Protein 1BY6 (pdb70)

Radius of gyration: 16.78 Å; Cα contacts (8 Å, |Δi|>4): 5; chains: 1; bounding box: 53×13×13 Å

InterPro domains:
  IPR008019 Apolipoprotein C-II [PF05355] (24-100)
  IPR008019 Apolipoprotein C-II [PTHR16566] (1-100)
  IPR023121 ApoC-II domain superfamily [G3DSA:1.10.1440.10] (23-101)

Organism: Homo sapiens (NCBI:txid9606)

Secondary structure (DSSP, 8-state):
---S-S-SSTTTSTTT-TT-SSS--SGGGS-GGG--

Solvent-accessible surface area: 4072 Å² total; per-residue (Å²): 153,116,128,148,141,116,164,91,135,158,69,154,66,78,69,47,142,94,77,125,108,53,143,88,66,99,120,116,122,75,110,119,196,62,163,164

Sequence (36 aa):
AVDEKLRDLYSKSTAAMSTYTGIFTDQVLSVLKGEEAVDEKLRDLYSKSTAAMSTYTGIFTDQVLSVLKGEEAVDEKLRDLYSKSTAAMSTYTGIFTDQVLSVLKGEEAVDEKLRDLYSKSTAAMSTYTGIFTDQVLSVLKGEEAVDEKLRDLYSKSTAAMSTYTGIFTDQVLSVLKGEEAVDEKLRDLYSKSTAAMSTYTGIFTDQVLSVLKGEEAVDEKLRDLYSKSTAAMSTYTGIFTDQVLSVLKGEEAVDEKLRDLYSKSTAAMSTYTGIFTDQVLSVLKGEEAVDEKLRDLYSKSTAAMSTYTGIFTDQVLSVLKGEEAVDEKLRDLYSKSTAAMSTYTGIFTDQVLSVLKGEEAVDEKLRDLYSKSTAAMSTYTGIFTDQVLSVLKGEEAVDEKLRDLYSKSTAAMSTYTGIFTDQVLSVLKGEEAVDEKLRDLYSKSTAAMSTYTGIFTDQVLSVLKGEEAVDEKLRDLYSKSTAAMSTYTGIFTDQVLSVLKGEEAVDEKLRDLYSKSTAAMSTYTGIFTDQVLSVLKGEEAVDEKLRDLYSKSTAAMSTYTGIFTDQVLSVLKGEEAVDEKLRDLYSKSTAAMSTYTGIFTDQVLSVLKGEEAVDEKLRDLYSKSTAAMSTYTGIFTDQVLSVLKGEEAVDEKLRDLYSKSTAAMSTYTGIFTDQVLSVLKGEE

Structure (mmCIF, N/CA/C/O backbone):
data_1BY6
#
_entry.id   1BY6
#
_cell.length_a   1.000
_cell.length_b   1.000
_cell.length_c   1.000
_cell.angle_alpha   90.00
_cell.angle_beta   90.00
_cell.angle_gamma   90.00
#
_symmetry.space_group_name_H-M   'P 1'
#
loop_
_atom_site.group_PDB
_atom_site.id
_atom_site.type_symbol
_atom_site.label_atom_id
_atom_site.label_alt_id
_atom_site.label_comp_id
_atom_site.label_asym_id
_atom_site.label_entity_id
_atom_site.label_seq_id
_atom_site.pdbx_PDB_ins_code
_atom_site.Cartn_x
_atom_site.Cartn_y
_atom_site.Cartn_z
_atom_site.occupancy
_atom_site.B_iso_or_equiv
_atom_site.auth_seq_id
_atom_site.auth_comp_id
_atom_site.auth_asym_id
_atom_site.auth_atom_id
_atom_site.pdbx_PDB_model_num
ATOM 1 N N . ALA A 1 1 ? -25.847 -6.584 9.423 1.00 0.00 44 ALA A N 1
ATOM 2 C CA . ALA A 1 1 ? -24.637 -6.572 8.554 1.00 0.00 44 ALA A CA 1
ATOM 3 C C . ALA A 1 1 ? -24.817 -5.561 7.419 1.00 0.00 44 ALA A C 1
ATOM 4 O O . ALA A 1 1 ? -25.721 -5.670 6.613 1.00 0.00 44 ALA A O 1
ATOM 13 N N . VAL A 1 2 ? -23.964 -4.575 7.352 1.00 0.00 45 VAL A N 1
ATOM 14 C CA . VAL A 1 2 ? -24.087 -3.554 6.272 1.00 0.00 45 VAL A CA 1
ATOM 15 C C . VAL A 1 2 ? -22.841 -3.576 5.382 1.00 0.00 45 VAL A C 1
ATOM 16 O O . VAL A 1 2 ? -21.975 -2.731 5.491 1.00 0.00 45 VAL A O 1
ATOM 29 N N . ASP A 1 3 ? -22.743 -4.534 4.500 1.00 0.00 46 ASP A N 1
ATOM 30 C CA . ASP A 1 3 ? -21.551 -4.605 3.606 1.00 0.00 46 ASP A CA 1
ATOM 31 C C . ASP A 1 3 ? -21.985 -4.581 2.137 1.00 0.00 46 ASP A C 1
ATOM 32 O O . ASP A 1 3 ? -21.202 -4.838 1.244 1.00 0.00 46 ASP A O 1
ATOM 41 N N . GLU A 1 4 ? -23.227 -4.272 1.882 1.00 0.00 47 GLU A N 1
ATOM 42 C CA . GLU A 1 4 ? -23.713 -4.230 0.472 1.00 0.00 47 GLU A CA 1
ATOM 43 C C . GLU A 1 4 ? -22.676 -3.553 -0.430 1.00 0.00 47 GLU A C 1
ATOM 44 O O . GLU A 1 4 ? -22.070 -4.180 -1.276 1.00 0.00 47 GLU A O 1
ATOM 56 N N . LYS A 1 5 ? -22.473 -2.276 -0.257 1.00 0.00 48 LYS A N 1
ATOM 57 C CA . LYS A 1 5 ? -21.481 -1.554 -1.106 1.00 0.00 48 LYS A CA 1
ATOM 58 C C . LYS A 1 5 ? -20.620 -0.630 -0.241 1.00 0.00 48 LYS A C 1
ATOM 59 O O . LYS A 1 5 ? -19.407 -0.651 -0.307 1.00 0.00 48 LYS A O 1
ATOM 78 N N . LEU A 1 6 ? -21.241 0.182 0.570 1.00 0.00 49 LEU A N 1
ATOM 79 C CA . LEU A 1 6 ? -20.464 1.109 1.442 1.00 0.00 49 LEU A CA 1
ATOM 80 C C . LEU A 1 6 ? -19.315 1.748 0.651 1.00 0.00 49 LEU A C 1
ATOM 81 O O . LEU A 1 6 ? -18.186 1.788 1.099 1.00 0.00 49 LEU A O 1
ATOM 97 N N . ARG A 1 7 ? -19.601 2.252 -0.520 1.00 0.00 50 ARG A N 1
ATOM 98 C CA . ARG A 1 7 ? -18.539 2.895 -1.350 1.00 0.00 50 ARG A CA 1
ATOM 99 C C . ARG A 1 7 ? -17.386 1.919 -1.607 1.00 0.00 50 ARG A C 1
ATOM 100 O O . ARG A 1 7 ? -16.698 1.499 -0.699 1.00 0.00 50 ARG A O 1
ATOM 121 N N . ASP A 1 8 ? -17.157 1.579 -2.847 1.00 0.00 51 ASP A N 1
ATOM 122 C CA . ASP A 1 8 ? -16.036 0.655 -3.180 1.00 0.00 51 ASP A CA 1
ATOM 123 C C . ASP A 1 8 ? -14.762 1.472 -3.414 1.00 0.00 51 ASP A C 1
ATOM 124 O O . ASP A 1 8 ? -13.658 0.985 -3.265 1.00 0.00 51 ASP A O 1
ATOM 133 N N . LEU A 1 9 ? -14.917 2.718 -3.774 1.00 0.00 52 LEU A N 1
ATOM 134 C CA . LEU A 1 9 ? -13.730 3.587 -4.015 1.00 0.00 52 LEU A CA 1
ATOM 135 C C . LEU A 1 9 ? -12.805 3.565 -2.796 1.00 0.00 52 LEU A C 1
ATOM 136 O O . LEU A 1 9 ? -11.661 3.164 -2.878 1.00 0.00 52 LEU A O 1
ATOM 152 N N . TYR A 1 10 ? -13.294 3.998 -1.665 1.00 0.00 53 TYR A N 1
ATOM 153 C CA . TYR A 1 10 ? -12.448 4.008 -0.436 1.00 0.00 53 TYR A CA 1
ATOM 154 C C . TYR A 1 10 ? -12.105 2.577 -0.016 1.00 0.00 53 TYR A C 1
ATOM 155 O O . TYR A 1 10 ? -11.264 2.352 0.832 1.00 0.00 53 TYR A O 1
ATOM 173 N N . SER A 1 11 ? -12.750 1.609 -0.602 1.00 0.00 54 SER A N 1
ATOM 174 C CA . SER A 1 11 ? -12.460 0.194 -0.236 1.00 0.00 54 SER A CA 1
ATOM 175 C C . SER A 1 11 ? -11.843 -0.535 -1.430 1.00 0.00 54 SER A C 1
ATOM 176 O O . SER A 1 11 ? -12.525 -1.217 -2.169 1.00 0.00 54 SER A O 1
ATOM 184 N N . LYS A 1 12 ? -10.560 -0.397 -1.632 1.00 0.00 55 LYS A N 1
ATOM 185 C CA . LYS A 1 12 ? -9.924 -1.089 -2.788 1.00 0.00 55 LYS A CA 1
ATOM 186 C C . LYS A 1 12 ? -8.409 -0.850 -2.812 1.00 0.00 55 LYS A C 1
ATOM 187 O O . LYS A 1 12 ? -7.644 -1.730 -3.152 1.00 0.00 55 LYS A O 1
ATOM 206 N N . SER A 1 13 ? -7.964 0.330 -2.470 1.00 0.00 56 SER A N 1
ATOM 207 C CA . SER A 1 13 ? -6.494 0.598 -2.497 1.00 0.00 56 SER A CA 1
ATOM 208 C C . SER A 1 13 ? -6.013 1.189 -1.167 1.00 0.00 56 SER A C 1
ATOM 209 O O . SER A 1 13 ? -4.943 0.865 -0.690 1.00 0.00 56 SER A O 1
ATOM 217 N N . THR A 1 14 ? -6.783 2.059 -0.569 1.00 0.00 57 THR A N 1
ATOM 218 C CA . THR A 1 14 ? -6.350 2.668 0.723 1.00 0.00 57 THR A CA 1
ATOM 219 C C . THR A 1 14 ? -5.936 1.576 1.719 1.00 0.00 57 THR A C 1
ATOM 220 O O . THR A 1 14 ? -5.229 1.831 2.673 1.00 0.00 57 THR A O 1
ATOM 231 N N . ALA A 1 15 ? -6.372 0.364 1.502 1.00 0.00 58 ALA A N 1
ATOM 232 C CA . ALA A 1 15 ? -6.004 -0.743 2.433 1.00 0.00 58 ALA A CA 1
ATOM 233 C C . ALA A 1 15 ? -4.523 -0.657 2.805 1.00 0.00 58 ALA A C 1
ATOM 234 O O . ALA A 1 15 ? -4.105 -1.117 3.849 1.00 0.00 58 ALA A O 1
ATOM 241 N N . ALA A 1 16 ? -3.722 -0.075 1.951 1.00 0.00 59 ALA A N 1
ATOM 242 C CA . ALA A 1 16 ? -2.260 0.042 2.237 1.00 0.00 59 ALA A CA 1
ATOM 243 C C . ALA A 1 16 ? -1.584 -1.326 2.097 1.00 0.00 59 ALA A C 1
ATOM 244 O O . ALA A 1 16 ? -0.796 -1.729 2.930 1.00 0.00 59 ALA A O 1
ATOM 251 N N . MET A 1 17 ? -1.883 -2.040 1.044 1.00 0.00 60 MET A N 1
ATOM 252 C CA . MET A 1 17 ? -1.250 -3.376 0.847 1.00 0.00 60 MET A CA 1
ATOM 253 C C . MET A 1 17 ? 0.030 -3.227 0.019 1.00 0.00 60 MET A C 1
ATOM 254 O O . MET A 1 17 ? 0.516 -2.134 -0.194 1.00 0.00 60 MET A O 1
ATOM 268 N N . SER A 1 18 ? 0.580 -4.314 -0.448 1.00 0.00 61 SER A N 1
ATOM 269 C CA . SER A 1 18 ? 1.830 -4.229 -1.260 1.00 0.00 61 SER A CA 1
ATOM 270 C C . SER A 1 18 ? 2.822 -3.268 -0.599 1.00 0.00 61 SER A C 1
ATOM 271 O O . SER A 1 18 ? 3.664 -2.684 -1.252 1.00 0.00 61 SER A O 1
ATOM 279 N N . THR A 1 19 ? 2.724 -3.096 0.691 1.00 0.00 62 THR A N 1
ATOM 280 C CA . THR A 1 19 ? 3.655 -2.166 1.392 1.00 0.00 62 THR A CA 1
ATOM 281 C C . THR A 1 19 ? 3.683 -0.818 0.670 1.00 0.00 62 THR A C 1
ATOM 282 O O . THR A 1 19 ? 4.662 -0.099 0.712 1.00 0.00 62 THR A O 1
ATOM 293 N N . TYR A 1 20 ? 2.615 -0.473 0.002 1.00 0.00 63 TYR A N 1
ATOM 294 C CA . TYR A 1 20 ? 2.585 0.825 -0.728 1.00 0.00 63 TYR A CA 1
ATOM 295 C C . TYR A 1 20 ? 1.782 1.868 0.052 1.00 0.00 63 TYR A C 1
ATOM 296 O O . TYR A 1 20 ? 0.708 2.270 -0.352 1.00 0.00 63 TYR A O 1
ATOM 314 N N . THR A 1 21 ? 2.297 2.324 1.156 1.00 0.00 64 THR A N 1
ATOM 315 C CA . THR A 1 21 ? 1.564 3.361 1.934 1.00 0.00 64 THR A CA 1
ATOM 316 C C . THR A 1 21 ? 1.875 4.732 1.335 1.00 0.00 64 THR A C 1
ATOM 317 O O . THR A 1 21 ? 0.993 5.472 0.947 1.00 0.00 64 THR A O 1
ATOM 328 N N . GLY A 1 22 ? 3.134 5.057 1.234 1.00 0.00 65 GLY A N 1
ATOM 329 C CA . GLY A 1 22 ? 3.528 6.360 0.636 1.00 0.00 65 GLY A CA 1
ATOM 330 C C . GLY A 1 22 ? 4.072 6.100 -0.770 1.00 0.00 65 GLY A C 1
ATOM 331 O O . GLY A 1 22 ? 3.382 6.284 -1.753 1.00 0.00 65 GLY A O 1
ATOM 335 N N . ILE A 1 23 ? 5.298 5.653 -0.870 1.00 0.00 66 ILE A N 1
ATOM 336 C CA . ILE A 1 23 ? 5.885 5.359 -2.212 1.00 0.00 66 ILE A CA 1
ATOM 337 C C . ILE A 1 23 ? 7.319 4.823 -2.066 1.00 0.00 66 ILE A C 1
ATOM 338 O O . ILE A 1 23 ? 8.265 5.406 -2.553 1.00 0.00 66 ILE A O 1
ATOM 354 N N . PHE A 1 24 ? 7.495 3.710 -1.407 1.00 0.00 67 PHE A N 1
ATOM 355 C CA . PHE A 1 24 ? 8.874 3.163 -1.257 1.00 0.00 67 PHE A CA 1
ATOM 356 C C . PHE A 1 24 ? 8.891 1.655 -1.534 1.00 0.00 67 PHE A C 1
ATOM 357 O O . PHE A 1 24 ? 8.314 0.865 -0.813 1.00 0.00 67 PHE A O 1
ATOM 374 N N . THR A 1 25 ? 9.557 1.256 -2.583 1.00 0.00 68 THR A N 1
ATOM 375 C CA . THR A 1 25 ? 9.628 -0.192 -2.927 1.00 0.00 68 THR A CA 1
ATOM 376 C C . THR A 1 25 ? 10.859 -0.450 -3.799 1.00 0.00 68 THR A C 1
ATOM 377 O O . THR A 1 25 ? 11.276 0.396 -4.565 1.00 0.00 68 THR A O 1
ATOM 388 N N . ASP A 1 26 ? 11.451 -1.606 -3.687 1.00 0.00 69 ASP A N 1
ATOM 389 C CA . ASP A 1 26 ? 12.657 -1.899 -4.508 1.00 0.00 69 ASP A CA 1
ATOM 390 C C . ASP A 1 26 ? 13.691 -0.786 -4.323 1.00 0.00 69 ASP A C 1
ATOM 391 O O . ASP A 1 26 ? 13.450 0.191 -3.641 1.00 0.00 69 ASP A O 1
ATOM 400 N N . GLN A 1 27 ? 14.837 -0.921 -4.928 1.00 0.00 70 GLN A N 1
ATOM 401 C CA . GLN A 1 27 ? 15.882 0.133 -4.791 1.00 0.00 70 GLN A CA 1
ATOM 402 C C . GLN A 1 27 ? 16.017 0.566 -3.326 1.00 0.00 70 GLN A C 1
ATOM 403 O O . GLN A 1 27 ? 16.762 -0.019 -2.565 1.00 0.00 70 GLN A O 1
ATOM 417 N N . VAL A 1 28 ? 15.308 1.587 -2.923 1.00 0.00 71 VAL A N 1
ATOM 418 C CA . VAL A 1 28 ? 15.407 2.051 -1.509 1.00 0.00 71 VAL A CA 1
ATOM 419 C C . VAL A 1 28 ? 15.410 0.854 -0.552 1.00 0.00 71 VAL A C 1
ATOM 420 O O . VAL A 1 28 ? 15.936 0.926 0.541 1.00 0.00 71 VAL A O 1
ATOM 433 N N . LEU A 1 29 ? 14.825 -0.244 -0.948 1.00 0.00 72 LEU A N 1
ATOM 434 C CA . LEU A 1 29 ? 14.797 -1.435 -0.051 1.00 0.00 72 LEU A CA 1
ATOM 435 C C . LEU A 1 29 ? 15.876 -2.442 -0.460 1.00 0.00 72 LEU A C 1
ATOM 436 O O . LEU A 1 29 ? 15.773 -3.622 -0.189 1.00 0.00 72 LEU A O 1
ATOM 452 N N . SER A 1 30 ? 16.914 -1.987 -1.105 1.00 0.00 73 SER A N 1
ATOM 453 C CA . SER A 1 30 ? 17.996 -2.923 -1.524 1.00 0.00 73 SER A CA 1
ATOM 454 C C . SER A 1 30 ? 19.345 -2.196 -1.543 1.00 0.00 73 SER A C 1
ATOM 455 O O . SER A 1 30 ? 20.161 -2.396 -2.420 1.00 0.00 73 SER A O 1
ATOM 463 N N . VAL A 1 31 ? 19.581 -1.354 -0.572 1.00 0.00 74 VAL A N 1
ATOM 464 C CA . VAL A 1 31 ? 20.871 -0.611 -0.512 1.00 0.00 74 VAL A CA 1
ATOM 465 C C . VAL A 1 31 ? 21.493 -0.768 0.876 1.00 0.00 74 VAL A C 1
ATOM 466 O O . VAL A 1 31 ? 22.440 -0.090 1.226 1.00 0.00 74 VAL A O 1
ATOM 479 N N . LEU A 1 32 ? 20.965 -1.663 1.667 1.00 0.00 75 LEU A N 1
ATOM 480 C CA . LEU A 1 32 ? 21.516 -1.879 3.034 1.00 0.00 75 LEU A CA 1
ATOM 481 C C . LEU A 1 32 ? 22.768 -2.751 2.953 1.00 0.00 75 LEU A C 1
ATOM 482 O O . LEU A 1 32 ? 23.701 -2.590 3.710 1.00 0.00 75 LEU A O 1
ATOM 498 N N . LYS A 1 33 ? 22.792 -3.680 2.039 1.00 0.00 76 LYS A N 1
ATOM 499 C CA . LYS A 1 33 ? 23.981 -4.569 1.912 1.00 0.00 76 LYS A CA 1
ATOM 500 C C . LYS A 1 33 ? 24.968 -3.998 0.891 1.00 0.00 76 LYS A C 1
ATOM 501 O O . LYS A 1 33 ? 25.796 -4.704 0.351 1.00 0.00 76 LYS A O 1
ATOM 520 N N . GLY A 1 34 ? 24.893 -2.721 0.631 1.00 0.00 77 GLY A N 1
ATOM 521 C CA . GLY A 1 34 ? 25.835 -2.103 -0.345 1.00 0.00 77 GLY A CA 1
ATOM 522 C C . GLY A 1 34 ? 27.167 -1.831 0.356 1.00 0.00 77 GLY A C 1
ATOM 523 O O . GLY A 1 34 ? 28.206 -1.747 -0.267 1.00 0.00 77 GLY A O 1
ATOM 527 N N . GLU A 1 35 ? 27.138 -1.698 1.655 1.00 0.00 78 GLU A N 1
ATOM 528 C CA . GLU A 1 35 ? 28.394 -1.437 2.416 1.00 0.00 78 GLU A CA 1
ATOM 529 C C . GLU A 1 35 ? 28.083 -1.355 3.914 1.00 0.00 78 GLU A C 1
ATOM 530 O O . GLU A 1 35 ? 28.662 -0.570 4.640 1.00 0.00 78 GLU A O 1
ATOM 542 N N . GLU A 1 36 ? 27.170 -2.164 4.378 1.00 0.00 79 GLU A N 1
ATOM 543 C CA . GLU A 1 36 ? 26.810 -2.145 5.825 1.00 0.00 79 GLU A CA 1
ATOM 544 C C . GLU A 1 36 ? 26.598 -3.581 6.323 1.00 0.00 79 GLU A C 1
ATOM 545 O O . GLU A 1 36 ? 27.152 -3.916 7.358 1.00 0.00 79 GLU A O 1
ATOM 558 N N . ALA A 1 1 ? -9.750 -8.454 9.752 1.00 0.00 44 ALA A N 2
ATOM 559 C CA . ALA A 1 1 ? -10.498 -7.210 9.405 1.00 0.00 44 ALA A CA 2
ATOM 560 C C . ALA A 1 1 ? -11.950 -7.319 9.876 1.00 0.00 44 ALA A C 2
ATOM 561 O O . ALA A 1 1 ? -12.727 -8.085 9.345 1.00 0.00 44 ALA A O 2
ATOM 570 N N . VAL A 1 2 ? -12.323 -6.556 10.868 1.00 0.00 45 VAL A N 2
ATOM 571 C CA . VAL A 1 2 ? -13.727 -6.616 11.369 1.00 0.00 45 VAL A CA 2
ATOM 572 C C . VAL A 1 2 ? -14.270 -5.201 11.581 1.00 0.00 45 VAL A C 2
ATOM 573 O O . VAL A 1 2 ? -14.324 -4.705 12.689 1.00 0.00 45 VAL A O 2
ATOM 586 N N . ASP A 1 3 ? -14.674 -4.550 10.529 1.00 0.00 46 ASP A N 2
ATOM 587 C CA . ASP A 1 3 ? -15.218 -3.170 10.669 1.00 0.00 46 ASP A CA 2
ATOM 588 C C . ASP A 1 3 ? -16.042 -2.811 9.434 1.00 0.00 46 ASP A C 2
ATOM 589 O O . ASP A 1 3 ? -15.786 -1.828 8.767 1.00 0.00 46 ASP A O 2
ATOM 598 N N . GLU A 1 4 ? -17.028 -3.606 9.124 1.00 0.00 47 GLU A N 2
ATOM 599 C CA . GLU A 1 4 ? -17.871 -3.318 7.932 1.00 0.00 47 GLU A CA 2
ATOM 600 C C . GLU A 1 4 ? -17.030 -3.420 6.655 1.00 0.00 47 GLU A C 2
ATOM 601 O O . GLU A 1 4 ? -16.215 -2.567 6.367 1.00 0.00 47 GLU A O 2
ATOM 613 N N . LYS A 1 5 ? -17.222 -4.460 5.891 1.00 0.00 48 LYS A N 2
ATOM 614 C CA . LYS A 1 5 ? -16.431 -4.620 4.633 1.00 0.00 48 LYS A CA 2
ATOM 615 C C . LYS A 1 5 ? -16.362 -3.291 3.873 1.00 0.00 48 LYS A C 2
ATOM 616 O O . LYS A 1 5 ? -15.296 -2.778 3.595 1.00 0.00 48 LYS A O 2
ATOM 635 N N . LEU A 1 6 ? -17.492 -2.734 3.534 1.00 0.00 49 LEU A N 2
ATOM 636 C CA . LEU A 1 6 ? -17.504 -1.441 2.789 1.00 0.00 49 LEU A CA 2
ATOM 637 C C . LEU A 1 6 ? -16.583 -1.513 1.564 1.00 0.00 49 LEU A C 2
ATOM 638 O O . LEU A 1 6 ? -16.080 -2.561 1.212 1.00 0.00 49 LEU A O 2
ATOM 654 N N . ARG A 1 7 ? -16.378 -0.404 0.904 1.00 0.00 50 ARG A N 2
ATOM 655 C CA . ARG A 1 7 ? -15.508 -0.395 -0.311 1.00 0.00 50 ARG A CA 2
ATOM 656 C C . ARG A 1 7 ? -14.039 -0.181 0.073 1.00 0.00 50 ARG A C 2
ATOM 657 O O . ARG A 1 7 ? -13.714 0.652 0.895 1.00 0.00 50 ARG A O 2
ATOM 678 N N . ASP A 1 8 ? -13.152 -0.930 -0.529 1.00 0.00 51 ASP A N 2
ATOM 679 C CA . ASP A 1 8 ? -11.701 -0.779 -0.221 1.00 0.00 51 ASP A CA 2
ATOM 680 C C . ASP A 1 8 ? -10.885 -0.832 -1.518 1.00 0.00 51 ASP A C 2
ATOM 681 O O . ASP A 1 8 ? -9.928 -0.106 -1.693 1.00 0.00 51 ASP A O 2
ATOM 690 N N . LEU A 1 9 ? -11.265 -1.686 -2.430 1.00 0.00 52 LEU A N 2
ATOM 691 C CA . LEU A 1 9 ? -10.521 -1.792 -3.722 1.00 0.00 52 LEU A CA 2
ATOM 692 C C . LEU A 1 9 ? -10.321 -0.405 -4.339 1.00 0.00 52 LEU A C 2
ATOM 693 O O . LEU A 1 9 ? -9.346 -0.153 -5.018 1.00 0.00 52 LEU A O 2
ATOM 709 N N . TYR A 1 10 ? -11.238 0.495 -4.110 1.00 0.00 53 TYR A N 2
ATOM 710 C CA . TYR A 1 10 ? -11.099 1.863 -4.687 1.00 0.00 53 TYR A CA 2
ATOM 711 C C . TYR A 1 10 ? -9.656 2.358 -4.537 1.00 0.00 53 TYR A C 2
ATOM 712 O O . TYR A 1 10 ? -9.160 3.107 -5.354 1.00 0.00 53 TYR A O 2
ATOM 730 N N . SER A 1 11 ? -8.979 1.940 -3.502 1.00 0.00 54 SER A N 2
ATOM 731 C CA . SER A 1 11 ? -7.569 2.384 -3.303 1.00 0.00 54 SER A CA 2
ATOM 732 C C . SER A 1 11 ? -6.608 1.395 -3.969 1.00 0.00 54 SER A C 2
ATOM 733 O O . SER A 1 11 ? -5.545 1.108 -3.456 1.00 0.00 54 SER A O 2
ATOM 741 N N . LYS A 1 12 ? -6.972 0.869 -5.106 1.00 0.00 55 LYS A N 2
ATOM 742 C CA . LYS A 1 12 ? -6.075 -0.103 -5.796 1.00 0.00 55 LYS A CA 2
ATOM 743 C C . LYS A 1 12 ? -4.930 0.629 -6.509 1.00 0.00 55 LYS A C 2
ATOM 744 O O . LYS A 1 12 ? -4.488 1.676 -6.078 1.00 0.00 55 LYS A O 2
ATOM 763 N N . SER A 1 13 ? -4.438 0.078 -7.584 1.00 0.00 56 SER A N 2
ATOM 764 C CA . SER A 1 13 ? -3.311 0.732 -8.316 1.00 0.00 56 SER A CA 2
ATOM 765 C C . SER A 1 13 ? -3.692 2.143 -8.776 1.00 0.00 56 SER A C 2
ATOM 766 O O . SER A 1 13 ? -2.990 3.098 -8.509 1.00 0.00 56 SER A O 2
ATOM 774 N N . THR A 1 14 ? -4.787 2.280 -9.476 1.00 0.00 57 THR A N 2
ATOM 775 C CA . THR A 1 14 ? -5.202 3.630 -9.965 1.00 0.00 57 THR A CA 2
ATOM 776 C C . THR A 1 14 ? -4.969 4.692 -8.887 1.00 0.00 57 THR A C 2
ATOM 777 O O . THR A 1 14 ? -4.109 5.542 -9.013 1.00 0.00 57 THR A O 2
ATOM 788 N N . ALA A 1 15 ? -5.732 4.651 -7.832 1.00 0.00 58 ALA A N 2
ATOM 789 C CA . ALA A 1 15 ? -5.564 5.659 -6.745 1.00 0.00 58 ALA A CA 2
ATOM 790 C C . ALA A 1 15 ? -4.099 5.732 -6.301 1.00 0.00 58 ALA A C 2
ATOM 791 O O . ALA A 1 15 ? -3.605 6.779 -5.935 1.00 0.00 58 ALA A O 2
ATOM 798 N N . ALA A 1 16 ? -3.404 4.629 -6.323 1.00 0.00 59 ALA A N 2
ATOM 799 C CA . ALA A 1 16 ? -1.975 4.637 -5.892 1.00 0.00 59 ALA A CA 2
ATOM 800 C C . ALA A 1 16 ? -1.071 5.121 -7.030 1.00 0.00 59 ALA A C 2
ATOM 801 O O . ALA A 1 16 ? -1.536 5.627 -8.033 1.00 0.00 59 ALA A O 2
ATOM 808 N N . MET A 1 17 ? 0.220 4.976 -6.879 1.00 0.00 60 MET A N 2
ATOM 809 C CA . MET A 1 17 ? 1.148 5.437 -7.954 1.00 0.00 60 MET A CA 2
ATOM 810 C C . MET A 1 17 ? 2.599 5.071 -7.604 1.00 0.00 60 MET A C 2
ATOM 811 O O . MET A 1 17 ? 3.388 5.908 -7.221 1.00 0.00 60 MET A O 2
ATOM 825 N N . SER A 1 18 ? 2.953 3.820 -7.736 1.00 0.00 61 SER A N 2
ATOM 826 C CA . SER A 1 18 ? 4.351 3.392 -7.421 1.00 0.00 61 SER A CA 2
ATOM 827 C C . SER A 1 18 ? 4.866 4.093 -6.159 1.00 0.00 61 SER A C 2
ATOM 828 O O . SER A 1 18 ? 5.691 4.983 -6.225 1.00 0.00 61 SER A O 2
ATOM 836 N N . THR A 1 19 ? 4.390 3.695 -5.011 1.00 0.00 62 THR A N 2
ATOM 837 C CA . THR A 1 19 ? 4.852 4.334 -3.744 1.00 0.00 62 THR A CA 2
ATOM 838 C C . THR A 1 19 ? 4.954 5.852 -3.917 1.00 0.00 62 THR A C 2
ATOM 839 O O . THR A 1 19 ? 6.031 6.414 -3.929 1.00 0.00 62 THR A O 2
ATOM 850 N N . TYR A 1 20 ? 3.840 6.519 -4.043 1.00 0.00 63 TYR A N 2
ATOM 851 C CA . TYR A 1 20 ? 3.872 8.003 -4.206 1.00 0.00 63 TYR A CA 2
ATOM 852 C C . TYR A 1 20 ? 2.611 8.619 -3.597 1.00 0.00 63 TYR A C 2
ATOM 853 O O . TYR A 1 20 ? 1.696 9.008 -4.297 1.00 0.00 63 TYR A O 2
ATOM 871 N N . THR A 1 21 ? 2.555 8.705 -2.295 1.00 0.00 64 THR A N 2
ATOM 872 C CA . THR A 1 21 ? 1.356 9.292 -1.633 1.00 0.00 64 THR A CA 2
ATOM 873 C C . THR A 1 21 ? 1.725 10.608 -0.943 1.00 0.00 64 THR A C 2
ATOM 874 O O . THR A 1 21 ? 1.246 11.665 -1.306 1.00 0.00 64 THR A O 2
ATOM 885 N N . GLY A 1 22 ? 2.572 10.556 0.049 1.00 0.00 65 GLY A N 2
ATOM 886 C CA . GLY A 1 22 ? 2.958 11.810 0.754 1.00 0.00 65 GLY A CA 2
ATOM 887 C C . GLY A 1 22 ? 4.338 11.653 1.398 1.00 0.00 65 GLY A C 2
ATOM 888 O O . GLY A 1 22 ? 5.148 12.557 1.364 1.00 0.00 65 GLY A O 2
ATOM 892 N N . ILE A 1 23 ? 4.616 10.523 1.995 1.00 0.00 66 ILE A N 2
ATOM 893 C CA . ILE A 1 23 ? 5.949 10.346 2.644 1.00 0.00 66 ILE A CA 2
ATOM 894 C C . ILE A 1 23 ? 6.377 8.871 2.651 1.00 0.00 66 ILE A C 2
ATOM 895 O O . ILE A 1 23 ? 6.655 8.307 3.691 1.00 0.00 66 ILE A O 2
ATOM 911 N N . PHE A 1 24 ? 6.453 8.244 1.505 1.00 0.00 67 PHE A N 2
ATOM 912 C CA . PHE A 1 24 ? 6.885 6.815 1.475 1.00 0.00 67 PHE A CA 2
ATOM 913 C C . PHE A 1 24 ? 8.246 6.681 2.170 1.00 0.00 67 PHE A C 2
ATOM 914 O O . PHE A 1 24 ? 9.229 7.254 1.746 1.00 0.00 67 PHE A O 2
ATOM 931 N N . THR A 1 25 ? 8.310 5.950 3.250 1.00 0.00 68 THR A N 2
ATOM 932 C CA . THR A 1 25 ? 9.609 5.810 3.972 1.00 0.00 68 THR A CA 2
ATOM 933 C C . THR A 1 25 ? 9.828 4.361 4.423 1.00 0.00 68 THR A C 2
ATOM 934 O O . THR A 1 25 ? 8.889 3.628 4.669 1.00 0.00 68 THR A O 2
ATOM 945 N N . ASP A 1 26 ? 11.063 3.947 4.537 1.00 0.00 69 ASP A N 2
ATOM 946 C CA . ASP A 1 26 ? 11.363 2.546 4.979 1.00 0.00 69 ASP A CA 2
ATOM 947 C C . ASP A 1 26 ? 10.922 1.528 3.922 1.00 0.00 69 ASP A C 2
ATOM 948 O O . ASP A 1 26 ? 11.719 0.737 3.458 1.00 0.00 69 ASP A O 2
ATOM 957 N N . GLN A 1 27 ? 9.655 1.548 3.570 1.00 0.00 70 GLN A N 2
ATOM 958 C CA . GLN A 1 27 ? 9.077 0.596 2.553 1.00 0.00 70 GLN A CA 2
ATOM 959 C C . GLN A 1 27 ? 10.137 -0.029 1.632 1.00 0.00 70 GLN A C 2
ATOM 960 O O . GLN A 1 27 ? 10.490 -1.182 1.775 1.00 0.00 70 GLN A O 2
ATOM 974 N N . VAL A 1 28 ? 10.629 0.712 0.680 1.00 0.00 71 VAL A N 2
ATOM 975 C CA . VAL A 1 28 ? 11.647 0.153 -0.264 1.00 0.00 71 VAL A CA 2
ATOM 976 C C . VAL A 1 28 ? 12.710 -0.681 0.464 1.00 0.00 71 VAL A C 2
ATOM 977 O O . VAL A 1 28 ? 13.220 -1.645 -0.073 1.00 0.00 71 VAL A O 2
ATOM 990 N N . LEU A 1 29 ? 13.074 -0.312 1.662 1.00 0.00 72 LEU A N 2
ATOM 991 C CA . LEU A 1 29 ? 14.131 -1.083 2.387 1.00 0.00 72 LEU A CA 2
ATOM 992 C C . LEU A 1 29 ? 13.530 -2.260 3.159 1.00 0.00 72 LEU A C 2
ATOM 993 O O . LEU A 1 29 ? 14.243 -3.038 3.764 1.00 0.00 72 LEU A O 2
ATOM 1009 N N . SER A 1 30 ? 12.232 -2.403 3.153 1.00 0.00 73 SER A N 2
ATOM 1010 C CA . SER A 1 30 ? 11.616 -3.537 3.901 1.00 0.00 73 SER A CA 2
ATOM 1011 C C . SER A 1 30 ? 10.747 -4.388 2.968 1.00 0.00 73 SER A C 2
ATOM 1012 O O . SER A 1 30 ? 9.704 -4.877 3.350 1.00 0.00 73 SER A O 2
ATOM 1020 N N . VAL A 1 31 ? 11.175 -4.575 1.748 1.00 0.00 74 VAL A N 2
ATOM 1021 C CA . VAL A 1 31 ? 10.377 -5.400 0.794 1.00 0.00 74 VAL A CA 2
ATOM 1022 C C . VAL A 1 31 ? 11.292 -6.406 0.087 1.00 0.00 74 VAL A C 2
ATOM 1023 O O . VAL A 1 31 ? 11.001 -7.585 0.017 1.00 0.00 74 VAL A O 2
ATOM 1036 N N . LEU A 1 32 ? 12.401 -5.947 -0.427 1.00 0.00 75 LEU A N 2
ATOM 1037 C CA . LEU A 1 32 ? 13.351 -6.864 -1.123 1.00 0.00 75 LEU A CA 2
ATOM 1038 C C . LEU A 1 32 ? 13.475 -8.187 -0.363 1.00 0.00 75 LEU A C 2
ATOM 1039 O O . LEU A 1 32 ? 13.328 -9.254 -0.925 1.00 0.00 75 LEU A O 2
ATOM 1055 N N . LYS A 1 33 ? 13.761 -8.123 0.908 1.00 0.00 76 LYS A N 2
ATOM 1056 C CA . LYS A 1 33 ? 13.912 -9.375 1.701 1.00 0.00 76 LYS A CA 2
ATOM 1057 C C . LYS A 1 33 ? 13.374 -9.178 3.122 1.00 0.00 76 LYS A C 2
ATOM 1058 O O . LYS A 1 33 ? 14.016 -9.531 4.090 1.00 0.00 76 LYS A O 2
ATOM 1077 N N . GLY A 1 34 ? 12.201 -8.619 3.254 1.00 0.00 77 GLY A N 2
ATOM 1078 C CA . GLY A 1 34 ? 11.629 -8.404 4.615 1.00 0.00 77 GLY A CA 2
ATOM 1079 C C . GLY A 1 34 ? 12.620 -7.612 5.470 1.00 0.00 77 GLY A C 2
ATOM 1080 O O . GLY A 1 34 ? 12.559 -6.401 5.544 1.00 0.00 77 GLY A O 2
ATOM 1084 N N . GLU A 1 35 ? 13.530 -8.284 6.120 1.00 0.00 78 GLU A N 2
ATOM 1085 C CA . GLU A 1 35 ? 14.518 -7.561 6.972 1.00 0.00 78 GLU A CA 2
ATOM 1086 C C . GLU A 1 35 ? 15.908 -8.193 6.837 1.00 0.00 78 GLU A C 2
ATOM 1087 O O . GLU A 1 35 ? 16.752 -8.042 7.698 1.00 0.00 78 GLU A O 2
ATOM 1099 N N . GLU A 1 36 ? 16.154 -8.898 5.764 1.00 0.00 79 GLU A N 2
ATOM 1100 C CA . GLU A 1 36 ? 17.494 -9.531 5.582 1.00 0.00 79 GLU A CA 2
ATOM 1101 C C . GLU A 1 36 ? 18.598 -8.498 5.825 1.00 0.00 79 GLU A C 2
ATOM 1102 O O . GLU A 1 36 ? 18.687 -7.563 5.048 1.00 0.00 79 GLU A O 2
ATOM 1115 N N . ALA A 1 1 ? -24.893 -6.573 4.285 1.00 0.00 44 ALA A N 3
ATOM 1116 C CA . ALA A 1 1 ? -23.772 -5.982 5.072 1.00 0.00 44 ALA A CA 3
ATOM 1117 C C . ALA A 1 1 ? -22.432 -6.315 4.410 1.00 0.00 44 ALA A C 3
ATOM 1118 O O . ALA A 1 1 ? -22.038 -7.462 4.323 1.00 0.00 44 ALA A O 3
ATOM 1127 N N . VAL A 1 2 ? -21.730 -5.320 3.942 1.00 0.00 45 VAL A N 3
ATOM 1128 C CA . VAL A 1 2 ? -20.418 -5.577 3.286 1.00 0.00 45 VAL A CA 3
ATOM 1129 C C . VAL A 1 2 ? -19.373 -4.572 3.781 1.00 0.00 45 VAL A C 3
ATOM 1130 O O . VAL A 1 2 ? -19.148 -3.547 3.172 1.00 0.00 45 VAL A O 3
ATOM 1143 N N . ASP A 1 3 ? -18.731 -4.860 4.880 1.00 0.00 46 ASP A N 3
ATOM 1144 C CA . ASP A 1 3 ? -17.698 -3.922 5.405 1.00 0.00 46 ASP A CA 3
ATOM 1145 C C . ASP A 1 3 ? -16.333 -4.612 5.451 1.00 0.00 46 ASP A C 3
ATOM 1146 O O . ASP A 1 3 ? -15.302 -3.975 5.375 1.00 0.00 46 ASP A O 3
ATOM 1155 N N . GLU A 1 4 ? -16.316 -5.913 5.575 1.00 0.00 47 GLU A N 3
ATOM 1156 C CA . GLU A 1 4 ? -15.013 -6.636 5.625 1.00 0.00 47 GLU A CA 3
ATOM 1157 C C . GLU A 1 4 ? -14.065 -6.087 4.557 1.00 0.00 47 GLU A C 3
ATOM 1158 O O . GLU A 1 4 ? -13.070 -5.458 4.857 1.00 0.00 47 GLU A O 3
ATOM 1170 N N . LYS A 1 5 ? -14.370 -6.319 3.310 1.00 0.00 48 LYS A N 3
ATOM 1171 C CA . LYS A 1 5 ? -13.489 -5.811 2.218 1.00 0.00 48 LYS A CA 3
ATOM 1172 C C . LYS A 1 5 ? -12.109 -6.468 2.303 1.00 0.00 48 LYS A C 3
ATOM 1173 O O . LYS A 1 5 ? -11.179 -5.915 2.857 1.00 0.00 48 LYS A O 3
ATOM 1192 N N . LEU A 1 6 ? -11.970 -7.644 1.756 1.00 0.00 49 LEU A N 3
ATOM 1193 C CA . LEU A 1 6 ? -10.651 -8.338 1.798 1.00 0.00 49 LEU A CA 3
ATOM 1194 C C . LEU A 1 6 ? -9.528 -7.354 1.463 1.00 0.00 49 LEU A C 3
ATOM 1195 O O . LEU A 1 6 ? -8.606 -7.158 2.231 1.00 0.00 49 LEU A O 3
ATOM 1211 N N . ARG A 1 7 ? -9.601 -6.735 0.317 1.00 0.00 50 ARG A N 3
ATOM 1212 C CA . ARG A 1 7 ? -8.543 -5.765 -0.078 1.00 0.00 50 ARG A CA 3
ATOM 1213 C C . ARG A 1 7 ? -9.057 -4.335 0.083 1.00 0.00 50 ARG A C 3
ATOM 1214 O O . ARG A 1 7 ? -9.585 -3.746 -0.840 1.00 0.00 50 ARG A O 3
ATOM 1235 N N . ASP A 1 8 ? -8.911 -3.771 1.250 1.00 0.00 51 ASP A N 3
ATOM 1236 C CA . ASP A 1 8 ? -9.396 -2.378 1.463 1.00 0.00 51 ASP A CA 3
ATOM 1237 C C . ASP A 1 8 ? -8.211 -1.414 1.564 1.00 0.00 51 ASP A C 3
ATOM 1238 O O . ASP A 1 8 ? -8.378 -0.233 1.792 1.00 0.00 51 ASP A O 3
ATOM 1247 N N . LEU A 1 9 ? -7.013 -1.907 1.400 1.00 0.00 52 LEU A N 3
ATOM 1248 C CA . LEU A 1 9 ? -5.824 -1.013 1.491 1.00 0.00 52 LEU A CA 3
ATOM 1249 C C . LEU A 1 9 ? -6.032 0.225 0.609 1.00 0.00 52 LEU A C 3
ATOM 1250 O O . LEU A 1 9 ? -5.570 1.305 0.923 1.00 0.00 52 LEU A O 3
ATOM 1266 N N . TYR A 1 10 ? -6.726 0.073 -0.489 1.00 0.00 53 TYR A N 3
ATOM 1267 C CA . TYR A 1 10 ? -6.968 1.237 -1.391 1.00 0.00 53 TYR A CA 3
ATOM 1268 C C . TYR A 1 10 ? -7.302 2.480 -0.564 1.00 0.00 53 TYR A C 3
ATOM 1269 O O . TYR A 1 10 ? -6.789 3.555 -0.802 1.00 0.00 53 TYR A O 3
ATOM 1287 N N . SER A 1 11 ? -8.160 2.337 0.407 1.00 0.00 54 SER A N 3
ATOM 1288 C CA . SER A 1 11 ? -8.534 3.503 1.253 1.00 0.00 54 SER A CA 3
ATOM 1289 C C . SER A 1 11 ? -7.290 4.091 1.922 1.00 0.00 54 SER A C 3
ATOM 1290 O O . SER A 1 11 ? -7.102 5.291 1.963 1.00 0.00 54 SER A O 3
ATOM 1298 N N . LYS A 1 12 ? -6.440 3.254 2.445 1.00 0.00 55 LYS A N 3
ATOM 1299 C CA . LYS A 1 12 ? -5.209 3.757 3.112 1.00 0.00 55 LYS A CA 3
ATOM 1300 C C . LYS A 1 12 ? -3.993 2.941 2.656 1.00 0.00 55 LYS A C 3
ATOM 1301 O O . LYS A 1 12 ? -3.331 2.302 3.448 1.00 0.00 55 LYS A O 3
ATOM 1320 N N . SER A 1 13 ? -3.696 2.958 1.380 1.00 0.00 56 SER A N 3
ATOM 1321 C CA . SER A 1 13 ? -2.524 2.182 0.876 1.00 0.00 56 SER A CA 3
ATOM 1322 C C . SER A 1 13 ? -1.691 3.031 -0.092 1.00 0.00 56 SER A C 3
ATOM 1323 O O . SER A 1 13 ? -0.497 3.180 0.073 1.00 0.00 56 SER A O 3
ATOM 1331 N N . THR A 1 14 ? -2.306 3.581 -1.105 1.00 0.00 57 THR A N 3
ATOM 1332 C CA . THR A 1 14 ? -1.536 4.408 -2.081 1.00 0.00 57 THR A CA 3
ATOM 1333 C C . THR A 1 14 ? -2.157 5.802 -2.216 1.00 0.00 57 THR A C 3
ATOM 1334 O O . THR A 1 14 ? -1.944 6.494 -3.193 1.00 0.00 57 THR A O 3
ATOM 1345 N N . ALA A 1 15 ? -2.921 6.223 -1.245 1.00 0.00 58 ALA A N 3
ATOM 1346 C CA . ALA A 1 15 ? -3.549 7.573 -1.323 1.00 0.00 58 ALA A CA 3
ATOM 1347 C C . ALA A 1 15 ? -2.550 8.642 -0.873 1.00 0.00 58 ALA A C 3
ATOM 1348 O O . ALA A 1 15 ? -2.684 9.225 0.184 1.00 0.00 58 ALA A O 3
ATOM 1355 N N . ALA A 1 16 ? -1.546 8.902 -1.667 1.00 0.00 59 ALA A N 3
ATOM 1356 C CA . ALA A 1 16 ? -0.538 9.930 -1.281 1.00 0.00 59 ALA A CA 3
ATOM 1357 C C . ALA A 1 16 ? 0.163 9.509 0.013 1.00 0.00 59 ALA A C 3
ATOM 1358 O O . ALA A 1 16 ? 0.431 10.318 0.879 1.00 0.00 59 ALA A O 3
ATOM 1365 N N . MET A 1 17 ? 0.454 8.243 0.147 1.00 0.00 60 MET A N 3
ATOM 1366 C CA . MET A 1 17 ? 1.131 7.749 1.381 1.00 0.00 60 MET A CA 3
ATOM 1367 C C . MET A 1 17 ? 2.235 8.714 1.819 1.00 0.00 60 MET A C 3
ATOM 1368 O O . MET A 1 17 ? 3.353 8.645 1.350 1.00 0.00 60 MET A O 3
ATOM 1382 N N . SER A 1 18 ? 1.937 9.608 2.720 1.00 0.00 61 SER A N 3
ATOM 1383 C CA . SER A 1 18 ? 2.978 10.566 3.188 1.00 0.00 61 SER A CA 3
ATOM 1384 C C . SER A 1 18 ? 3.631 11.264 1.989 1.00 0.00 61 SER A C 3
ATOM 1385 O O . SER A 1 18 ? 3.157 12.280 1.522 1.00 0.00 61 SER A O 3
ATOM 1393 N N . THR A 1 19 ? 4.712 10.728 1.482 1.00 0.00 62 THR A N 3
ATOM 1394 C CA . THR A 1 19 ? 5.385 11.366 0.312 1.00 0.00 62 THR A CA 3
ATOM 1395 C C . THR A 1 19 ? 6.020 10.298 -0.586 1.00 0.00 62 THR A C 3
ATOM 1396 O O . THR A 1 19 ? 7.194 10.007 -0.480 1.00 0.00 62 THR A O 3
ATOM 1407 N N . TYR A 1 20 ? 5.258 9.716 -1.473 1.00 0.00 63 TYR A N 3
ATOM 1408 C CA . TYR A 1 20 ? 5.832 8.673 -2.371 1.00 0.00 63 TYR A CA 3
ATOM 1409 C C . TYR A 1 20 ? 5.208 8.764 -3.767 1.00 0.00 63 TYR A C 3
ATOM 1410 O O . TYR A 1 20 ? 4.076 8.375 -3.978 1.00 0.00 63 TYR A O 3
ATOM 1428 N N . THR A 1 21 ? 5.941 9.267 -4.722 1.00 0.00 64 THR A N 3
ATOM 1429 C CA . THR A 1 21 ? 5.395 9.374 -6.108 1.00 0.00 64 THR A CA 3
ATOM 1430 C C . THR A 1 21 ? 5.820 8.154 -6.929 1.00 0.00 64 THR A C 3
ATOM 1431 O O . THR A 1 21 ? 4.999 7.404 -7.417 1.00 0.00 64 THR A O 3
ATOM 1442 N N . GLY A 1 22 ? 7.100 7.953 -7.087 1.00 0.00 65 GLY A N 3
ATOM 1443 C CA . GLY A 1 22 ? 7.581 6.786 -7.877 1.00 0.00 65 GLY A CA 3
ATOM 1444 C C . GLY A 1 22 ? 8.484 5.915 -7.005 1.00 0.00 65 GLY A C 3
ATOM 1445 O O . GLY A 1 22 ? 8.162 4.784 -6.697 1.00 0.00 65 GLY A O 3
ATOM 1449 N N . ILE A 1 23 ? 9.615 6.429 -6.607 1.00 0.00 66 ILE A N 3
ATOM 1450 C CA . ILE A 1 23 ? 10.534 5.621 -5.759 1.00 0.00 66 ILE A CA 3
ATOM 1451 C C . ILE A 1 23 ? 11.466 6.525 -4.947 1.00 0.00 66 ILE A C 3
ATOM 1452 O O . ILE A 1 23 ? 12.581 6.800 -5.340 1.00 0.00 66 ILE A O 3
ATOM 1468 N N . PHE A 1 24 ? 11.023 6.968 -3.805 1.00 0.00 67 PHE A N 3
ATOM 1469 C CA . PHE A 1 24 ? 11.889 7.825 -2.951 1.00 0.00 67 PHE A CA 3
ATOM 1470 C C . PHE A 1 24 ? 12.265 7.030 -1.697 1.00 0.00 67 PHE A C 3
ATOM 1471 O O . PHE A 1 24 ? 11.409 6.518 -1.004 1.00 0.00 67 PHE A O 3
ATOM 1488 N N . THR A 1 25 ? 13.527 6.887 -1.411 1.00 0.00 68 THR A N 3
ATOM 1489 C CA . THR A 1 25 ? 13.909 6.085 -0.218 1.00 0.00 68 THR A CA 3
ATOM 1490 C C . THR A 1 25 ? 13.455 4.640 -0.449 1.00 0.00 68 THR A C 3
ATOM 1491 O O . THR A 1 25 ? 12.527 4.155 0.169 1.00 0.00 68 THR A O 3
ATOM 1502 N N . ASP A 1 26 ? 14.100 3.967 -1.367 1.00 0.00 69 ASP A N 3
ATOM 1503 C CA . ASP A 1 26 ? 13.732 2.555 -1.703 1.00 0.00 69 ASP A CA 3
ATOM 1504 C C . ASP A 1 26 ? 13.275 1.773 -0.468 1.00 0.00 69 ASP A C 3
ATOM 1505 O O . ASP A 1 26 ? 12.506 0.838 -0.571 1.00 0.00 69 ASP A O 3
ATOM 1514 N N . GLN A 1 27 ? 13.751 2.126 0.692 1.00 0.00 70 GLN A N 3
ATOM 1515 C CA . GLN A 1 27 ? 13.349 1.375 1.916 1.00 0.00 70 GLN A CA 3
ATOM 1516 C C . GLN A 1 27 ? 11.832 1.127 1.944 1.00 0.00 70 GLN A C 3
ATOM 1517 O O . GLN A 1 27 ? 11.379 0.108 2.428 1.00 0.00 70 GLN A O 3
ATOM 1531 N N . VAL A 1 28 ? 11.037 2.036 1.438 1.00 0.00 71 VAL A N 3
ATOM 1532 C CA . VAL A 1 28 ? 9.556 1.813 1.461 1.00 0.00 71 VAL A CA 3
ATOM 1533 C C . VAL A 1 28 ? 9.090 1.093 0.188 1.00 0.00 71 VAL A C 3
ATOM 1534 O O . VAL A 1 28 ? 7.911 1.015 -0.096 1.00 0.00 71 VAL A O 3
ATOM 1547 N N . LEU A 1 29 ? 9.993 0.547 -0.578 1.00 0.00 72 LEU A N 3
ATOM 1548 C CA . LEU A 1 29 ? 9.561 -0.175 -1.811 1.00 0.00 72 LEU A CA 3
ATOM 1549 C C . LEU A 1 29 ? 9.776 -1.680 -1.639 1.00 0.00 72 LEU A C 3
ATOM 1550 O O . LEU A 1 29 ? 10.168 -2.375 -2.557 1.00 0.00 72 LEU A O 3
ATOM 1566 N N . SER A 1 30 ? 9.509 -2.184 -0.465 1.00 0.00 73 SER A N 3
ATOM 1567 C CA . SER A 1 30 ? 9.679 -3.643 -0.211 1.00 0.00 73 SER A CA 3
ATOM 1568 C C . SER A 1 30 ? 8.709 -4.090 0.887 1.00 0.00 73 SER A C 3
ATOM 1569 O O . SER A 1 30 ? 8.998 -4.975 1.666 1.00 0.00 73 SER A O 3
ATOM 1577 N N . VAL A 1 31 ? 7.558 -3.473 0.952 1.00 0.00 74 VAL A N 3
ATOM 1578 C CA . VAL A 1 31 ? 6.558 -3.842 1.997 1.00 0.00 74 VAL A CA 3
ATOM 1579 C C . VAL A 1 31 ? 5.327 -4.492 1.353 1.00 0.00 74 VAL A C 3
ATOM 1580 O O . VAL A 1 31 ? 4.783 -5.453 1.861 1.00 0.00 74 VAL A O 3
ATOM 1593 N N . LEU A 1 32 ? 4.886 -3.977 0.237 1.00 0.00 75 LEU A N 3
ATOM 1594 C CA . LEU A 1 32 ? 3.693 -4.567 -0.436 1.00 0.00 75 LEU A CA 3
ATOM 1595 C C . LEU A 1 32 ? 4.121 -5.725 -1.342 1.00 0.00 75 LEU A C 3
ATOM 1596 O O . LEU A 1 32 ? 3.688 -5.835 -2.471 1.00 0.00 75 LEU A O 3
ATOM 1612 N N . LYS A 1 33 ? 4.970 -6.584 -0.854 1.00 0.00 76 LYS A N 3
ATOM 1613 C CA . LYS A 1 33 ? 5.431 -7.733 -1.685 1.00 0.00 76 LYS A CA 3
ATOM 1614 C C . LYS A 1 33 ? 5.050 -9.056 -1.018 1.00 0.00 76 LYS A C 3
ATOM 1615 O O . LYS A 1 33 ? 5.450 -10.119 -1.450 1.00 0.00 76 LYS A O 3
ATOM 1634 N N . GLY A 1 34 ? 4.283 -9.000 0.037 1.00 0.00 77 GLY A N 3
ATOM 1635 C CA . GLY A 1 34 ? 3.883 -10.253 0.731 1.00 0.00 77 GLY A CA 3
ATOM 1636 C C . GLY A 1 34 ? 4.944 -10.615 1.768 1.00 0.00 77 GLY A C 3
ATOM 1637 O O . GLY A 1 34 ? 5.573 -11.649 1.689 1.00 0.00 77 GLY A O 3
ATOM 1641 N N . GLU A 1 35 ? 5.153 -9.767 2.737 1.00 0.00 78 GLU A N 3
ATOM 1642 C CA . GLU A 1 35 ? 6.180 -10.060 3.778 1.00 0.00 78 GLU A CA 3
ATOM 1643 C C . GLU A 1 35 ? 7.578 -10.060 3.137 1.00 0.00 78 GLU A C 3
ATOM 1644 O O . GLU A 1 35 ? 7.887 -10.876 2.290 1.00 0.00 78 GLU A O 3
ATOM 1656 N N . GLU A 1 36 ? 8.417 -9.141 3.528 1.00 0.00 79 GLU A N 3
ATOM 1657 C CA . GLU A 1 36 ? 9.782 -9.080 2.936 1.00 0.00 79 GLU A CA 3
ATOM 1658 C C . GLU A 1 36 ? 10.809 -8.673 3.995 1.00 0.00 79 GLU A C 3
ATOM 1659 O O . GLU A 1 36 ? 11.513 -9.545 4.476 1.00 0.00 79 GLU A O 3
ATOM 1672 N N . ALA A 1 1 ? -25.199 -7.492 7.744 1.00 0.00 44 ALA A N 4
ATOM 1673 C CA . ALA A 1 1 ? -24.290 -7.011 8.824 1.00 0.00 44 ALA A CA 4
ATOM 1674 C C . ALA A 1 1 ? -23.527 -5.769 8.355 1.00 0.00 44 ALA A C 4
ATOM 1675 O O . ALA A 1 1 ? -22.794 -5.808 7.385 1.00 0.00 44 ALA A O 4
ATOM 1684 N N . VAL A 1 2 ? -23.695 -4.668 9.035 1.00 0.00 45 VAL A N 4
ATOM 1685 C CA . VAL A 1 2 ? -22.979 -3.426 8.624 1.00 0.00 45 VAL A CA 4
ATOM 1686 C C . VAL A 1 2 ? -22.120 -2.904 9.779 1.00 0.00 45 VAL A C 4
ATOM 1687 O O . VAL A 1 2 ? -22.372 -1.848 10.327 1.00 0.00 45 VAL A O 4
ATOM 1700 N N . ASP A 1 3 ? -21.103 -3.634 10.150 1.00 0.00 46 ASP A N 4
ATOM 1701 C CA .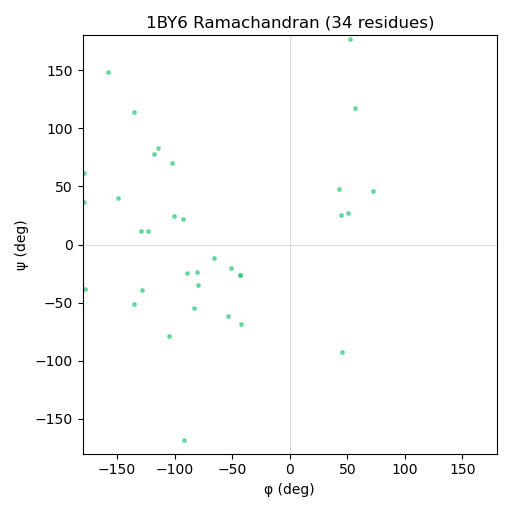 ASP A 1 3 ? -20.222 -3.181 11.266 1.00 0.00 46 ASP A CA 4
ATOM 1702 C C . ASP A 1 3 ? -18.800 -2.946 10.749 1.00 0.00 46 ASP A C 4
ATOM 1703 O O . ASP A 1 3 ? -17.831 -3.175 11.445 1.00 0.00 46 ASP A O 4
ATOM 1712 N N . GLU A 1 4 ? -18.670 -2.495 9.532 1.00 0.00 47 GLU A N 4
ATOM 1713 C CA . GLU A 1 4 ? -17.313 -2.248 8.966 1.00 0.00 47 GLU A CA 4
ATOM 1714 C C . GLU A 1 4 ? -17.435 -1.651 7.562 1.00 0.00 47 GLU A C 4
ATOM 1715 O O . GLU A 1 4 ? -17.294 -2.337 6.570 1.00 0.00 47 GLU A O 4
ATOM 1727 N N . LYS A 1 5 ? -17.710 -0.379 7.472 1.00 0.00 48 LYS A N 4
ATOM 1728 C CA . LYS A 1 5 ? -17.854 0.257 6.133 1.00 0.00 48 LYS A CA 4
ATOM 1729 C C . LYS A 1 5 ? -16.582 1.016 5.750 1.00 0.00 48 LYS A C 4
ATOM 1730 O O . LYS A 1 5 ? -15.746 0.520 5.022 1.00 0.00 48 LYS A O 4
ATOM 1749 N N . LEU A 1 6 ? -16.439 2.225 6.219 1.00 0.00 49 LEU A N 4
ATOM 1750 C CA . LEU A 1 6 ? -15.232 3.023 5.864 1.00 0.00 49 LEU A CA 4
ATOM 1751 C C . LEU A 1 6 ? -15.027 2.999 4.345 1.00 0.00 49 LEU A C 4
ATOM 1752 O O . LEU A 1 6 ? -13.941 3.217 3.847 1.00 0.00 49 LEU A O 4
ATOM 1768 N N . ARG A 1 7 ? -16.080 2.741 3.611 1.00 0.00 50 ARG A N 4
ATOM 1769 C CA . ARG A 1 7 ? -15.993 2.703 2.121 1.00 0.00 50 ARG A CA 4
ATOM 1770 C C . ARG A 1 7 ? -14.902 1.736 1.647 1.00 0.00 50 ARG A C 4
ATOM 1771 O O . ARG A 1 7 ? -13.733 1.905 1.932 1.00 0.00 50 ARG A O 4
ATOM 1792 N N . ASP A 1 8 ? -15.280 0.739 0.898 1.00 0.00 51 ASP A N 4
ATOM 1793 C CA . ASP A 1 8 ? -14.277 -0.226 0.369 1.00 0.00 51 ASP A CA 4
ATOM 1794 C C . ASP A 1 8 ? -13.944 0.164 -1.073 1.00 0.00 51 ASP A C 4
ATOM 1795 O O . ASP A 1 8 ? -13.999 -0.642 -1.980 1.00 0.00 51 ASP A O 4
ATOM 1804 N N . LEU A 1 9 ? -13.632 1.416 -1.288 1.00 0.00 52 LEU A N 4
ATOM 1805 C CA . LEU A 1 9 ? -13.328 1.901 -2.667 1.00 0.00 52 LEU A CA 4
ATOM 1806 C C . LEU A 1 9 ? -11.844 1.695 -3.019 1.00 0.00 52 LEU A C 4
ATOM 1807 O O . LEU A 1 9 ? -11.363 2.196 -4.015 1.00 0.00 52 LEU A O 4
ATOM 1823 N N . TYR A 1 10 ? -11.113 0.955 -2.228 1.00 0.00 53 TYR A N 4
ATOM 1824 C CA . TYR A 1 10 ? -9.670 0.729 -2.562 1.00 0.00 53 TYR A CA 4
ATOM 1825 C C . TYR A 1 10 ? -9.541 -0.422 -3.561 1.00 0.00 53 TYR A C 4
ATOM 1826 O O . TYR A 1 10 ? -8.458 -0.903 -3.831 1.00 0.00 53 TYR A O 4
ATOM 1844 N N . SER A 1 11 ? -10.637 -0.875 -4.098 1.00 0.00 54 SER A N 4
ATOM 1845 C CA . SER A 1 11 ? -10.577 -2.009 -5.067 1.00 0.00 54 SER A CA 4
ATOM 1846 C C . SER A 1 11 ? -10.379 -1.496 -6.499 1.00 0.00 54 SER A C 4
ATOM 1847 O O . SER A 1 11 ? -11.320 -1.379 -7.257 1.00 0.00 54 SER A O 4
ATOM 1855 N N . LYS A 1 12 ? -9.161 -1.205 -6.877 1.00 0.00 55 LYS A N 4
ATOM 1856 C CA . LYS A 1 12 ? -8.898 -0.714 -8.265 1.00 0.00 55 LYS A CA 4
ATOM 1857 C C . LYS A 1 12 ? -7.421 -0.330 -8.410 1.00 0.00 55 LYS A C 4
ATOM 1858 O O . LYS A 1 12 ? -6.761 -0.708 -9.358 1.00 0.00 55 LYS A O 4
ATOM 1877 N N . SER A 1 13 ? -6.905 0.413 -7.472 1.00 0.00 56 SER A N 4
ATOM 1878 C CA . SER A 1 13 ? -5.472 0.828 -7.532 1.00 0.00 56 SER A CA 4
ATOM 1879 C C . SER A 1 13 ? -5.084 1.504 -6.215 1.00 0.00 56 SER A C 4
ATOM 1880 O O . SER A 1 13 ? -5.854 1.518 -5.278 1.00 0.00 56 SER A O 4
ATOM 1888 N N . THR A 1 14 ? -3.904 2.062 -6.136 1.00 0.00 57 THR A N 4
ATOM 1889 C CA . THR A 1 14 ? -3.457 2.752 -4.874 1.00 0.00 57 THR A CA 4
ATOM 1890 C C . THR A 1 14 ? -3.340 1.758 -3.706 1.00 0.00 57 THR A C 4
ATOM 1891 O O . THR A 1 14 ? -2.311 1.669 -3.064 1.00 0.00 57 THR A O 4
ATOM 1902 N N . ALA A 1 15 ? -4.377 1.014 -3.414 1.00 0.00 58 ALA A N 4
ATOM 1903 C CA . ALA A 1 15 ? -4.315 0.036 -2.284 1.00 0.00 58 ALA A CA 4
ATOM 1904 C C . ALA A 1 15 ? -2.957 -0.681 -2.228 1.00 0.00 58 ALA A C 4
ATOM 1905 O O . ALA A 1 15 ? -2.562 -1.163 -1.185 1.00 0.00 58 ALA A O 4
ATOM 1912 N N . ALA A 1 16 ? -2.252 -0.770 -3.335 1.00 0.00 59 ALA A N 4
ATOM 1913 C CA . ALA A 1 16 ? -0.920 -1.465 -3.352 1.00 0.00 59 ALA A CA 4
ATOM 1914 C C . ALA A 1 16 ? -1.121 -2.980 -3.350 1.00 0.00 59 ALA A C 4
ATOM 1915 O O . ALA A 1 16 ? -0.531 -3.698 -2.568 1.00 0.00 59 ALA A O 4
ATOM 1922 N N . MET A 1 17 ? -1.951 -3.467 -4.229 1.00 0.00 60 MET A N 4
ATOM 1923 C CA . MET A 1 17 ? -2.200 -4.932 -4.296 1.00 0.00 60 MET A CA 4
ATOM 1924 C C . MET A 1 17 ? -2.395 -5.359 -5.755 1.00 0.00 60 MET A C 4
ATOM 1925 O O . MET A 1 17 ? -1.547 -5.997 -6.347 1.00 0.00 60 MET A O 4
ATOM 1939 N N . SER A 1 18 ? -3.512 -5.011 -6.332 1.00 0.00 61 SER A N 4
ATOM 1940 C CA . SER A 1 18 ? -3.779 -5.392 -7.749 1.00 0.00 61 SER A CA 4
ATOM 1941 C C . SER A 1 18 ? -2.530 -5.188 -8.615 1.00 0.00 61 SER A C 4
ATOM 1942 O O . SER A 1 18 ? -1.862 -6.134 -8.985 1.00 0.00 61 SER A O 4
ATOM 1950 N N . THR A 1 19 ? -2.215 -3.966 -8.953 1.00 0.00 62 THR A N 4
ATOM 1951 C CA . THR A 1 19 ? -1.017 -3.716 -9.809 1.00 0.00 62 THR A CA 4
ATOM 1952 C C . THR A 1 19 ? -0.156 -2.590 -9.230 1.00 0.00 62 THR A C 4
ATOM 1953 O O . THR A 1 19 ? -0.521 -1.431 -9.273 1.00 0.00 62 THR A O 4
ATOM 1964 N N . TYR A 1 20 ? 0.989 -2.920 -8.698 1.00 0.00 63 TYR A N 4
ATOM 1965 C CA . TYR A 1 20 ? 1.883 -1.872 -8.124 1.00 0.00 63 TYR A CA 4
ATOM 1966 C C . TYR A 1 20 ? 3.106 -2.525 -7.473 1.00 0.00 63 TYR A C 4
ATOM 1967 O O . TYR A 1 20 ? 3.001 -3.184 -6.458 1.00 0.00 63 TYR A O 4
ATOM 1985 N N . THR A 1 21 ? 4.266 -2.353 -8.052 1.00 0.00 64 THR A N 4
ATOM 1986 C CA . THR A 1 21 ? 5.489 -2.972 -7.463 1.00 0.00 64 THR A CA 4
ATOM 1987 C C . THR A 1 21 ? 6.755 -2.305 -8.014 1.00 0.00 64 THR A C 4
ATOM 1988 O O . THR A 1 21 ? 7.625 -1.900 -7.269 1.00 0.00 64 THR A O 4
ATOM 1999 N N . GLY A 1 22 ? 6.871 -2.193 -9.309 1.00 0.00 65 GLY A N 4
ATOM 2000 C CA . GLY A 1 22 ? 8.088 -1.559 -9.897 1.00 0.00 65 GLY A CA 4
ATOM 2001 C C . GLY A 1 22 ? 7.927 -0.039 -9.889 1.00 0.00 65 GLY A C 4
ATOM 2002 O O . GLY A 1 22 ? 7.664 0.571 -10.906 1.00 0.00 65 GLY A O 4
ATOM 2006 N N . ILE A 1 23 ? 8.085 0.577 -8.749 1.00 0.00 66 ILE A N 4
ATOM 2007 C CA . ILE A 1 23 ? 7.938 2.059 -8.671 1.00 0.00 66 ILE A CA 4
ATOM 2008 C C . ILE A 1 23 ? 8.200 2.531 -7.236 1.00 0.00 66 ILE A C 4
ATOM 2009 O O . ILE A 1 23 ? 7.308 2.972 -6.539 1.00 0.00 66 ILE A O 4
ATOM 2025 N N . PHE A 1 24 ? 9.418 2.430 -6.782 1.00 0.00 67 PHE A N 4
ATOM 2026 C CA . PHE A 1 24 ? 9.729 2.859 -5.387 1.00 0.00 67 PHE A CA 4
ATOM 2027 C C . PHE A 1 24 ? 11.138 3.456 -5.303 1.00 0.00 67 PHE A C 4
ATOM 2028 O O . PHE A 1 24 ? 12.060 2.996 -5.947 1.00 0.00 67 PHE A O 4
ATOM 2045 N N . THR A 1 25 ? 11.311 4.477 -4.507 1.00 0.00 68 THR A N 4
ATOM 2046 C CA . THR A 1 25 ? 12.657 5.103 -4.370 1.00 0.00 68 THR A CA 4
ATOM 2047 C C . THR A 1 25 ? 12.786 5.776 -3.000 1.00 0.00 68 THR A C 4
ATOM 2048 O O . THR A 1 25 ? 11.801 6.060 -2.345 1.00 0.00 68 THR A O 4
ATOM 2059 N N . ASP A 1 26 ? 13.988 6.036 -2.562 1.00 0.00 69 ASP A N 4
ATOM 2060 C CA . ASP A 1 26 ? 14.175 6.694 -1.236 1.00 0.00 69 ASP A CA 4
ATOM 2061 C C . ASP A 1 26 ? 13.469 5.895 -0.137 1.00 0.00 69 ASP A C 4
ATOM 2062 O O . ASP A 1 26 ? 12.637 5.054 -0.406 1.00 0.00 69 ASP A O 4
ATOM 2071 N N . GLN A 1 27 ? 13.798 6.160 1.100 1.00 0.00 70 GLN A N 4
ATOM 2072 C CA . GLN A 1 27 ? 13.156 5.429 2.234 1.00 0.00 70 GLN A CA 4
ATOM 2073 C C . GLN A 1 27 ? 12.968 3.944 1.893 1.00 0.00 70 GLN A C 4
ATOM 2074 O O . GLN A 1 27 ? 13.840 3.135 2.132 1.00 0.00 70 GLN A O 4
ATOM 2088 N N . VAL A 1 28 ? 11.835 3.585 1.350 1.00 0.00 71 VAL A N 4
ATOM 2089 C CA . VAL A 1 28 ? 11.576 2.155 1.000 1.00 0.00 71 VAL A CA 4
ATOM 2090 C C . VAL A 1 28 ? 12.838 1.486 0.438 1.00 0.00 71 VAL A C 4
ATOM 2091 O O . VAL A 1 28 ? 13.035 0.296 0.586 1.00 0.00 71 VAL A O 4
ATOM 2104 N N . LEU A 1 29 ? 13.690 2.237 -0.207 1.00 0.00 72 LEU A N 4
ATOM 2105 C CA . LEU A 1 29 ? 14.931 1.635 -0.780 1.00 0.00 72 LEU A CA 4
ATOM 2106 C C . LEU A 1 29 ? 16.128 1.865 0.149 1.00 0.00 72 LEU A C 4
ATOM 2107 O O . LEU A 1 29 ? 17.264 1.882 -0.283 1.00 0.00 72 LEU A O 4
ATOM 2123 N N . SER A 1 30 ? 15.887 2.040 1.420 1.00 0.00 73 SER A N 4
ATOM 2124 C CA . SER A 1 30 ? 17.017 2.268 2.367 1.00 0.00 73 SER A CA 4
ATOM 2125 C C . SER A 1 30 ? 16.636 1.799 3.774 1.00 0.00 73 SER A C 4
ATOM 2126 O O . SER A 1 30 ? 16.891 2.470 4.754 1.00 0.00 73 SER A O 4
ATOM 2134 N N . VAL A 1 31 ? 16.027 0.650 3.880 1.00 0.00 74 VAL A N 4
ATOM 2135 C CA . VAL A 1 31 ? 15.629 0.139 5.221 1.00 0.00 74 VAL A CA 4
ATOM 2136 C C . VAL A 1 31 ? 16.181 -1.275 5.432 1.00 0.00 74 VAL A C 4
ATOM 2137 O O . VAL A 1 31 ? 15.837 -1.953 6.381 1.00 0.00 74 VAL A O 4
ATOM 2150 N N . LEU A 1 32 ? 17.035 -1.725 4.555 1.00 0.00 75 LEU A N 4
ATOM 2151 C CA . LEU A 1 32 ? 17.605 -3.093 4.709 1.00 0.00 75 LEU A CA 4
ATOM 2152 C C . LEU A 1 32 ? 18.967 -3.027 5.402 1.00 0.00 75 LEU A C 4
ATOM 2153 O O . LEU A 1 32 ? 19.825 -3.857 5.182 1.00 0.00 75 LEU A O 4
ATOM 2169 N N . LYS A 1 33 ? 19.175 -2.047 6.239 1.00 0.00 76 LYS A N 4
ATOM 2170 C CA . LYS A 1 33 ? 20.486 -1.937 6.941 1.00 0.00 76 LYS A CA 4
ATOM 2171 C C . LYS A 1 33 ? 20.283 -1.459 8.382 1.00 0.00 76 LYS A C 4
ATOM 2172 O O . LYS A 1 33 ? 21.164 -0.874 8.979 1.00 0.00 76 LYS A O 4
ATOM 2191 N N . GLY A 1 34 ? 19.132 -1.710 8.947 1.00 0.00 77 GLY A N 4
ATOM 2192 C CA . GLY A 1 34 ? 18.881 -1.277 10.351 1.00 0.00 77 GLY A CA 4
ATOM 2193 C C . GLY A 1 34 ? 19.195 -2.436 11.298 1.00 0.00 77 GLY A C 4
ATOM 2194 O O . GLY A 1 34 ? 19.909 -2.283 12.271 1.00 0.00 77 GLY A O 4
ATOM 2198 N N . GLU A 1 35 ? 18.672 -3.598 11.016 1.00 0.00 78 GLU A N 4
ATOM 2199 C CA . GLU A 1 35 ? 18.941 -4.777 11.889 1.00 0.00 78 GLU A CA 4
ATOM 2200 C C . GLU A 1 35 ? 19.154 -6.020 11.022 1.00 0.00 78 GLU A C 4
ATOM 2201 O O . GLU A 1 35 ? 19.142 -7.139 11.497 1.00 0.00 78 GLU A O 4
ATOM 2213 N N . GLU A 1 36 ? 19.352 -5.826 9.746 1.00 0.00 79 GLU A N 4
ATOM 2214 C CA . GLU A 1 36 ? 19.568 -6.982 8.831 1.00 0.00 79 GLU A CA 4
ATOM 2215 C C . GLU A 1 36 ? 20.877 -6.788 8.051 1.00 0.00 79 GLU A C 4
ATOM 2216 O O . GLU A 1 36 ? 21.057 -5.720 7.491 1.00 0.00 79 GLU A O 4
ATOM 2229 N N . ALA A 1 1 ? -17.535 -5.189 14.965 1.00 0.00 44 ALA A N 5
ATOM 2230 C CA . ALA A 1 1 ? -16.700 -4.671 13.843 1.00 0.00 44 ALA A CA 5
ATOM 2231 C C . ALA A 1 1 ? -17.229 -5.188 12.501 1.00 0.00 44 ALA A C 5
ATOM 2232 O O . ALA A 1 1 ? -17.267 -6.377 12.251 1.00 0.00 44 ALA A O 5
ATOM 2241 N N . VAL A 1 2 ? -17.636 -4.298 11.638 1.00 0.00 45 VAL A N 5
ATOM 2242 C CA . VAL A 1 2 ? -18.165 -4.728 10.312 1.00 0.00 45 VAL A CA 5
ATOM 2243 C C . VAL A 1 2 ? -17.396 -4.027 9.190 1.00 0.00 45 VAL A C 5
ATOM 2244 O O . VAL A 1 2 ? -17.806 -2.995 8.695 1.00 0.00 45 VAL A O 5
ATOM 2257 N N . ASP A 1 3 ? -16.287 -4.579 8.780 1.00 0.00 46 ASP A N 5
ATOM 2258 C CA . ASP A 1 3 ? -15.503 -3.940 7.687 1.00 0.00 46 ASP A CA 5
ATOM 2259 C C . ASP A 1 3 ? -16.113 -4.298 6.331 1.00 0.00 46 ASP A C 5
ATOM 2260 O O . ASP A 1 3 ? -16.098 -3.509 5.408 1.00 0.00 46 ASP A O 5
ATOM 2269 N N . GLU A 1 4 ? -16.653 -5.482 6.207 1.00 0.00 47 GLU A N 5
ATOM 2270 C CA . GLU A 1 4 ? -17.270 -5.893 4.911 1.00 0.00 47 GLU A CA 5
ATOM 2271 C C . GLU A 1 4 ? -16.296 -5.635 3.755 1.00 0.00 47 GLU A C 5
ATOM 2272 O O . GLU A 1 4 ? -15.519 -6.491 3.383 1.00 0.00 47 GLU A O 5
ATOM 2284 N N . LYS A 1 5 ? -16.329 -4.461 3.186 1.00 0.00 48 LYS A N 5
ATOM 2285 C CA . LYS A 1 5 ? -15.403 -4.150 2.060 1.00 0.00 48 LYS A CA 5
ATOM 2286 C C . LYS A 1 5 ? -15.002 -2.674 2.110 1.00 0.00 48 LYS A C 5
ATOM 2287 O O . LYS A 1 5 ? -15.798 -1.796 1.841 1.00 0.00 48 LYS A O 5
ATOM 2306 N N . LEU A 1 6 ? -13.776 -2.390 2.457 1.00 0.00 49 LEU A N 5
ATOM 2307 C CA . LEU A 1 6 ? -13.337 -0.965 2.526 1.00 0.00 49 LEU A CA 5
ATOM 2308 C C . LEU A 1 6 ? -13.011 -0.439 1.126 1.00 0.00 49 LEU A C 5
ATOM 2309 O O . LEU A 1 6 ? -11.970 0.145 0.897 1.00 0.00 49 LEU A O 5
ATOM 2325 N N . ARG A 1 7 ? -13.901 -0.635 0.192 1.00 0.00 50 ARG A N 5
ATOM 2326 C CA . ARG A 1 7 ? -13.663 -0.144 -1.195 1.00 0.00 50 ARG A CA 5
ATOM 2327 C C . ARG A 1 7 ? -12.209 -0.358 -1.615 1.00 0.00 50 ARG A C 5
ATOM 2328 O O . ARG A 1 7 ? -11.606 0.490 -2.242 1.00 0.00 50 ARG A O 5
ATOM 2349 N N . ASP A 1 8 ? -11.640 -1.487 -1.295 1.00 0.00 51 ASP A N 5
ATOM 2350 C CA . ASP A 1 8 ? -10.231 -1.739 -1.707 1.00 0.00 51 ASP A CA 5
ATOM 2351 C C . ASP A 1 8 ? -10.100 -1.510 -3.216 1.00 0.00 51 ASP A C 5
ATOM 2352 O O . ASP A 1 8 ? -9.028 -1.272 -3.734 1.00 0.00 51 ASP A O 5
ATOM 2361 N N . LEU A 1 9 ? -11.199 -1.581 -3.920 1.00 0.00 52 LEU A N 5
ATOM 2362 C CA . LEU A 1 9 ? -11.179 -1.372 -5.397 1.00 0.00 52 LEU A CA 5
ATOM 2363 C C . LEU A 1 9 ? -10.484 -0.045 -5.743 1.00 0.00 52 LEU A C 5
ATOM 2364 O O . LEU A 1 9 ? -9.940 0.115 -6.818 1.00 0.00 52 LEU A O 5
ATOM 2380 N N . TYR A 1 10 ? -10.501 0.905 -4.850 1.00 0.00 53 TYR A N 5
ATOM 2381 C CA . TYR A 1 10 ? -9.843 2.211 -5.151 1.00 0.00 53 TYR A CA 5
ATOM 2382 C C . TYR A 1 10 ? -8.487 2.308 -4.447 1.00 0.00 53 TYR A C 5
ATOM 2383 O O . TYR A 1 10 ? -7.485 2.635 -5.051 1.00 0.00 53 TYR A O 5
ATOM 2401 N N . SER A 1 11 ? -8.450 2.038 -3.170 1.00 0.00 54 SER A N 5
ATOM 2402 C CA . SER A 1 11 ? -7.161 2.129 -2.422 1.00 0.00 54 SER A CA 5
ATOM 2403 C C . SER A 1 11 ? -6.081 1.267 -3.085 1.00 0.00 54 SER A C 5
ATOM 2404 O O . SER A 1 11 ? -4.906 1.568 -3.011 1.00 0.00 54 SER A O 5
ATOM 2412 N N . LYS A 1 12 ? -6.463 0.196 -3.722 1.00 0.00 55 LYS A N 5
ATOM 2413 C CA . LYS A 1 12 ? -5.449 -0.679 -4.377 1.00 0.00 55 LYS A CA 5
ATOM 2414 C C . LYS A 1 12 ? -5.350 -0.351 -5.871 1.00 0.00 55 LYS A C 5
ATOM 2415 O O . LYS A 1 12 ? -6.011 0.538 -6.367 1.00 0.00 55 LYS A O 5
ATOM 2434 N N . SER A 1 13 ? -4.524 -1.071 -6.582 1.00 0.00 56 SER A N 5
ATOM 2435 C CA . SER A 1 13 ? -4.361 -0.830 -8.051 1.00 0.00 56 SER A CA 5
ATOM 2436 C C . SER A 1 13 ? -3.825 0.584 -8.333 1.00 0.00 56 SER A C 5
ATOM 2437 O O . SER A 1 13 ? -2.633 0.820 -8.287 1.00 0.00 56 SER A O 5
ATOM 2445 N N . THR A 1 14 ? -4.684 1.520 -8.648 1.00 0.00 57 THR A N 5
ATOM 2446 C CA . THR A 1 14 ? -4.208 2.902 -8.954 1.00 0.00 57 THR A CA 5
ATOM 2447 C C . THR A 1 14 ? -3.108 3.330 -7.978 1.00 0.00 57 THR A C 5
ATOM 2448 O O . THR A 1 14 ? -2.234 4.103 -8.316 1.00 0.00 57 THR A O 5
ATOM 2459 N N . ALA A 1 15 ? -3.145 2.841 -6.770 1.00 0.00 58 ALA A N 5
ATOM 2460 C CA . ALA A 1 15 ? -2.098 3.230 -5.780 1.00 0.00 58 ALA A CA 5
ATOM 2461 C C . ALA A 1 15 ? -0.966 2.203 -5.767 1.00 0.00 58 ALA A C 5
ATOM 2462 O O . ALA A 1 15 ? -0.648 1.629 -4.745 1.00 0.00 58 ALA A O 5
ATOM 2469 N N . ALA A 1 16 ? -0.352 1.965 -6.893 1.00 0.00 59 ALA A N 5
ATOM 2470 C CA . ALA A 1 16 ? 0.762 0.976 -6.937 1.00 0.00 59 ALA A CA 5
ATOM 2471 C C . ALA A 1 16 ? 1.776 1.361 -8.016 1.00 0.00 59 ALA A C 5
ATOM 2472 O O . ALA A 1 16 ? 2.631 0.578 -8.380 1.00 0.00 59 ALA A O 5
ATOM 2479 N N . MET A 1 17 ? 1.694 2.558 -8.533 1.00 0.00 60 MET A N 5
ATOM 2480 C CA . MET A 1 17 ? 2.662 2.970 -9.589 1.00 0.00 60 MET A CA 5
ATOM 2481 C C . MET A 1 17 ? 2.326 4.372 -10.115 1.00 0.00 60 MET A C 5
ATOM 2482 O O . MET A 1 17 ? 3.156 5.260 -10.111 1.00 0.00 60 MET A O 5
ATOM 2496 N N . SER A 1 18 ? 1.124 4.570 -10.583 1.00 0.00 61 SER A N 5
ATOM 2497 C CA . SER A 1 18 ? 0.741 5.908 -11.127 1.00 0.00 61 SER A CA 5
ATOM 2498 C C . SER A 1 18 ? 1.298 7.034 -10.251 1.00 0.00 61 SER A C 5
ATOM 2499 O O . SER A 1 18 ? 2.200 7.748 -10.645 1.00 0.00 61 SER A O 5
ATOM 2507 N N . THR A 1 19 ? 0.767 7.207 -9.070 1.00 0.00 62 THR A N 5
ATOM 2508 C CA . THR A 1 19 ? 1.271 8.297 -8.184 1.00 0.00 62 THR A CA 5
ATOM 2509 C C . THR A 1 19 ? 1.648 7.745 -6.806 1.00 0.00 62 THR A C 5
ATOM 2510 O O . THR A 1 19 ? 0.799 7.359 -6.026 1.00 0.00 62 THR A O 5
ATOM 2521 N N . TYR A 1 20 ? 2.916 7.716 -6.501 1.00 0.00 63 TYR A N 5
ATOM 2522 C CA . TYR A 1 20 ? 3.357 7.203 -5.171 1.00 0.00 63 TYR A CA 5
ATOM 2523 C C . TYR A 1 20 ? 4.882 7.234 -5.069 1.00 0.00 63 TYR A C 5
ATOM 2524 O O . TYR A 1 20 ? 5.581 6.674 -5.891 1.00 0.00 63 TYR A O 5
ATOM 2542 N N . THR A 1 21 ? 5.403 7.882 -4.067 1.00 0.00 64 THR A N 5
ATOM 2543 C CA . THR A 1 21 ? 6.884 7.945 -3.907 1.00 0.00 64 THR A CA 5
ATOM 2544 C C . THR A 1 21 ? 7.234 8.504 -2.525 1.00 0.00 64 THR A C 5
ATOM 2545 O O . THR A 1 21 ? 7.826 7.830 -1.706 1.00 0.00 64 THR A O 5
ATOM 2556 N N . GLY A 1 22 ? 6.868 9.727 -2.253 1.00 0.00 65 GLY A N 5
ATOM 2557 C CA . GLY A 1 22 ? 7.178 10.315 -0.918 1.00 0.00 65 GLY A CA 5
ATOM 2558 C C . GLY A 1 22 ? 5.982 10.115 0.017 1.00 0.00 65 GLY A C 5
ATOM 2559 O O . GLY A 1 22 ? 5.237 11.034 0.294 1.00 0.00 65 GLY A O 5
ATOM 2563 N N . ILE A 1 23 ? 5.791 8.917 0.502 1.00 0.00 66 ILE A N 5
ATOM 2564 C CA . ILE A 1 23 ? 4.641 8.651 1.416 1.00 0.00 66 ILE A CA 5
ATOM 2565 C C . ILE A 1 23 ? 4.695 7.197 1.911 1.00 0.00 66 ILE A C 5
ATOM 2566 O O . ILE A 1 23 ? 3.876 6.374 1.557 1.00 0.00 66 ILE A O 5
ATOM 2582 N N . PHE A 1 24 ? 5.661 6.877 2.726 1.00 0.00 67 PHE A N 5
ATOM 2583 C CA . PHE A 1 24 ? 5.777 5.477 3.243 1.00 0.00 67 PHE A CA 5
ATOM 2584 C C . PHE A 1 24 ? 5.702 5.466 4.771 1.00 0.00 67 PHE A C 5
ATOM 2585 O O . PHE A 1 24 ? 5.150 4.565 5.367 1.00 0.00 67 PHE A O 5
ATOM 2602 N N . THR A 1 25 ? 6.254 6.460 5.406 1.00 0.00 68 THR A N 5
ATOM 2603 C CA . THR A 1 25 ? 6.215 6.512 6.901 1.00 0.00 68 THR A CA 5
ATOM 2604 C C . THR A 1 25 ? 6.896 5.267 7.488 1.00 0.00 68 THR A C 5
ATOM 2605 O O . THR A 1 25 ? 6.285 4.476 8.178 1.00 0.00 68 THR A O 5
ATOM 2616 N N . ASP A 1 26 ? 8.166 5.100 7.222 1.00 0.00 69 ASP A N 5
ATOM 2617 C CA . ASP A 1 26 ? 8.913 3.922 7.763 1.00 0.00 69 ASP A CA 5
ATOM 2618 C C . ASP A 1 26 ? 8.472 2.621 7.081 1.00 0.00 69 ASP A C 5
ATOM 2619 O O . ASP A 1 26 ? 7.789 2.630 6.079 1.00 0.00 69 ASP A O 5
ATOM 2628 N N . GLN A 1 27 ? 8.873 1.500 7.624 1.00 0.00 70 GLN A N 5
ATOM 2629 C CA . GLN A 1 27 ? 8.497 0.186 7.024 1.00 0.00 70 GLN A CA 5
ATOM 2630 C C . GLN A 1 27 ? 9.246 -0.034 5.707 1.00 0.00 70 GLN A C 5
ATOM 2631 O O . GLN A 1 27 ? 8.971 -0.965 4.976 1.00 0.00 70 GLN A O 5
ATOM 2645 N N . VAL A 1 28 ? 10.195 0.807 5.402 1.00 0.00 71 VAL A N 5
ATOM 2646 C CA . VAL A 1 28 ? 10.962 0.628 4.136 1.00 0.00 71 VAL A CA 5
ATOM 2647 C C . VAL A 1 28 ? 12.443 0.425 4.453 1.00 0.00 71 VAL A C 5
ATOM 2648 O O . VAL A 1 28 ? 13.308 1.034 3.855 1.00 0.00 71 VAL A O 5
ATOM 2661 N N . LEU A 1 29 ? 12.738 -0.436 5.391 1.00 0.00 72 LEU A N 5
ATOM 2662 C CA . LEU A 1 29 ? 14.157 -0.697 5.757 1.00 0.00 72 LEU A CA 5
ATOM 2663 C C . LEU A 1 29 ? 14.370 -2.202 5.959 1.00 0.00 72 LEU A C 5
ATOM 2664 O O . LEU A 1 29 ? 15.270 -2.791 5.394 1.00 0.00 72 LEU A O 5
ATOM 2680 N N . SER A 1 30 ? 13.545 -2.829 6.758 1.00 0.00 73 SER A N 5
ATOM 2681 C CA . SER A 1 30 ? 13.698 -4.294 6.989 1.00 0.00 73 SER A CA 5
ATOM 2682 C C . SER A 1 30 ? 13.398 -5.057 5.696 1.00 0.00 73 SER A C 5
ATOM 2683 O O . SER A 1 30 ? 13.723 -6.219 5.555 1.00 0.00 73 SER A O 5
ATOM 2691 N N . VAL A 1 31 ? 12.791 -4.403 4.747 1.00 0.00 74 VAL A N 5
ATOM 2692 C CA . VAL A 1 31 ? 12.485 -5.073 3.454 1.00 0.00 74 VAL A CA 5
ATOM 2693 C C . VAL A 1 31 ? 13.387 -4.485 2.366 1.00 0.00 74 VAL A C 5
ATOM 2694 O O . VAL A 1 31 ? 12.923 -3.979 1.364 1.00 0.00 74 VAL A O 5
ATOM 2707 N N . LEU A 1 32 ? 14.675 -4.531 2.578 1.00 0.00 75 LEU A N 5
ATOM 2708 C CA . LEU A 1 32 ? 15.629 -3.960 1.584 1.00 0.00 75 LEU A CA 5
ATOM 2709 C C . LEU A 1 32 ? 15.216 -4.320 0.156 1.00 0.00 75 LEU A C 5
ATOM 2710 O O . LEU A 1 32 ? 15.061 -3.460 -0.687 1.00 0.00 75 LEU A O 5
ATOM 2726 N N . LYS A 1 33 ? 15.046 -5.580 -0.128 1.00 0.00 76 LYS A N 5
ATOM 2727 C CA . LYS A 1 33 ? 14.655 -5.977 -1.508 1.00 0.00 76 LYS A CA 5
ATOM 2728 C C . LYS A 1 33 ? 14.330 -7.473 -1.555 1.00 0.00 76 LYS A C 5
ATOM 2729 O O . LYS A 1 33 ? 14.613 -8.149 -2.523 1.00 0.00 76 LYS A O 5
ATOM 2748 N N . GLY A 1 34 ? 13.732 -7.993 -0.516 1.00 0.00 77 GLY A N 5
ATOM 2749 C CA . GLY A 1 34 ? 13.381 -9.442 -0.501 1.00 0.00 77 GLY A CA 5
ATOM 2750 C C . GLY A 1 34 ? 14.645 -10.285 -0.675 1.00 0.00 77 GLY A C 5
ATOM 2751 O O . GLY A 1 34 ? 14.635 -11.301 -1.340 1.00 0.00 77 GLY A O 5
ATOM 2755 N N . GLU A 1 35 ? 15.736 -9.880 -0.082 1.00 0.00 78 GLU A N 5
ATOM 2756 C CA . GLU A 1 35 ? 16.991 -10.673 -0.223 1.00 0.00 78 GLU A CA 5
ATOM 2757 C C . GLU A 1 35 ? 17.469 -11.165 1.147 1.00 0.00 78 GLU A C 5
ATOM 2758 O O . GLU A 1 35 ? 18.648 -11.369 1.364 1.00 0.00 78 GLU A O 5
ATOM 2770 N N . GLU A 1 36 ? 16.567 -11.365 2.071 1.00 0.00 79 GLU A N 5
ATOM 2771 C CA . GLU A 1 36 ? 16.979 -11.850 3.420 1.00 0.00 79 GLU A CA 5
ATOM 2772 C C . GLU A 1 36 ? 15.878 -12.728 4.026 1.00 0.00 79 GLU A C 5
ATOM 2773 O O . GLU A 1 36 ? 14.752 -12.264 4.102 1.00 0.00 79 GLU A O 5
ATOM 2786 N N . ALA A 1 1 ? -5.002 -3.028 9.518 1.00 0.00 44 ALA A N 6
ATOM 2787 C CA . ALA A 1 1 ? -6.214 -3.758 9.990 1.00 0.00 44 ALA A CA 6
ATOM 2788 C C . ALA A 1 1 ? -6.721 -4.705 8.896 1.00 0.00 44 ALA A C 6
ATOM 2789 O O . ALA A 1 1 ? -7.116 -4.280 7.830 1.00 0.00 44 ALA A O 6
ATOM 2798 N N . VAL A 1 2 ? -6.710 -5.989 9.149 1.00 0.00 45 VAL A N 6
ATOM 2799 C CA . VAL A 1 2 ? -7.187 -6.960 8.120 1.00 0.00 45 VAL A CA 6
ATOM 2800 C C . VAL A 1 2 ? -8.620 -7.413 8.424 1.00 0.00 45 VAL A C 6
ATOM 2801 O O . VAL A 1 2 ? -8.895 -8.590 8.561 1.00 0.00 45 VAL A O 6
ATOM 2814 N N . ASP A 1 3 ? -9.533 -6.486 8.526 1.00 0.00 46 ASP A N 6
ATOM 2815 C CA . ASP A 1 3 ? -10.949 -6.853 8.817 1.00 0.00 46 ASP A CA 6
ATOM 2816 C C . ASP A 1 3 ? -11.773 -5.587 9.060 1.00 0.00 46 ASP A C 6
ATOM 2817 O O . ASP A 1 3 ? -12.341 -5.398 10.117 1.00 0.00 46 ASP A O 6
ATOM 2826 N N . GLU A 1 4 ? -11.836 -4.713 8.093 1.00 0.00 47 GLU A N 6
ATOM 2827 C CA . GLU A 1 4 ? -12.617 -3.457 8.279 1.00 0.00 47 GLU A CA 6
ATOM 2828 C C . GLU A 1 4 ? -13.391 -3.111 7.005 1.00 0.00 47 GLU A C 6
ATOM 2829 O O . GLU A 1 4 ? -13.599 -3.945 6.146 1.00 0.00 47 GLU A O 6
ATOM 2841 N N . LYS A 1 5 ? -13.819 -1.885 6.879 1.00 0.00 48 LYS A N 6
ATOM 2842 C CA . LYS A 1 5 ? -14.579 -1.485 5.662 1.00 0.00 48 LYS A CA 6
ATOM 2843 C C . LYS A 1 5 ? -13.761 -0.498 4.828 1.00 0.00 48 LYS A C 6
ATOM 2844 O O . LYS A 1 5 ? -14.284 0.461 4.294 1.00 0.00 48 LYS A O 6
ATOM 2863 N N . LEU A 1 6 ? -12.482 -0.726 4.705 1.00 0.00 49 LEU A N 6
ATOM 2864 C CA . LEU A 1 6 ? -11.641 0.199 3.894 1.00 0.00 49 LEU A CA 6
ATOM 2865 C C . LEU A 1 6 ? -11.877 -0.051 2.401 1.00 0.00 49 LEU A C 6
ATOM 2866 O O . LEU A 1 6 ? -11.303 0.608 1.554 1.00 0.00 49 LEU A O 6
ATOM 2882 N N . ARG A 1 7 ? -12.722 -0.997 2.076 1.00 0.00 50 ARG A N 6
ATOM 2883 C CA . ARG A 1 7 ? -13.012 -1.292 0.643 1.00 0.00 50 ARG A CA 6
ATOM 2884 C C . ARG A 1 7 ? -11.727 -1.669 -0.108 1.00 0.00 50 ARG A C 6
ATOM 2885 O O . ARG A 1 7 ? -10.739 -0.961 -0.073 1.00 0.00 50 ARG A O 6
ATOM 2906 N N . ASP A 1 8 ? -11.745 -2.771 -0.810 1.00 0.00 51 ASP A N 6
ATOM 2907 C CA . ASP A 1 8 ? -10.543 -3.181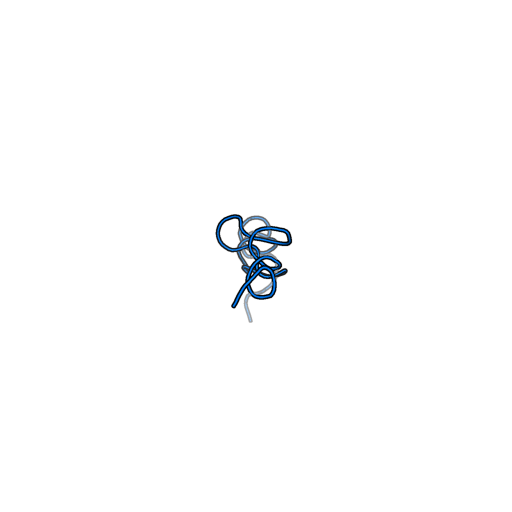 -1.585 1.00 0.00 51 ASP A CA 6
ATOM 2908 C C . ASP A 1 8 ? -10.625 -2.562 -2.979 1.00 0.00 51 ASP A C 6
ATOM 2909 O O . ASP A 1 8 ? -9.628 -2.250 -3.598 1.00 0.00 51 ASP A O 6
ATOM 2918 N N . LEU A 1 9 ? -11.823 -2.365 -3.463 1.00 0.00 52 LEU A N 6
ATOM 2919 C CA . LEU A 1 9 ? -12.000 -1.744 -4.806 1.00 0.00 52 LEU A CA 6
ATOM 2920 C C . LEU A 1 9 ? -11.135 -0.481 -4.905 1.00 0.00 52 LEU A C 6
ATOM 2921 O O . LEU A 1 9 ? -10.771 -0.047 -5.979 1.00 0.00 52 LEU A O 6
ATOM 2937 N N . TYR A 1 10 ? -10.798 0.102 -3.785 1.00 0.00 53 TYR A N 6
ATOM 2938 C CA . TYR A 1 10 ? -9.949 1.327 -3.795 1.00 0.00 53 TYR A CA 6
ATOM 2939 C C . TYR A 1 10 ? -8.558 1.000 -4.345 1.00 0.00 53 TYR A C 6
ATOM 2940 O O . TYR A 1 10 ? -7.776 1.880 -4.651 1.00 0.00 53 TYR A O 6
ATOM 2958 N N . SER A 1 11 ? -8.245 -0.261 -4.474 1.00 0.00 54 SER A N 6
ATOM 2959 C CA . SER A 1 11 ? -6.907 -0.652 -5.005 1.00 0.00 54 SER A CA 6
ATOM 2960 C C . SER A 1 11 ? -7.075 -1.430 -6.310 1.00 0.00 54 SER A C 6
ATOM 2961 O O . SER A 1 11 ? -7.184 -2.640 -6.313 1.00 0.00 54 SER A O 6
ATOM 2969 N N . LYS A 1 12 ? -7.108 -0.747 -7.421 1.00 0.00 55 LYS A N 6
ATOM 2970 C CA . LYS A 1 12 ? -7.282 -1.453 -8.721 1.00 0.00 55 LYS A CA 6
ATOM 2971 C C . LYS A 1 12 ? -6.023 -1.326 -9.582 1.00 0.00 55 LYS A C 6
ATOM 2972 O O . LYS A 1 12 ? -5.476 -2.311 -10.039 1.00 0.00 55 LYS A O 6
ATOM 2991 N N . SER A 1 13 ? -5.556 -0.128 -9.815 1.00 0.00 56 SER A N 6
ATOM 2992 C CA . SER A 1 13 ? -4.335 0.029 -10.654 1.00 0.00 56 SER A CA 6
ATOM 2993 C C . SER A 1 13 ? -3.685 1.402 -10.444 1.00 0.00 56 SER A C 6
ATOM 2994 O O . SER A 1 13 ? -2.541 1.495 -10.045 1.00 0.00 56 SER A O 6
ATOM 3002 N N . THR A 1 14 ? -4.385 2.472 -10.725 1.00 0.00 57 THR A N 6
ATOM 3003 C CA . THR A 1 14 ? -3.766 3.820 -10.554 1.00 0.00 57 THR A CA 6
ATOM 3004 C C . THR A 1 14 ? -4.570 4.699 -9.584 1.00 0.00 57 THR A C 6
ATOM 3005 O O . THR A 1 14 ? -4.343 5.890 -9.491 1.00 0.00 57 THR A O 6
ATOM 3016 N N . ALA A 1 15 ? -5.490 4.135 -8.848 1.00 0.00 58 ALA A N 6
ATOM 3017 C CA . ALA A 1 15 ? -6.272 4.966 -7.882 1.00 0.00 58 ALA A CA 6
ATOM 3018 C C . ALA A 1 15 ? -5.442 5.165 -6.614 1.00 0.00 58 ALA A C 6
ATOM 3019 O O . ALA A 1 15 ? -5.680 4.538 -5.602 1.00 0.00 58 ALA A O 6
ATOM 3026 N N . ALA A 1 16 ? -4.448 6.007 -6.669 1.00 0.00 59 ALA A N 6
ATOM 3027 C CA . ALA A 1 16 ? -3.589 6.202 -5.471 1.00 0.00 59 ALA A CA 6
ATOM 3028 C C . ALA A 1 16 ? -2.935 4.860 -5.132 1.00 0.00 59 ALA A C 6
ATOM 3029 O O . ALA A 1 16 ? -2.994 4.389 -4.014 1.00 0.00 59 ALA A O 6
ATOM 3036 N N . MET A 1 17 ? -2.337 4.240 -6.119 1.00 0.00 60 MET A N 6
ATOM 3037 C CA . MET A 1 17 ? -1.684 2.909 -5.919 1.00 0.00 60 MET A CA 6
ATOM 3038 C C . MET A 1 17 ? -1.049 2.802 -4.532 1.00 0.00 60 MET A C 6
ATOM 3039 O O . MET A 1 17 ? -0.486 3.747 -4.015 1.00 0.00 60 MET A O 6
ATOM 3053 N N . SER A 1 18 ? -1.148 1.649 -3.928 1.00 0.00 61 SER A N 6
ATOM 3054 C CA . SER A 1 18 ? -0.567 1.455 -2.569 1.00 0.00 61 SER A CA 6
ATOM 3055 C C . SER A 1 18 ? 0.876 1.955 -2.521 1.00 0.00 61 SER A C 6
ATOM 3056 O O . SER A 1 18 ? 1.606 1.880 -3.489 1.00 0.00 61 SER A O 6
ATOM 3064 N N . THR A 1 19 ? 1.292 2.460 -1.394 1.00 0.00 62 THR A N 6
ATOM 3065 C CA . THR A 1 19 ? 2.687 2.961 -1.268 1.00 0.00 62 THR A CA 6
ATOM 3066 C C . THR A 1 19 ? 3.078 3.762 -2.512 1.00 0.00 62 THR A C 6
ATOM 3067 O O . THR A 1 19 ? 4.199 3.701 -2.976 1.00 0.00 62 THR A O 6
ATOM 3078 N N . TYR A 1 20 ? 2.162 4.516 -3.054 1.00 0.00 63 TYR A N 6
ATOM 3079 C CA . TYR A 1 20 ? 2.486 5.320 -4.264 1.00 0.00 63 TYR A CA 6
ATOM 3080 C C . TYR A 1 20 ? 1.542 6.521 -4.378 1.00 0.00 63 TYR A C 6
ATOM 3081 O O . TYR A 1 20 ? 0.618 6.523 -5.167 1.00 0.00 63 TYR A O 6
ATOM 3099 N N . THR A 1 21 ? 1.771 7.544 -3.601 1.00 0.00 64 THR A N 6
ATOM 3100 C CA . THR A 1 21 ? 0.893 8.748 -3.672 1.00 0.00 64 THR A CA 6
ATOM 3101 C C . THR A 1 21 ? 1.740 9.998 -3.937 1.00 0.00 64 THR A C 6
ATOM 3102 O O . THR A 1 21 ? 1.775 10.506 -5.040 1.00 0.00 64 THR A O 6
ATOM 3113 N N . GLY A 1 22 ? 2.420 10.504 -2.943 1.00 0.00 65 GLY A N 6
ATOM 3114 C CA . GLY A 1 22 ? 3.248 11.724 -3.168 1.00 0.00 65 GLY A CA 6
ATOM 3115 C C . GLY A 1 22 ? 4.578 11.653 -2.394 1.00 0.00 65 GLY A C 6
ATOM 3116 O O . GLY A 1 22 ? 5.427 12.508 -2.550 1.00 0.00 65 GLY A O 6
ATOM 3120 N N . ILE A 1 23 ? 4.777 10.667 -1.556 1.00 0.00 66 ILE A N 6
ATOM 3121 C CA . ILE A 1 23 ? 6.059 10.608 -0.794 1.00 0.00 66 ILE A CA 6
ATOM 3122 C C . ILE A 1 23 ? 6.160 9.302 0.010 1.00 0.00 66 ILE A C 6
ATOM 3123 O O . ILE A 1 23 ? 6.335 9.308 1.212 1.00 0.00 66 ILE A O 6
ATOM 3139 N N . PHE A 1 24 ? 6.064 8.178 -0.643 1.00 0.00 67 PHE A N 6
ATOM 3140 C CA . PHE A 1 24 ? 6.163 6.883 0.095 1.00 0.00 67 PHE A CA 6
ATOM 3141 C C . PHE A 1 24 ? 7.538 6.762 0.775 1.00 0.00 67 PHE A C 6
ATOM 3142 O O . PHE A 1 24 ? 7.673 6.182 1.832 1.00 0.00 67 PHE A O 6
ATOM 3159 N N . THR A 1 25 ? 8.555 7.304 0.156 1.00 0.00 68 THR A N 6
ATOM 3160 C CA . THR A 1 25 ? 9.935 7.226 0.736 1.00 0.00 68 THR A CA 6
ATOM 3161 C C . THR A 1 25 ? 10.354 5.758 0.876 1.00 0.00 68 THR A C 6
ATOM 3162 O O . THR A 1 25 ? 9.554 4.909 1.212 1.00 0.00 68 THR A O 6
ATOM 3173 N N . ASP A 1 26 ? 11.598 5.450 0.616 1.00 0.00 69 ASP A N 6
ATOM 3174 C CA . ASP A 1 26 ? 12.051 4.030 0.732 1.00 0.00 69 ASP A CA 6
ATOM 3175 C C . ASP A 1 26 ? 11.925 3.552 2.185 1.00 0.00 69 ASP A C 6
ATOM 3176 O O . ASP A 1 26 ? 11.108 4.041 2.936 1.00 0.00 69 ASP A O 6
ATOM 3185 N N . GLN A 1 27 ? 12.733 2.602 2.576 1.00 0.00 70 GLN A N 6
ATOM 3186 C CA . GLN A 1 27 ? 12.674 2.087 3.978 1.00 0.00 70 GLN A CA 6
ATOM 3187 C C . GLN A 1 27 ? 11.338 1.381 4.236 1.00 0.00 70 GLN A C 6
ATOM 3188 O O . GLN A 1 27 ? 11.298 0.220 4.590 1.00 0.00 70 GLN A O 6
ATOM 3202 N N . VAL A 1 28 ? 10.245 2.073 4.063 1.00 0.00 71 VAL A N 6
ATOM 3203 C CA . VAL A 1 28 ? 8.911 1.448 4.299 1.00 0.00 71 VAL A CA 6
ATOM 3204 C C . VAL A 1 28 ? 8.830 0.064 3.636 1.00 0.00 71 VAL A C 6
ATOM 3205 O O . VAL A 1 28 ? 8.018 -0.759 4.009 1.00 0.00 71 VAL A O 6
ATOM 3218 N N . LEU A 1 29 ? 9.653 -0.202 2.656 1.00 0.00 72 LEU A N 6
ATOM 3219 C CA . LEU A 1 29 ? 9.595 -1.534 1.985 1.00 0.00 72 LEU A CA 6
ATOM 3220 C C . LEU A 1 29 ? 10.854 -2.358 2.281 1.00 0.00 72 LEU A C 6
ATOM 3221 O O . LEU A 1 29 ? 11.408 -2.992 1.405 1.00 0.00 72 LEU A O 6
ATOM 3237 N N . SER A 1 30 ? 11.306 -2.369 3.505 1.00 0.00 73 SER A N 6
ATOM 3238 C CA . SER A 1 30 ? 12.520 -3.170 3.839 1.00 0.00 73 SER A CA 6
ATOM 3239 C C . SER A 1 30 ? 12.409 -3.714 5.265 1.00 0.00 73 SER A C 6
ATOM 3240 O O . SER A 1 30 ? 13.373 -3.746 6.005 1.00 0.00 73 SER A O 6
ATOM 3248 N N . VAL A 1 31 ? 11.239 -4.143 5.655 1.00 0.00 74 VAL A N 6
ATOM 3249 C CA . VAL A 1 31 ? 11.061 -4.686 7.033 1.00 0.00 74 VAL A CA 6
ATOM 3250 C C . VAL A 1 31 ? 10.839 -6.201 6.981 1.00 0.00 74 VAL A C 6
ATOM 3251 O O . VAL A 1 31 ? 11.382 -6.946 7.773 1.00 0.00 74 VAL A O 6
ATOM 3264 N N . LEU A 1 32 ? 10.035 -6.661 6.060 1.00 0.00 75 LEU A N 6
ATOM 3265 C CA . LEU A 1 32 ? 9.769 -8.127 5.964 1.00 0.00 75 LEU A CA 6
ATOM 3266 C C . LEU A 1 32 ? 10.185 -8.666 4.591 1.00 0.00 75 LEU A C 6
ATOM 3267 O O . LEU A 1 32 ? 9.417 -9.324 3.918 1.00 0.00 75 LEU A O 6
ATOM 3283 N N . LYS A 1 33 ? 11.391 -8.398 4.170 1.00 0.00 76 LYS A N 6
ATOM 3284 C CA . LYS A 1 33 ? 11.841 -8.906 2.841 1.00 0.00 76 LYS A CA 6
ATOM 3285 C C . LYS A 1 33 ? 13.235 -8.364 2.506 1.00 0.00 76 LYS A C 6
ATOM 3286 O O . LYS A 1 33 ? 13.417 -7.633 1.552 1.00 0.00 76 LYS A O 6
ATOM 3305 N N . GLY A 1 34 ? 14.221 -8.723 3.284 1.00 0.00 77 GLY A N 6
ATOM 3306 C CA . GLY A 1 34 ? 15.606 -8.238 3.013 1.00 0.00 77 GLY A CA 6
ATOM 3307 C C . GLY A 1 34 ? 15.576 -6.753 2.644 1.00 0.00 77 GLY A C 6
ATOM 3308 O O . GLY A 1 34 ? 15.382 -5.897 3.484 1.00 0.00 77 GLY A O 6
ATOM 3312 N N . GLU A 1 35 ? 15.770 -6.442 1.390 1.00 0.00 78 GLU A N 6
ATOM 3313 C CA . GLU A 1 35 ? 15.755 -5.013 0.961 1.00 0.00 78 GLU A CA 6
ATOM 3314 C C . GLU A 1 35 ? 14.865 -4.843 -0.271 1.00 0.00 78 GLU A C 6
ATOM 3315 O O . GLU A 1 35 ? 14.744 -3.762 -0.815 1.00 0.00 78 GLU A O 6
ATOM 3327 N N . GLU A 1 36 ? 14.244 -5.898 -0.720 1.00 0.00 79 GLU A N 6
ATOM 3328 C CA . GLU A 1 36 ? 13.366 -5.789 -1.920 1.00 0.00 79 GLU A CA 6
ATOM 3329 C C . GLU A 1 36 ? 14.067 -4.977 -3.012 1.00 0.00 79 GLU A C 6
ATOM 3330 O O . GLU A 1 36 ? 14.766 -5.577 -3.813 1.00 0.00 79 GLU A O 6
ATOM 3343 N N . ALA A 1 1 ? -28.601 -1.556 2.695 1.00 0.00 44 ALA A N 7
ATOM 3344 C CA . ALA A 1 1 ? -27.639 -2.578 2.186 1.00 0.00 44 ALA A CA 7
ATOM 3345 C C . ALA A 1 1 ? -26.788 -3.124 3.337 1.00 0.00 44 ALA A C 7
ATOM 3346 O O . ALA A 1 1 ? -26.026 -2.405 3.951 1.00 0.00 44 ALA A O 7
ATOM 3355 N N . VAL A 1 2 ? -26.907 -4.390 3.631 1.00 0.00 45 VAL A N 7
ATOM 3356 C CA . VAL A 1 2 ? -26.097 -4.978 4.738 1.00 0.00 45 VAL A CA 7
ATOM 3357 C C . VAL A 1 2 ? -25.475 -6.306 4.289 1.00 0.00 45 VAL A C 7
ATOM 3358 O O . VAL A 1 2 ? -25.832 -7.366 4.761 1.00 0.00 45 VAL A O 7
ATOM 3371 N N . ASP A 1 3 ? -24.545 -6.251 3.374 1.00 0.00 46 ASP A N 7
ATOM 3372 C CA . ASP A 1 3 ? -23.892 -7.501 2.893 1.00 0.00 46 ASP A CA 7
ATOM 3373 C C . ASP A 1 3 ? -22.454 -7.563 3.415 1.00 0.00 46 ASP A C 7
ATOM 3374 O O . ASP A 1 3 ? -21.601 -8.210 2.843 1.00 0.00 46 ASP A O 7
ATOM 3383 N N . GLU A 1 4 ? -22.182 -6.885 4.499 1.00 0.00 47 GLU A N 7
ATOM 3384 C CA . GLU A 1 4 ? -20.803 -6.893 5.065 1.00 0.00 47 GLU A CA 7
ATOM 3385 C C . GLU A 1 4 ? -19.795 -6.408 4.020 1.00 0.00 47 GLU A C 7
ATOM 3386 O O . GLU A 1 4 ? -19.342 -7.160 3.181 1.00 0.00 47 GLU A O 7
ATOM 3398 N N . LYS A 1 5 ? -19.444 -5.153 4.067 1.00 0.00 48 LYS A N 7
ATOM 3399 C CA . LYS A 1 5 ? -18.469 -4.612 3.078 1.00 0.00 48 LYS A CA 7
ATOM 3400 C C . LYS A 1 5 ? -18.373 -3.090 3.220 1.00 0.00 48 LYS A C 7
ATOM 3401 O O . LYS A 1 5 ? -18.963 -2.348 2.460 1.00 0.00 48 LYS A O 7
ATOM 3420 N N . LEU A 1 6 ? -17.638 -2.621 4.191 1.00 0.00 49 LEU A N 7
ATOM 3421 C CA . LEU A 1 6 ? -17.510 -1.147 4.386 1.00 0.00 49 LEU A CA 7
ATOM 3422 C C . LEU A 1 6 ? -16.849 -0.504 3.161 1.00 0.00 49 LEU A C 7
ATOM 3423 O O . LEU A 1 6 ? -15.698 -0.118 3.196 1.00 0.00 49 LEU A O 7
ATOM 3439 N N . ARG A 1 7 ? -17.575 -0.387 2.081 1.00 0.00 50 ARG A N 7
ATOM 3440 C CA . ARG A 1 7 ? -17.003 0.230 0.847 1.00 0.00 50 ARG A CA 7
ATOM 3441 C C . ARG A 1 7 ? -15.559 -0.232 0.632 1.00 0.00 50 ARG A C 7
ATOM 3442 O O . ARG A 1 7 ? -14.626 0.525 0.814 1.00 0.00 50 ARG A O 7
ATOM 3463 N N . ASP A 1 8 ? -15.363 -1.457 0.224 1.00 0.00 51 ASP A N 7
ATOM 3464 C CA . ASP A 1 8 ? -13.972 -1.933 -0.020 1.00 0.00 51 ASP A CA 7
ATOM 3465 C C . ASP A 1 8 ? -13.239 -0.909 -0.889 1.00 0.00 51 ASP A C 7
ATOM 3466 O O . ASP A 1 8 ? -12.030 -0.785 -0.851 1.00 0.00 51 ASP A O 7
ATOM 3475 N N . LEU A 1 9 ? -13.980 -0.168 -1.662 1.00 0.00 52 LEU A N 7
ATOM 3476 C CA . LEU A 1 9 ? -13.370 0.870 -2.541 1.00 0.00 52 LEU A CA 7
ATOM 3477 C C . LEU A 1 9 ? -12.246 1.600 -1.800 1.00 0.00 52 LEU A C 7
ATOM 3478 O O . LEU A 1 9 ? -11.091 1.531 -2.173 1.00 0.00 52 LEU A O 7
ATOM 3494 N N . TYR A 1 10 ? -12.585 2.303 -0.757 1.00 0.00 53 TYR A N 7
ATOM 3495 C CA . TYR A 1 10 ? -11.552 3.050 0.019 1.00 0.00 53 TYR A CA 7
ATOM 3496 C C . TYR A 1 10 ? -10.381 2.132 0.380 1.00 0.00 53 TYR A C 7
ATOM 3497 O O . TYR A 1 10 ? -9.286 2.586 0.649 1.00 0.00 53 TYR A O 7
ATOM 3515 N N . SER A 1 11 ? -10.599 0.847 0.393 1.00 0.00 54 SER A N 7
ATOM 3516 C CA . SER A 1 11 ? -9.493 -0.091 0.743 1.00 0.00 54 SER A CA 7
ATOM 3517 C C . SER A 1 11 ? -9.060 -0.888 -0.489 1.00 0.00 54 SER A C 7
ATOM 3518 O O . SER A 1 11 ? -9.348 -2.062 -0.609 1.00 0.00 54 SER A O 7
ATOM 3526 N N . LYS A 1 12 ? -8.365 -0.266 -1.404 1.00 0.00 55 LYS A N 7
ATOM 3527 C CA . LYS A 1 12 ? -7.918 -1.006 -2.619 1.00 0.00 55 LYS A CA 7
ATOM 3528 C C . LYS A 1 12 ? -6.953 -0.162 -3.461 1.00 0.00 55 LYS A C 7
ATOM 3529 O O . LYS A 1 12 ? -5.940 -0.648 -3.923 1.00 0.00 55 LYS A O 7
ATOM 3548 N N . SER A 1 13 ? -7.264 1.084 -3.690 1.00 0.00 56 SER A N 7
ATOM 3549 C CA . SER A 1 13 ? -6.360 1.923 -4.534 1.00 0.00 56 SER A CA 7
ATOM 3550 C C . SER A 1 13 ? -5.553 2.918 -3.693 1.00 0.00 56 SER A C 7
ATOM 3551 O O . SER A 1 13 ? -4.344 2.976 -3.783 1.00 0.00 56 SER A O 7
ATOM 3559 N N . THR A 1 14 ? -6.207 3.720 -2.895 1.00 0.00 57 THR A N 7
ATOM 3560 C CA . THR A 1 14 ? -5.458 4.728 -2.082 1.00 0.00 57 THR A CA 7
ATOM 3561 C C . THR A 1 14 ? -4.850 4.108 -0.811 1.00 0.00 57 THR A C 7
ATOM 3562 O O . THR A 1 14 ? -4.539 4.805 0.134 1.00 0.00 57 THR A O 7
ATOM 3573 N N . ALA A 1 15 ? -4.661 2.814 -0.781 1.00 0.00 58 ALA A N 7
ATOM 3574 C CA . ALA A 1 15 ? -4.057 2.182 0.429 1.00 0.00 58 ALA A CA 7
ATOM 3575 C C . ALA A 1 15 ? -2.528 2.166 0.298 1.00 0.00 58 ALA A C 7
ATOM 3576 O O . ALA A 1 15 ? -1.854 1.329 0.866 1.00 0.00 58 ALA A O 7
ATOM 3583 N N . ALA A 1 16 ? -1.979 3.090 -0.450 1.00 0.00 59 ALA A N 7
ATOM 3584 C CA . ALA A 1 16 ? -0.495 3.142 -0.633 1.00 0.00 59 ALA A CA 7
ATOM 3585 C C . ALA A 1 16 ? -0.039 1.990 -1.531 1.00 0.00 59 ALA A C 7
ATOM 3586 O O . ALA A 1 16 ? 1.100 1.576 -1.469 1.00 0.00 59 ALA A O 7
ATOM 3593 N N . MET A 1 17 ? -0.949 1.500 -2.356 1.00 0.00 60 MET A N 7
ATOM 3594 C CA . MET A 1 17 ? -0.682 0.367 -3.320 1.00 0.00 60 MET A CA 7
ATOM 3595 C C . MET A 1 17 ? 0.746 -0.189 -3.238 1.00 0.00 60 MET A C 7
ATOM 3596 O O . MET A 1 17 ? 1.509 -0.106 -4.178 1.00 0.00 60 MET A O 7
ATOM 3610 N N . SER A 1 18 ? 1.109 -0.763 -2.124 1.00 0.00 61 SER A N 7
ATOM 3611 C CA . SER A 1 18 ? 2.484 -1.332 -1.986 1.00 0.00 61 SER A CA 7
ATOM 3612 C C . SER A 1 18 ? 3.543 -0.286 -2.359 1.00 0.00 61 SER A C 7
ATOM 3613 O O . SER A 1 18 ? 3.740 0.030 -3.516 1.00 0.00 61 SER A O 7
ATOM 3621 N N . THR A 1 19 ? 4.230 0.242 -1.381 1.00 0.00 62 THR A N 7
ATOM 3622 C CA . THR A 1 19 ? 5.290 1.262 -1.653 1.00 0.00 62 THR A CA 7
ATOM 3623 C C . THR A 1 19 ? 4.866 2.220 -2.773 1.00 0.00 62 THR A C 7
ATOM 3624 O O . THR A 1 19 ? 5.652 2.566 -3.632 1.00 0.00 62 THR A O 7
ATOM 3635 N N . TYR A 1 20 ? 3.639 2.662 -2.768 1.00 0.00 63 TYR A N 7
ATOM 3636 C CA . TYR A 1 20 ? 3.184 3.609 -3.830 1.00 0.00 63 TYR A CA 7
ATOM 3637 C C . TYR A 1 20 ? 2.504 4.823 -3.193 1.00 0.00 63 TYR A C 7
ATOM 3638 O O . TYR A 1 20 ? 1.293 4.934 -3.182 1.00 0.00 63 TYR A O 7
ATOM 3656 N N . THR A 1 21 ? 3.271 5.732 -2.659 1.00 0.00 64 THR A N 7
ATOM 3657 C CA . THR A 1 21 ? 2.666 6.934 -2.019 1.00 0.00 64 THR A CA 7
ATOM 3658 C C . THR A 1 21 ? 3.206 8.213 -2.670 1.00 0.00 64 THR A C 7
ATOM 3659 O O . THR A 1 21 ? 2.456 9.060 -3.115 1.00 0.00 64 THR A O 7
ATOM 3670 N N . GLY A 1 22 ? 4.503 8.359 -2.727 1.00 0.00 65 GLY A N 7
ATOM 3671 C CA . GLY A 1 22 ? 5.090 9.584 -3.347 1.00 0.00 65 GLY A CA 7
ATOM 3672 C C . GLY A 1 22 ? 5.773 9.215 -4.665 1.00 0.00 65 GLY A C 7
ATOM 3673 O O . GLY A 1 22 ? 5.210 9.362 -5.731 1.00 0.00 65 GLY A O 7
ATOM 3677 N N . ILE A 1 23 ? 6.983 8.730 -4.599 1.00 0.00 66 ILE A N 7
ATOM 3678 C CA . ILE A 1 23 ? 7.707 8.345 -5.845 1.00 0.00 66 ILE A CA 7
ATOM 3679 C C . ILE A 1 23 ? 8.831 7.360 -5.502 1.00 0.00 66 ILE A C 7
ATOM 3680 O O . ILE A 1 23 ? 9.098 6.428 -6.234 1.00 0.00 66 ILE A O 7
ATOM 3696 N N . PHE A 1 24 ? 9.492 7.565 -4.398 1.00 0.00 67 PHE A N 7
ATOM 3697 C CA . PHE A 1 24 ? 10.600 6.650 -4.016 1.00 0.00 67 PHE A CA 7
ATOM 3698 C C . PHE A 1 24 ? 11.254 7.154 -2.722 1.00 0.00 67 PHE A C 7
ATOM 3699 O O . PHE A 1 24 ? 12.286 7.792 -2.738 1.00 0.00 67 PHE A O 7
ATOM 3716 N N . THR A 1 25 ? 10.645 6.878 -1.597 1.00 0.00 68 THR A N 7
ATOM 3717 C CA . THR A 1 25 ? 11.222 7.350 -0.303 1.00 0.00 68 THR A CA 7
ATOM 3718 C C . THR A 1 25 ? 10.822 6.410 0.838 1.00 0.00 68 THR A C 7
ATOM 3719 O O . THR A 1 25 ? 9.740 5.856 0.848 1.00 0.00 68 THR A O 7
ATOM 3730 N N . ASP A 1 26 ? 11.682 6.238 1.807 1.00 0.00 69 ASP A N 7
ATOM 3731 C CA . ASP A 1 26 ? 11.345 5.346 2.953 1.00 0.00 69 ASP A CA 7
ATOM 3732 C C . ASP A 1 26 ? 10.815 4.005 2.440 1.00 0.00 69 ASP A C 7
ATOM 3733 O O . ASP A 1 26 ? 10.733 3.781 1.250 1.00 0.00 69 ASP A O 7
ATOM 3742 N N . GLN A 1 27 ? 10.459 3.117 3.334 1.00 0.00 70 GLN A N 7
ATOM 3743 C CA . GLN A 1 27 ? 9.929 1.783 2.919 1.00 0.00 70 GLN A CA 7
ATOM 3744 C C . GLN A 1 27 ? 10.959 1.031 2.068 1.00 0.00 70 GLN A C 7
ATOM 3745 O O . GLN A 1 27 ? 11.583 0.093 2.523 1.00 0.00 70 GLN A O 7
ATOM 3759 N N . VAL A 1 28 ? 11.138 1.427 0.840 1.00 0.00 71 VAL A N 7
ATOM 3760 C CA . VAL A 1 28 ? 12.120 0.728 -0.035 1.00 0.00 71 VAL A CA 7
ATOM 3761 C C . VAL A 1 28 ? 13.542 1.248 0.224 1.00 0.00 71 VAL A C 7
ATOM 3762 O O . VAL A 1 28 ? 14.194 1.766 -0.660 1.00 0.00 71 VAL A O 7
ATOM 3775 N N . LEU A 1 29 ? 14.028 1.109 1.428 1.00 0.00 72 LEU A N 7
ATOM 3776 C CA . LEU A 1 29 ? 15.409 1.592 1.736 1.00 0.00 72 LEU A CA 7
ATOM 3777 C C . LEU A 1 29 ? 16.140 0.572 2.611 1.00 0.00 72 LEU A C 7
ATOM 3778 O O . LEU A 1 29 ? 16.789 0.925 3.575 1.00 0.00 72 LEU A O 7
ATOM 3794 N N . SER A 1 30 ? 16.037 -0.692 2.294 1.00 0.00 73 SER A N 7
ATOM 3795 C CA . SER A 1 30 ? 16.728 -1.727 3.122 1.00 0.00 73 SER A CA 7
ATOM 3796 C C . SER A 1 30 ? 16.276 -3.131 2.709 1.00 0.00 73 SER A C 7
ATOM 3797 O O . SER A 1 30 ? 15.736 -3.874 3.502 1.00 0.00 73 SER A O 7
ATOM 3805 N N . VAL A 1 31 ? 16.488 -3.503 1.475 1.00 0.00 74 VAL A N 7
ATOM 3806 C CA . VAL A 1 31 ? 16.057 -4.861 1.029 1.00 0.00 74 VAL A CA 7
ATOM 3807 C C . VAL A 1 31 ? 17.259 -5.809 0.930 1.00 0.00 74 VAL A C 7
ATOM 3808 O O . VAL A 1 31 ? 17.197 -6.943 1.362 1.00 0.00 74 VAL A O 7
ATOM 3821 N N . LEU A 1 32 ? 18.342 -5.367 0.351 1.00 0.00 75 LEU A N 7
ATOM 3822 C CA . LEU A 1 32 ? 19.527 -6.265 0.213 1.00 0.00 75 LEU A CA 7
ATOM 3823 C C . LEU A 1 32 ? 20.331 -6.320 1.517 1.00 0.00 75 LEU A C 7
ATOM 3824 O O . LEU A 1 32 ? 20.996 -7.296 1.800 1.00 0.00 75 LEU A O 7
ATOM 3840 N N . LYS A 1 33 ? 20.283 -5.287 2.312 1.00 0.00 76 LYS A N 7
ATOM 3841 C CA . LYS A 1 33 ? 21.055 -5.299 3.590 1.00 0.00 76 LYS A CA 7
ATOM 3842 C C . LYS A 1 33 ? 20.252 -5.994 4.698 1.00 0.00 76 LYS A C 7
ATOM 3843 O O . LYS A 1 33 ? 20.520 -5.818 5.869 1.00 0.00 76 LYS A O 7
ATOM 3862 N N . GLY A 1 34 ? 19.272 -6.781 4.341 1.00 0.00 77 GLY A N 7
ATOM 3863 C CA . GLY A 1 34 ? 18.465 -7.480 5.380 1.00 0.00 77 GLY A CA 7
ATOM 3864 C C . GLY A 1 34 ? 19.212 -8.729 5.856 1.00 0.00 77 GLY A C 7
ATOM 3865 O O . GLY A 1 34 ? 19.089 -9.143 6.990 1.00 0.00 77 GLY A O 7
ATOM 3869 N N . GLU A 1 35 ? 19.986 -9.331 4.993 1.00 0.00 78 GLU A N 7
ATOM 3870 C CA . GLU A 1 35 ? 20.743 -10.554 5.393 1.00 0.00 78 GLU A CA 7
ATOM 3871 C C . GLU A 1 35 ? 22.016 -10.683 4.554 1.00 0.00 78 GLU A C 7
ATOM 3872 O O . GLU A 1 35 ? 22.519 -11.766 4.334 1.00 0.00 78 GLU A O 7
ATOM 3884 N N . GLU A 1 36 ? 22.535 -9.585 4.076 1.00 0.00 79 GLU A N 7
ATOM 3885 C CA . GLU A 1 36 ? 23.771 -9.645 3.243 1.00 0.00 79 GLU A CA 7
ATOM 3886 C C . GLU A 1 36 ? 24.959 -10.146 4.075 1.00 0.00 79 GLU A C 7
ATOM 3887 O O . GLU A 1 36 ? 24.722 -10.792 5.083 1.00 0.00 79 GLU A O 7
ATOM 3900 N N . ALA A 1 1 ? -26.276 -3.382 -6.061 1.00 0.00 44 ALA A N 8
ATOM 3901 C CA . ALA A 1 1 ? -26.907 -3.167 -4.723 1.00 0.00 44 ALA A CA 8
ATOM 3902 C C . ALA A 1 1 ? -26.634 -1.742 -4.231 1.00 0.00 44 ALA A C 8
ATOM 3903 O O . ALA A 1 1 ? -25.523 -1.398 -3.876 1.00 0.00 44 ALA A O 8
ATOM 3912 N N . VAL A 1 2 ? -27.639 -0.906 -4.216 1.00 0.00 45 VAL A N 8
ATOM 3913 C CA . VAL A 1 2 ? -27.436 0.505 -3.758 1.00 0.00 45 VAL A CA 8
ATOM 3914 C C . VAL A 1 2 ? -27.697 0.622 -2.253 1.00 0.00 45 VAL A C 8
ATOM 3915 O O . VAL A 1 2 ? -28.258 1.592 -1.781 1.00 0.00 45 VAL A O 8
ATOM 3928 N N . ASP A 1 3 ? -27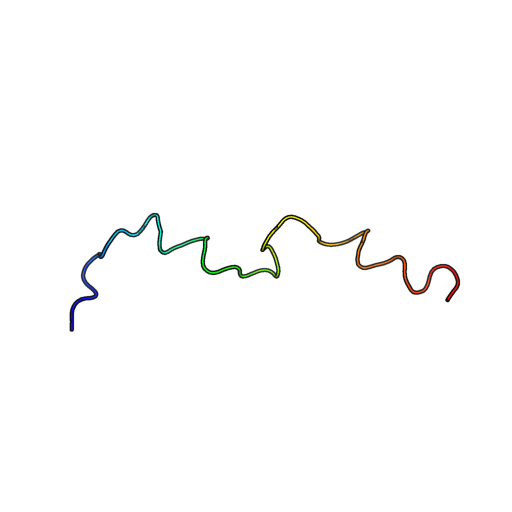.288 -0.359 -1.499 1.00 0.00 46 ASP A N 8
ATOM 3929 C CA . ASP A 1 3 ? -27.501 -0.315 -0.024 1.00 0.00 46 ASP A CA 8
ATOM 3930 C C . ASP A 1 3 ? -26.856 -1.541 0.620 1.00 0.00 46 ASP A C 8
ATOM 3931 O O . ASP A 1 3 ? -27.469 -2.247 1.392 1.00 0.00 46 ASP A O 8
ATOM 3940 N N . GLU A 1 4 ? -25.620 -1.802 0.293 1.00 0.00 47 GLU A N 8
ATOM 3941 C CA . GLU A 1 4 ? -24.925 -2.984 0.867 1.00 0.00 47 GLU A CA 8
ATOM 3942 C C . GLU A 1 4 ? -23.450 -2.960 0.457 1.00 0.00 47 GLU A C 8
ATOM 3943 O O . GLU A 1 4 ? -23.060 -3.556 -0.527 1.00 0.00 47 GLU A O 8
ATOM 3955 N N . LYS A 1 5 ? -22.628 -2.261 1.191 1.00 0.00 48 LYS A N 8
ATOM 3956 C CA . LYS A 1 5 ? -21.185 -2.193 0.826 1.00 0.00 48 LYS A CA 8
ATOM 3957 C C . LYS A 1 5 ? -20.330 -1.899 2.063 1.00 0.00 48 LYS A C 8
ATOM 3958 O O . LYS A 1 5 ? -19.254 -2.440 2.230 1.00 0.00 48 LYS A O 8
ATOM 3977 N N . LEU A 1 6 ? -20.800 -1.045 2.931 1.00 0.00 49 LEU A N 8
ATOM 3978 C CA . LEU A 1 6 ? -20.017 -0.710 4.160 1.00 0.00 49 LEU A CA 8
ATOM 3979 C C . LEU A 1 6 ? -18.769 0.101 3.797 1.00 0.00 49 LEU A C 8
ATOM 3980 O O . LEU A 1 6 ? -17.660 -0.266 4.133 1.00 0.00 49 LEU A O 8
ATOM 3996 N N . ARG A 1 7 ? -18.943 1.205 3.124 1.00 0.00 50 ARG A N 8
ATOM 3997 C CA . ARG A 1 7 ? -17.767 2.044 2.749 1.00 0.00 50 ARG A CA 8
ATOM 3998 C C . ARG A 1 7 ? -16.617 1.165 2.248 1.00 0.00 50 ARG A C 8
ATOM 3999 O O . ARG A 1 7 ? -15.606 1.018 2.904 1.00 0.00 50 ARG A O 8
ATOM 4020 N N . ASP A 1 8 ? -16.759 0.584 1.086 1.00 0.00 51 ASP A N 8
ATOM 4021 C CA . ASP A 1 8 ? -15.667 -0.280 0.545 1.00 0.00 51 ASP A CA 8
ATOM 4022 C C . ASP A 1 8 ? -14.427 0.568 0.257 1.00 0.00 51 ASP A C 8
ATOM 4023 O O . ASP A 1 8 ? -13.308 0.127 0.422 1.00 0.00 51 ASP A O 8
ATOM 4032 N N . LEU A 1 9 ? -14.622 1.784 -0.172 1.00 0.00 52 LEU A N 8
ATOM 4033 C CA . LEU A 1 9 ? -13.462 2.669 -0.470 1.00 0.00 52 LEU A CA 8
ATOM 4034 C C . LEU A 1 9 ? -12.419 2.585 0.656 1.00 0.00 52 LEU A C 8
ATOM 4035 O O . LEU A 1 9 ? -11.253 2.800 0.417 1.00 0.00 52 LEU A O 8
ATOM 4051 N N . TYR A 1 10 ? -12.867 2.277 1.863 1.00 0.00 53 TYR A N 8
ATOM 4052 C CA . TYR A 1 10 ? -11.970 2.159 3.076 1.00 0.00 53 TYR A CA 8
ATOM 4053 C C . TYR A 1 10 ? -10.474 2.105 2.713 1.00 0.00 53 TYR A C 8
ATOM 4054 O O . TYR A 1 10 ? -9.678 2.866 3.223 1.00 0.00 53 TYR A O 8
ATOM 4072 N N . SER A 1 11 ? -10.089 1.211 1.846 1.00 0.00 54 SER A N 8
ATOM 4073 C CA . SER A 1 11 ? -8.649 1.119 1.472 1.00 0.00 54 SER A CA 8
ATOM 4074 C C . SER A 1 11 ? -8.196 2.396 0.751 1.00 0.00 54 SER A C 8
ATOM 4075 O O . SER A 1 11 ? -7.992 2.403 -0.447 1.00 0.00 54 SER A O 8
ATOM 4083 N N . LYS A 1 12 ? -8.035 3.477 1.471 1.00 0.00 55 LYS A N 8
ATOM 4084 C CA . LYS A 1 12 ? -7.592 4.749 0.822 1.00 0.00 55 LYS A CA 8
ATOM 4085 C C . LYS A 1 12 ? -6.346 5.307 1.518 1.00 0.00 55 LYS A C 8
ATOM 4086 O O . LYS A 1 12 ? -5.976 6.445 1.312 1.00 0.00 55 LYS A O 8
ATOM 4105 N N . SER A 1 13 ? -5.704 4.533 2.350 1.00 0.00 56 SER A N 8
ATOM 4106 C CA . SER A 1 13 ? -4.499 5.061 3.055 1.00 0.00 56 SER A CA 8
ATOM 4107 C C . SER A 1 13 ? -3.472 3.954 3.318 1.00 0.00 56 SER A C 8
ATOM 4108 O O . SER A 1 13 ? -2.398 3.946 2.750 1.00 0.00 56 SER A O 8
ATOM 4116 N N . THR A 1 14 ? -3.780 3.029 4.188 1.00 0.00 57 THR A N 8
ATOM 4117 C CA . THR A 1 14 ? -2.802 1.944 4.494 1.00 0.00 57 THR A CA 8
ATOM 4118 C C . THR A 1 14 ? -2.325 1.263 3.205 1.00 0.00 57 THR A C 8
ATOM 4119 O O . THR A 1 14 ? -1.242 0.715 3.150 1.00 0.00 57 THR A O 8
ATOM 4130 N N . ALA A 1 15 ? -3.120 1.294 2.172 1.00 0.00 58 ALA A N 8
ATOM 4131 C CA . ALA A 1 15 ? -2.704 0.650 0.893 1.00 0.00 58 ALA A CA 8
ATOM 4132 C C . ALA A 1 15 ? -2.500 1.715 -0.188 1.00 0.00 58 ALA A C 8
ATOM 4133 O O . ALA A 1 15 ? -3.166 1.716 -1.203 1.00 0.00 58 ALA A O 8
ATOM 4140 N N . ALA A 1 16 ? -1.589 2.627 0.026 1.00 0.00 59 ALA A N 8
ATOM 4141 C CA . ALA A 1 16 ? -1.353 3.697 -0.987 1.00 0.00 59 ALA A CA 8
ATOM 4142 C C . ALA A 1 16 ? 0.127 4.094 -1.023 1.00 0.00 59 ALA A C 8
ATOM 4143 O O . ALA A 1 16 ? 0.696 4.318 -2.072 1.00 0.00 59 ALA A O 8
ATOM 4150 N N . MET A 1 17 ? 0.747 4.197 0.120 1.00 0.00 60 MET A N 8
ATOM 4151 C CA . MET A 1 17 ? 2.184 4.597 0.165 1.00 0.00 60 MET A CA 8
ATOM 4152 C C . MET A 1 17 ? 3.038 3.431 0.681 1.00 0.00 60 MET A C 8
ATOM 4153 O O . MET A 1 17 ? 2.525 2.459 1.201 1.00 0.00 60 MET A O 8
ATOM 4167 N N . SER A 1 18 ? 4.340 3.526 0.537 1.00 0.00 61 SER A N 8
ATOM 4168 C CA . SER A 1 18 ? 5.256 2.438 1.013 1.00 0.00 61 SER A CA 8
ATOM 4169 C C . SER A 1 18 ? 5.225 1.248 0.053 1.00 0.00 61 SER A C 8
ATOM 4170 O O . SER A 1 18 ? 6.252 0.760 -0.374 1.00 0.00 61 SER A O 8
ATOM 4178 N N . THR A 1 19 ? 4.062 0.772 -0.297 1.00 0.00 62 THR A N 8
ATOM 4179 C CA . THR A 1 19 ? 3.995 -0.386 -1.235 1.00 0.00 62 THR A CA 8
ATOM 4180 C C . THR A 1 19 ? 2.617 -0.457 -1.903 1.00 0.00 62 THR A C 8
ATOM 4181 O O . THR A 1 19 ? 1.719 -1.115 -1.421 1.00 0.00 62 THR A O 8
ATOM 4192 N N . TYR A 1 20 ? 2.456 0.219 -3.012 1.00 0.00 63 TYR A N 8
ATOM 4193 C CA . TYR A 1 20 ? 1.147 0.205 -3.741 1.00 0.00 63 TYR A CA 8
ATOM 4194 C C . TYR A 1 20 ? 0.597 -1.224 -3.854 1.00 0.00 63 TYR A C 8
ATOM 4195 O O . TYR A 1 20 ? 0.834 -1.901 -4.833 1.00 0.00 63 TYR A O 8
ATOM 4213 N N . THR A 1 21 ? -0.141 -1.675 -2.869 1.00 0.00 64 THR A N 8
ATOM 4214 C CA . THR A 1 21 ? -0.714 -3.058 -2.918 1.00 0.00 64 THR A CA 8
ATOM 4215 C C . THR A 1 21 ? 0.289 -4.038 -3.535 1.00 0.00 64 THR A C 8
ATOM 4216 O O . THR A 1 21 ? 0.139 -4.463 -4.664 1.00 0.00 64 THR A O 8
ATOM 4227 N N . GLY A 1 22 ? 1.318 -4.391 -2.812 1.00 0.00 65 GLY A N 8
ATOM 4228 C CA . GLY A 1 22 ? 2.328 -5.328 -3.376 1.00 0.00 65 GLY A CA 8
ATOM 4229 C C . GLY A 1 22 ? 2.852 -4.753 -4.690 1.00 0.00 65 GLY A C 8
ATOM 4230 O O . GLY A 1 22 ? 2.216 -4.860 -5.720 1.00 0.00 65 GLY A O 8
ATOM 4234 N N . ILE A 1 23 ? 3.997 -4.128 -4.665 1.00 0.00 66 ILE A N 8
ATOM 4235 C CA . ILE A 1 23 ? 4.542 -3.535 -5.919 1.00 0.00 66 ILE A CA 8
ATOM 4236 C C . ILE A 1 23 ? 5.973 -3.031 -5.698 1.00 0.00 66 ILE A C 8
ATOM 4237 O O . ILE A 1 23 ? 6.284 -1.886 -5.961 1.00 0.00 66 ILE A O 8
ATOM 4253 N N . PHE A 1 24 ? 6.850 -3.873 -5.226 1.00 0.00 67 PHE A N 8
ATOM 4254 C CA . PHE A 1 24 ? 8.256 -3.427 -5.007 1.00 0.00 67 PHE A CA 8
ATOM 4255 C C . PHE A 1 24 ? 9.126 -4.602 -4.549 1.00 0.00 67 PHE A C 8
ATOM 4256 O O . PHE A 1 24 ? 8.920 -5.173 -3.496 1.00 0.00 67 PHE A O 8
ATOM 4273 N N . THR A 1 25 ? 10.097 -4.968 -5.342 1.00 0.00 68 THR A N 8
ATOM 4274 C CA . THR A 1 25 ? 10.988 -6.104 -4.970 1.00 0.00 68 THR A CA 8
ATOM 4275 C C . THR A 1 25 ? 12.360 -5.932 -5.635 1.00 0.00 68 THR A C 8
ATOM 4276 O O . THR A 1 25 ? 12.484 -5.295 -6.662 1.00 0.00 68 THR A O 8
ATOM 4287 N N . ASP A 1 26 ? 13.391 -6.492 -5.056 1.00 0.00 69 ASP A N 8
ATOM 4288 C CA . ASP A 1 26 ? 14.752 -6.355 -5.658 1.00 0.00 69 ASP A CA 8
ATOM 4289 C C . ASP A 1 26 ? 15.088 -4.876 -5.892 1.00 0.00 69 ASP A C 8
ATOM 4290 O O . ASP A 1 26 ? 14.249 -4.011 -5.747 1.00 0.00 69 ASP A O 8
ATOM 4299 N N . GLN A 1 27 ? 16.310 -4.582 -6.254 1.00 0.00 70 GLN A N 8
ATOM 4300 C CA . GLN A 1 27 ? 16.699 -3.161 -6.494 1.00 0.00 70 GLN A CA 8
ATOM 4301 C C . GLN A 1 27 ? 16.409 -2.312 -5.252 1.00 0.00 70 GLN A C 8
ATOM 4302 O O . GLN A 1 27 ? 17.280 -2.061 -4.444 1.00 0.00 70 GLN A O 8
ATOM 4316 N N . VAL A 1 28 ? 15.192 -1.868 -5.094 1.00 0.00 71 VAL A N 8
ATOM 4317 C CA . VAL A 1 28 ? 14.850 -1.037 -3.903 1.00 0.00 71 VAL A CA 8
ATOM 4318 C C . VAL A 1 28 ? 14.767 -1.917 -2.653 1.00 0.00 71 VAL A C 8
ATOM 4319 O O . VAL A 1 28 ? 13.733 -2.019 -2.023 1.00 0.00 71 VAL A O 8
ATOM 4332 N N . LEU A 1 29 ? 15.847 -2.552 -2.288 1.00 0.00 72 LEU A N 8
ATOM 4333 C CA . LEU A 1 29 ? 15.821 -3.424 -1.081 1.00 0.00 72 LEU A CA 8
ATOM 4334 C C . LEU A 1 29 ? 17.248 -3.724 -0.609 1.00 0.00 72 LEU A C 8
ATOM 4335 O O . LEU A 1 29 ? 17.597 -4.857 -0.336 1.00 0.00 72 LEU A O 8
ATOM 4351 N N . SER A 1 30 ? 18.075 -2.719 -0.511 1.00 0.00 73 SER A N 8
ATOM 4352 C CA . SER A 1 30 ? 19.478 -2.943 -0.054 1.00 0.00 73 SER A CA 8
ATOM 4353 C C . SER A 1 30 ? 20.222 -1.605 0.026 1.00 0.00 73 SER A C 8
ATOM 4354 O O . SER A 1 30 ? 21.179 -1.371 -0.686 1.00 0.00 73 SER A O 8
ATOM 4362 N N . VAL A 1 31 ? 19.785 -0.724 0.887 1.00 0.00 74 VAL A N 8
ATOM 4363 C CA . VAL A 1 31 ? 20.460 0.600 1.013 1.00 0.00 74 VAL A CA 8
ATOM 4364 C C . VAL A 1 31 ? 21.080 0.751 2.407 1.00 0.00 74 VAL A C 8
ATOM 4365 O O . VAL A 1 31 ? 22.244 1.068 2.549 1.00 0.00 74 VAL A O 8
ATOM 4378 N N . LEU A 1 32 ? 20.305 0.532 3.436 1.00 0.00 75 LEU A N 8
ATOM 4379 C CA . LEU A 1 32 ? 20.843 0.668 4.824 1.00 0.00 75 LEU A CA 8
ATOM 4380 C C . LEU A 1 32 ? 22.155 -0.110 4.980 1.00 0.00 75 LEU A C 8
ATOM 4381 O O . LEU A 1 32 ? 23.133 0.406 5.480 1.00 0.00 75 LEU A O 8
ATOM 4397 N N . LYS A 1 33 ? 22.186 -1.348 4.565 1.00 0.00 76 LYS A N 8
ATOM 4398 C CA . LYS A 1 33 ? 23.440 -2.143 4.707 1.00 0.00 76 LYS A CA 8
ATOM 4399 C C . LYS A 1 33 ? 24.530 -1.597 3.779 1.00 0.00 76 LYS A C 8
ATOM 4400 O O . LYS A 1 33 ? 25.680 -1.978 3.866 1.00 0.00 76 LYS A O 8
ATOM 4419 N N . GLY A 1 34 ? 24.180 -0.708 2.889 1.00 0.00 77 GLY A N 8
ATOM 4420 C CA . GLY A 1 34 ? 25.201 -0.143 1.961 1.00 0.00 77 GLY A CA 8
ATOM 4421 C C . GLY A 1 34 ? 25.059 1.378 1.905 1.00 0.00 77 GLY A C 8
ATOM 4422 O O . GLY A 1 34 ? 25.262 1.990 0.876 1.00 0.00 77 GLY A O 8
ATOM 4426 N N . GLU A 1 35 ? 24.711 1.993 3.001 1.00 0.00 78 GLU A N 8
ATOM 4427 C CA . GLU A 1 35 ? 24.557 3.477 3.005 1.00 0.00 78 GLU A CA 8
ATOM 4428 C C . GLU A 1 35 ? 24.177 3.963 4.408 1.00 0.00 78 GLU A C 8
ATOM 4429 O O . GLU A 1 35 ? 23.454 4.926 4.570 1.00 0.00 78 GLU A O 8
ATOM 4441 N N . GLU A 1 36 ? 24.662 3.305 5.425 1.00 0.00 79 GLU A N 8
ATOM 4442 C CA . GLU A 1 36 ? 24.328 3.735 6.815 1.00 0.00 79 GLU A CA 8
ATOM 4443 C C . GLU A 1 36 ? 25.367 4.746 7.322 1.00 0.00 79 GLU A C 8
ATOM 4444 O O . GLU A 1 36 ? 26.376 4.912 6.656 1.00 0.00 79 GLU A O 8
ATOM 4457 N N . ALA A 1 1 ? -27.821 -4.786 6.688 1.00 0.00 44 ALA A N 9
ATOM 4458 C CA . ALA A 1 1 ? -26.500 -4.967 6.022 1.00 0.00 44 ALA A CA 9
ATOM 4459 C C . ALA A 1 1 ? -26.173 -3.742 5.165 1.00 0.00 44 ALA A C 9
ATOM 4460 O O . ALA A 1 1 ? -26.881 -3.421 4.230 1.00 0.00 44 ALA A O 9
ATOM 4469 N N . VAL A 1 2 ? -25.109 -3.054 5.476 1.00 0.00 45 VAL A N 9
ATOM 4470 C CA . VAL A 1 2 ? -24.743 -1.848 4.680 1.00 0.00 45 VAL A CA 9
ATOM 4471 C C . VAL A 1 2 ? -23.371 -2.036 4.032 1.00 0.00 45 VAL A C 9
ATOM 4472 O O . VAL A 1 2 ? -22.383 -1.485 4.474 1.00 0.00 45 VAL A O 9
ATOM 4485 N N . ASP A 1 3 ? -23.308 -2.809 2.982 1.00 0.00 46 ASP A N 9
ATOM 4486 C CA . ASP A 1 3 ? -22.005 -3.035 2.296 1.00 0.00 46 ASP A CA 9
ATOM 4487 C C . ASP A 1 3 ? -22.109 -2.600 0.833 1.00 0.00 46 ASP A C 9
ATOM 4488 O O . ASP A 1 3 ? -21.232 -2.862 0.033 1.00 0.00 46 ASP A O 9
ATOM 4497 N N . GLU A 1 4 ? -23.177 -1.935 0.479 1.00 0.00 47 GLU A N 9
ATOM 4498 C CA . GLU A 1 4 ? -23.340 -1.479 -0.933 1.00 0.00 47 GLU A CA 9
ATOM 4499 C C . GLU A 1 4 ? -22.016 -0.908 -1.443 1.00 0.00 47 GLU A C 9
ATOM 4500 O O . GLU A 1 4 ? -21.333 -1.518 -2.241 1.00 0.00 47 GLU A O 9
ATOM 4512 N N . LYS A 1 5 ? -21.644 0.253 -0.980 1.00 0.00 48 LYS A N 9
ATOM 4513 C CA . LYS A 1 5 ? -20.359 0.853 -1.429 1.00 0.00 48 LYS A CA 9
ATOM 4514 C C . LYS A 1 5 ? -19.741 1.678 -0.301 1.00 0.00 48 LYS A C 9
ATOM 4515 O O . LYS A 1 5 ? -18.687 1.350 0.208 1.00 0.00 48 LYS A O 9
ATOM 4534 N N . LEU A 1 6 ? -20.381 2.749 0.094 1.00 0.00 49 LEU A N 9
ATOM 4535 C CA . LEU A 1 6 ? -19.811 3.591 1.186 1.00 0.00 49 LEU A CA 9
ATOM 4536 C C . LEU A 1 6 ? -18.318 3.781 0.939 1.00 0.00 49 LEU A C 9
ATOM 4537 O O . LEU A 1 6 ? -17.504 3.599 1.820 1.00 0.00 49 LEU A O 9
ATOM 4553 N N . ARG A 1 7 ? -17.952 4.116 -0.268 1.00 0.00 50 ARG A N 9
ATOM 4554 C CA . ARG A 1 7 ? -16.510 4.284 -0.583 1.00 0.00 50 ARG A CA 9
ATOM 4555 C C . ARG A 1 7 ? -15.773 2.984 -0.237 1.00 0.00 50 ARG A C 9
ATOM 4556 O O . ARG A 1 7 ? -14.816 2.975 0.509 1.00 0.00 50 ARG A O 9
ATOM 4577 N N . ASP A 1 8 ? -16.225 1.880 -0.775 1.00 0.00 51 ASP A N 9
ATOM 4578 C CA . ASP A 1 8 ? -15.555 0.581 -0.478 1.00 0.00 51 ASP A CA 9
ATOM 4579 C C . ASP A 1 8 ? -14.046 0.767 -0.593 1.00 0.00 51 ASP A C 9
ATOM 4580 O O . ASP A 1 8 ? -13.269 0.097 0.057 1.00 0.00 51 ASP A O 9
ATOM 4589 N N . LEU A 1 9 ? -13.635 1.700 -1.410 1.00 0.00 52 LEU A N 9
ATOM 4590 C CA . LEU A 1 9 ? -12.181 1.975 -1.576 1.00 0.00 52 LEU A CA 9
ATOM 4591 C C . LEU A 1 9 ? -11.518 2.188 -0.207 1.00 0.00 52 LEU A C 9
ATOM 4592 O O . LEU A 1 9 ? -10.314 2.103 -0.071 1.00 0.00 52 LEU A O 9
ATOM 4608 N N . TYR A 1 10 ? -12.295 2.469 0.809 1.00 0.00 53 TYR A N 9
ATOM 4609 C CA . TYR A 1 10 ? -11.709 2.688 2.163 1.00 0.00 53 TYR A CA 9
ATOM 4610 C C . TYR A 1 10 ? -10.702 1.582 2.499 1.00 0.00 53 TYR A C 9
ATOM 4611 O O . TYR A 1 10 ? -9.831 1.757 3.327 1.00 0.00 53 TYR A O 9
ATOM 4629 N N . SER A 1 11 ? -10.825 0.440 1.878 1.00 0.00 54 SER A N 9
ATOM 4630 C CA . SER A 1 11 ? -9.882 -0.677 2.178 1.00 0.00 54 SER A CA 9
ATOM 4631 C C . SER A 1 11 ? -8.555 -0.480 1.442 1.00 0.00 54 SER A C 9
ATOM 4632 O O . SER A 1 11 ? -8.046 -1.383 0.810 1.00 0.00 54 SER A O 9
ATOM 4640 N N . LYS A 1 12 ? -7.985 0.692 1.526 1.00 0.00 55 LYS A N 9
ATOM 4641 C CA . LYS A 1 12 ? -6.685 0.942 0.839 1.00 0.00 55 LYS A CA 9
ATOM 4642 C C . LYS A 1 12 ? -5.557 1.048 1.870 1.00 0.00 55 LYS A C 9
ATOM 4643 O O . LYS A 1 12 ? -4.402 1.207 1.527 1.00 0.00 55 LYS A O 9
ATOM 4662 N N . SER A 1 13 ? -5.885 0.973 3.132 1.00 0.00 56 SER A N 9
ATOM 4663 C CA . SER A 1 13 ? -4.833 1.080 4.185 1.00 0.00 56 SER A CA 9
ATOM 4664 C C . SER A 1 13 ? -4.645 -0.261 4.900 1.00 0.00 56 SER A C 9
ATOM 4665 O O . SER A 1 13 ? -3.586 -0.855 4.855 1.00 0.00 56 SER A O 9
ATOM 4673 N N . THR A 1 14 ? -5.661 -0.739 5.567 1.00 0.00 57 THR A N 9
ATOM 4674 C CA . THR A 1 14 ? -5.537 -2.040 6.292 1.00 0.00 57 THR A CA 9
ATOM 4675 C C . THR A 1 14 ? -4.820 -3.076 5.424 1.00 0.00 57 THR A C 9
ATOM 4676 O O . THR A 1 14 ? -4.231 -4.015 5.923 1.00 0.00 57 THR A O 9
ATOM 4687 N N . ALA A 1 15 ? -4.866 -2.920 4.128 1.00 0.00 58 ALA A N 9
ATOM 4688 C CA . ALA A 1 15 ? -4.187 -3.902 3.233 1.00 0.00 58 ALA A CA 9
ATOM 4689 C C . ALA A 1 15 ? -2.666 -3.705 3.262 1.00 0.00 58 ALA A C 9
ATOM 4690 O O . ALA A 1 15 ? -1.937 -4.357 2.540 1.00 0.00 58 ALA A O 9
ATOM 4697 N N . ALA A 1 16 ? -2.175 -2.815 4.083 1.00 0.00 59 ALA A N 9
ATOM 4698 C CA . ALA A 1 16 ? -0.704 -2.594 4.138 1.00 0.00 59 ALA A CA 9
ATOM 4699 C C . ALA A 1 16 ? -0.218 -2.080 2.785 1.00 0.00 59 ALA A C 9
ATOM 4700 O O . ALA A 1 16 ? 0.792 -2.512 2.266 1.00 0.00 59 ALA A O 9
ATOM 4707 N N . MET A 1 17 ? -0.943 -1.164 2.211 1.00 0.00 60 MET A N 9
ATOM 4708 C CA . MET A 1 17 ? -0.552 -0.610 0.885 1.00 0.00 60 MET A CA 9
ATOM 4709 C C . MET A 1 17 ? 0.966 -0.400 0.803 1.00 0.00 60 MET A C 9
ATOM 4710 O O . MET A 1 17 ? 1.665 -1.132 0.131 1.00 0.00 60 MET A O 9
ATOM 4724 N N . SER A 1 18 ? 1.474 0.604 1.470 1.00 0.00 61 SER A N 9
ATOM 4725 C CA . SER A 1 18 ? 2.944 0.880 1.425 1.00 0.00 61 SER A CA 9
ATOM 4726 C C . SER A 1 18 ? 3.757 -0.419 1.436 1.00 0.00 61 SER A C 9
ATOM 4727 O O . SER A 1 18 ? 4.453 -0.728 0.489 1.00 0.00 61 SER A O 9
ATOM 4735 N N . THR A 1 19 ? 3.683 -1.178 2.498 1.00 0.00 62 THR A N 9
ATOM 4736 C CA . THR A 1 19 ? 4.461 -2.453 2.562 1.00 0.00 62 THR A CA 9
ATOM 4737 C C . THR A 1 19 ? 4.387 -3.190 1.222 1.00 0.00 62 THR A C 9
ATOM 4738 O O . THR A 1 19 ? 5.284 -3.921 0.853 1.00 0.00 62 THR A O 9
ATOM 4749 N N . TYR A 1 20 ? 3.325 -3.002 0.493 1.00 0.00 63 TYR A N 9
ATOM 4750 C CA . TYR A 1 20 ? 3.197 -3.691 -0.822 1.00 0.00 63 TYR A CA 9
ATOM 4751 C C . TYR A 1 20 ? 2.165 -2.971 -1.695 1.00 0.00 63 TYR A C 9
ATOM 4752 O O . TYR A 1 20 ? 1.042 -3.409 -1.840 1.00 0.00 63 TYR A O 9
ATOM 4770 N N . THR A 1 21 ? 2.540 -1.864 -2.277 1.00 0.00 64 THR A N 9
ATOM 4771 C CA . THR A 1 21 ? 1.583 -1.117 -3.140 1.00 0.00 64 THR A CA 9
ATOM 4772 C C . THR A 1 21 ? 1.458 -1.805 -4.499 1.00 0.00 64 THR A C 9
ATOM 4773 O O . THR A 1 21 ? 0.441 -2.390 -4.818 1.00 0.00 64 THR A O 9
ATOM 4784 N N . GLY A 1 22 ? 2.485 -1.745 -5.300 1.00 0.00 65 GLY A N 9
ATOM 4785 C CA . GLY A 1 22 ? 2.426 -2.400 -6.636 1.00 0.00 65 GLY A CA 9
ATOM 4786 C C . GLY A 1 22 ? 3.739 -3.144 -6.904 1.00 0.00 65 GLY A C 9
ATOM 4787 O O . GLY A 1 22 ? 3.768 -4.354 -7.008 1.00 0.00 65 GLY A O 9
ATOM 4791 N N . ILE A 1 23 ? 4.824 -2.426 -7.022 1.00 0.00 66 ILE A N 9
ATOM 4792 C CA . ILE A 1 23 ? 6.137 -3.086 -7.293 1.00 0.00 66 ILE A CA 9
ATOM 4793 C C . ILE A 1 23 ? 7.250 -2.035 -7.309 1.00 0.00 66 ILE A C 9
ATOM 4794 O O . ILE A 1 23 ? 8.149 -2.079 -8.125 1.00 0.00 66 ILE A O 9
ATOM 4810 N N . PHE A 1 24 ? 7.193 -1.076 -6.432 1.00 0.00 67 PHE A N 9
ATOM 4811 C CA . PHE A 1 24 ? 8.245 -0.022 -6.435 1.00 0.00 67 PHE A CA 9
ATOM 4812 C C . PHE A 1 24 ? 9.640 -0.645 -6.572 1.00 0.00 67 PHE A C 9
ATOM 4813 O O . PHE A 1 24 ? 10.392 -0.274 -7.449 1.00 0.00 67 PHE A O 9
ATOM 4830 N N . THR A 1 25 ? 9.979 -1.595 -5.729 1.00 0.00 68 THR A N 9
ATOM 4831 C CA . THR A 1 25 ? 11.326 -2.255 -5.814 1.00 0.00 68 THR A CA 9
ATOM 4832 C C . THR A 1 25 ? 12.406 -1.251 -6.227 1.00 0.00 68 THR A C 9
ATOM 4833 O O . THR A 1 25 ? 13.373 -1.600 -6.876 1.00 0.00 68 THR A O 9
ATOM 4844 N N . ASP A 1 26 ? 12.243 -0.006 -5.874 1.00 0.00 69 ASP A N 9
ATOM 4845 C CA . ASP A 1 26 ? 13.258 1.008 -6.271 1.00 0.00 69 ASP A CA 9
ATOM 4846 C C . ASP A 1 26 ? 13.224 2.212 -5.328 1.00 0.00 69 ASP A C 9
ATOM 4847 O O . ASP A 1 26 ? 12.371 2.323 -4.470 1.00 0.00 69 ASP A O 9
ATOM 4856 N N . GLN A 1 27 ? 14.148 3.119 -5.494 1.00 0.00 70 GLN A N 9
ATOM 4857 C CA . GLN A 1 27 ? 14.183 4.332 -4.626 1.00 0.00 70 GLN A CA 9
ATOM 4858 C C . GLN A 1 27 ? 14.283 3.948 -3.145 1.00 0.00 70 GLN A C 9
ATOM 4859 O O . GLN A 1 27 ? 15.338 4.017 -2.548 1.00 0.00 70 GLN A O 9
ATOM 4873 N N . VAL A 1 28 ? 13.189 3.563 -2.541 1.00 0.00 71 VAL A N 9
ATOM 4874 C CA . VAL A 1 28 ? 13.224 3.200 -1.092 1.00 0.00 71 VAL A CA 9
ATOM 4875 C C . VAL A 1 28 ? 13.786 1.793 -0.883 1.00 0.00 71 VAL A C 9
ATOM 4876 O O . VAL A 1 28 ? 13.206 0.986 -0.185 1.00 0.00 71 VAL A O 9
ATOM 4889 N N . LEU A 1 29 ? 14.913 1.498 -1.470 1.00 0.00 72 LEU A N 9
ATOM 4890 C CA . LEU A 1 29 ? 15.514 0.143 -1.295 1.00 0.00 72 LEU A CA 9
ATOM 4891 C C . LEU A 1 29 ? 17.038 0.252 -1.159 1.00 0.00 72 LEU A C 9
ATOM 4892 O O . LEU A 1 29 ? 17.778 -0.518 -1.737 1.00 0.00 72 LEU A O 9
ATOM 4908 N N . SER A 1 30 ? 17.511 1.201 -0.398 1.00 0.00 73 SER A N 9
ATOM 4909 C CA . SER A 1 30 ? 18.984 1.353 -0.229 1.00 0.00 73 SER A CA 9
ATOM 4910 C C . SER A 1 30 ? 19.310 1.777 1.208 1.00 0.00 73 SER A C 9
ATOM 4911 O O . SER A 1 30 ? 20.263 2.488 1.457 1.00 0.00 73 SER A O 9
ATOM 4919 N N . VAL A 1 31 ? 18.522 1.342 2.154 1.00 0.00 74 VAL A N 9
ATOM 4920 C CA . VAL A 1 31 ? 18.783 1.722 3.573 1.00 0.00 74 VAL A CA 9
ATOM 4921 C C . VAL A 1 31 ? 19.204 0.496 4.389 1.00 0.00 74 VAL A C 9
ATOM 4922 O O . VAL A 1 31 ? 20.175 0.531 5.117 1.00 0.00 74 VAL A O 9
ATOM 4935 N N . LEU A 1 32 ? 18.479 -0.584 4.279 1.00 0.00 75 LEU A N 9
ATOM 4936 C CA . LEU A 1 32 ? 18.836 -1.806 5.059 1.00 0.00 75 LEU A CA 9
ATOM 4937 C C . LEU A 1 32 ? 20.232 -2.308 4.679 1.00 0.00 75 LEU A C 9
ATOM 4938 O O . LEU A 1 32 ? 20.922 -2.904 5.481 1.00 0.00 75 LEU A O 9
ATOM 4954 N N . LYS A 1 33 ? 20.657 -2.072 3.470 1.00 0.00 76 LYS A N 9
ATOM 4955 C CA . LYS A 1 33 ? 22.012 -2.539 3.061 1.00 0.00 76 LYS A CA 9
ATOM 4956 C C . LYS A 1 33 ? 22.338 -2.048 1.649 1.00 0.00 76 LYS A C 9
ATOM 4957 O O . LYS A 1 33 ? 21.490 -1.528 0.950 1.00 0.00 76 LYS A O 9
ATOM 4976 N N . GLY A 1 34 ? 23.564 -2.197 1.227 1.00 0.00 77 GLY A N 9
ATOM 4977 C CA . GLY A 1 34 ? 23.943 -1.727 -0.133 1.00 0.00 77 GLY A CA 9
ATOM 4978 C C . GLY A 1 34 ? 24.195 -0.217 -0.099 1.00 0.00 77 GLY A C 9
ATOM 4979 O O . GLY A 1 34 ? 24.442 0.405 -1.113 1.00 0.00 77 GLY A O 9
ATOM 4983 N N . GLU A 1 35 ? 24.13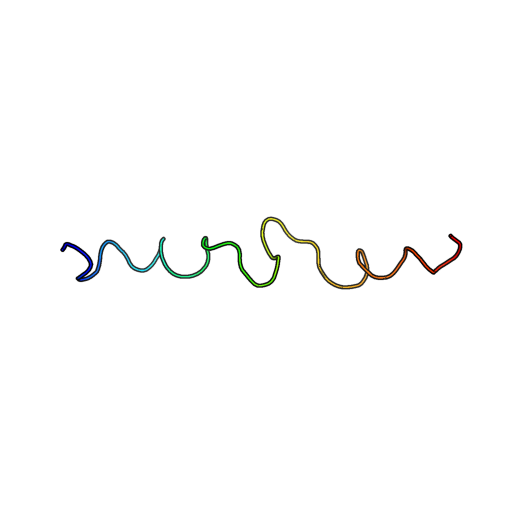5 0.381 1.064 1.00 0.00 78 GLU A N 9
ATOM 4984 C CA . GLU A 1 35 ? 24.372 1.851 1.156 1.00 0.00 78 GLU A CA 9
ATOM 4985 C C . GLU A 1 35 ? 24.307 2.316 2.616 1.00 0.00 78 GLU A C 9
ATOM 4986 O O . GLU A 1 35 ? 23.925 3.434 2.902 1.00 0.00 78 GLU A O 9
ATOM 4998 N N . GLU A 1 36 ? 24.686 1.478 3.542 1.00 0.00 79 GLU A N 9
ATOM 4999 C CA . GLU A 1 36 ? 24.650 1.894 4.975 1.00 0.00 79 GLU A CA 9
ATOM 5000 C C . GLU A 1 36 ? 25.863 1.326 5.725 1.00 0.00 79 GLU A C 9
ATOM 5001 O O . GLU A 1 36 ? 26.011 1.636 6.896 1.00 0.00 79 GLU A O 9
ATOM 5014 N N . ALA A 1 1 ? -27.662 -1.993 2.693 1.00 0.00 44 ALA A N 10
ATOM 5015 C CA . ALA A 1 1 ? -27.302 -2.825 3.879 1.00 0.00 44 ALA A CA 10
ATOM 5016 C C . ALA A 1 1 ? -25.836 -3.260 3.798 1.00 0.00 44 ALA A C 10
ATOM 5017 O O . ALA A 1 1 ? -25.468 -4.088 2.989 1.00 0.00 44 ALA A O 10
ATOM 5026 N N . VAL A 1 2 ? -24.997 -2.711 4.634 1.00 0.00 45 VAL A N 10
ATOM 5027 C CA . VAL A 1 2 ? -23.557 -3.095 4.607 1.00 0.00 45 VAL A CA 10
ATOM 5028 C C . VAL A 1 2 ? -23.060 -3.376 6.029 1.00 0.00 45 VAL A C 10
ATOM 5029 O O . VAL A 1 2 ? -22.812 -2.468 6.797 1.00 0.00 45 VAL A O 10
ATOM 5042 N N . ASP A 1 3 ? -22.914 -4.621 6.386 1.00 0.00 46 ASP A N 10
ATOM 5043 C CA . ASP A 1 3 ? -22.434 -4.948 7.760 1.00 0.00 46 ASP A CA 10
ATOM 5044 C C . ASP A 1 3 ? -21.399 -6.074 7.704 1.00 0.00 46 ASP A C 10
ATOM 5045 O O . ASP A 1 3 ? -21.403 -6.976 8.518 1.00 0.00 46 ASP A O 10
ATOM 5054 N N . GLU A 1 4 ? -20.512 -6.029 6.748 1.00 0.00 47 GLU A N 10
ATOM 5055 C CA . GLU A 1 4 ? -19.478 -7.095 6.637 1.00 0.00 47 GLU A CA 10
ATOM 5056 C C . GLU A 1 4 ? -18.085 -6.465 6.494 1.00 0.00 47 GLU A C 10
ATOM 5057 O O . GLU A 1 4 ? -17.738 -5.549 7.212 1.00 0.00 47 GLU A O 10
ATOM 5069 N N . LYS A 1 5 ? -17.281 -6.945 5.581 1.00 0.00 48 LYS A N 10
ATOM 5070 C CA . LYS A 1 5 ? -15.917 -6.362 5.417 1.00 0.00 48 LYS A CA 10
ATOM 5071 C C . LYS A 1 5 ? -15.864 -5.449 4.186 1.00 0.00 48 LYS A C 10
ATOM 5072 O O . LYS A 1 5 ? -15.457 -4.307 4.269 1.00 0.00 48 LYS A O 10
ATOM 5091 N N . LEU A 1 6 ? -16.264 -5.943 3.046 1.00 0.00 49 LEU A N 10
ATOM 5092 C CA . LEU A 1 6 ? -16.227 -5.099 1.816 1.00 0.00 49 LEU A CA 10
ATOM 5093 C C . LEU A 1 6 ? -14.825 -4.516 1.615 1.00 0.00 49 LEU A C 10
ATOM 5094 O O . LEU A 1 6 ? -13.959 -4.655 2.457 1.00 0.00 49 LEU A O 10
ATOM 5110 N N . ARG A 1 7 ? -14.594 -3.862 0.508 1.00 0.00 50 ARG A N 10
ATOM 5111 C CA . ARG A 1 7 ? -13.249 -3.266 0.255 1.00 0.00 50 ARG A CA 10
ATOM 5112 C C . ARG A 1 7 ? -12.959 -2.171 1.287 1.00 0.00 50 ARG A C 10
ATOM 5113 O O . ARG A 1 7 ? -12.934 -0.998 0.972 1.00 0.00 50 ARG A O 10
ATOM 5134 N N . ASP A 1 8 ? -12.749 -2.547 2.519 1.00 0.00 51 ASP A N 10
ATOM 5135 C CA . ASP A 1 8 ? -12.473 -1.532 3.577 1.00 0.00 51 ASP A CA 10
ATOM 5136 C C . ASP A 1 8 ? -11.077 -0.931 3.400 1.00 0.00 51 ASP A C 10
ATOM 5137 O O . ASP A 1 8 ? -10.816 0.183 3.809 1.00 0.00 51 ASP A O 10
ATOM 5146 N N . LEU A 1 9 ? -10.174 -1.654 2.795 1.00 0.00 52 LEU A N 10
ATOM 5147 C CA . LEU A 1 9 ? -8.797 -1.113 2.600 1.00 0.00 52 LEU A CA 10
ATOM 5148 C C . LEU A 1 9 ? -8.869 0.338 2.086 1.00 0.00 52 LEU A C 10
ATOM 5149 O O . LEU A 1 9 ? -7.948 1.110 2.255 1.00 0.00 52 LEU A O 10
ATOM 5165 N N . TYR A 1 10 ? -9.956 0.706 1.459 1.00 0.00 53 TYR A N 10
ATOM 5166 C CA . TYR A 1 10 ? -10.086 2.097 0.935 1.00 0.00 53 TYR A CA 10
ATOM 5167 C C . TYR A 1 10 ? -9.535 3.109 1.946 1.00 0.00 53 TYR A C 10
ATOM 5168 O O . TYR A 1 10 ? -8.883 4.068 1.588 1.00 0.00 53 TYR A O 10
ATOM 5186 N N . SER A 1 11 ? -9.796 2.902 3.207 1.00 0.00 54 SER A N 10
ATOM 5187 C CA . SER A 1 11 ? -9.294 3.852 4.242 1.00 0.00 54 SER A CA 10
ATOM 5188 C C . SER A 1 11 ? -7.842 4.249 3.955 1.00 0.00 54 SER A C 10
ATOM 5189 O O . SER A 1 11 ? -7.500 5.414 3.945 1.00 0.00 54 SER A O 10
ATOM 5197 N N . LYS A 1 12 ? -6.982 3.293 3.728 1.00 0.00 55 LYS A N 10
ATOM 5198 C CA . LYS A 1 12 ? -5.553 3.629 3.450 1.00 0.00 55 LYS A CA 10
ATOM 5199 C C . LYS A 1 12 ? -5.440 4.470 2.175 1.00 0.00 55 LYS A C 10
ATOM 5200 O O . LYS A 1 12 ? -6.358 5.171 1.798 1.00 0.00 55 LYS A O 10
ATOM 5219 N N . SER A 1 13 ? -4.316 4.411 1.511 1.00 0.00 56 SER A N 10
ATOM 5220 C CA . SER A 1 13 ? -4.145 5.215 0.267 1.00 0.00 56 SER A CA 10
ATOM 5221 C C . SER A 1 13 ? -3.636 4.337 -0.883 1.00 0.00 56 SER A C 10
ATOM 5222 O O . SER A 1 13 ? -2.859 4.774 -1.708 1.00 0.00 56 SER A O 10
ATOM 5230 N N . THR A 1 14 ? -4.068 3.106 -0.949 1.00 0.00 57 THR A N 10
ATOM 5231 C CA . THR A 1 14 ? -3.606 2.213 -2.054 1.00 0.00 57 THR A CA 10
ATOM 5232 C C . THR A 1 14 ? -4.083 2.756 -3.407 1.00 0.00 57 THR A C 10
ATOM 5233 O O . THR A 1 14 ? -3.663 2.305 -4.455 1.00 0.00 57 THR A O 10
ATOM 5244 N N . ALA A 1 15 ? -4.971 3.710 -3.386 1.00 0.00 58 ALA A N 10
ATOM 5245 C CA . ALA A 1 15 ? -5.499 4.280 -4.660 1.00 0.00 58 ALA A CA 10
ATOM 5246 C C . ALA A 1 15 ? -4.390 4.976 -5.454 1.00 0.00 58 ALA A C 10
ATOM 5247 O O . ALA A 1 15 ? -4.351 6.187 -5.543 1.00 0.00 58 ALA A O 10
ATOM 5254 N N . ALA A 1 16 ? -3.494 4.229 -6.045 1.00 0.00 59 ALA A N 10
ATOM 5255 C CA . ALA A 1 16 ? -2.398 4.861 -6.848 1.00 0.00 59 ALA A CA 10
ATOM 5256 C C . ALA A 1 16 ? -1.413 5.625 -5.948 1.00 0.00 59 ALA A C 10
ATOM 5257 O O . ALA A 1 16 ? -0.219 5.406 -6.011 1.00 0.00 59 ALA A O 10
ATOM 5264 N N . MET A 1 17 ? -1.902 6.525 -5.124 1.00 0.00 60 MET A N 10
ATOM 5265 C CA . MET A 1 17 ? -1.005 7.317 -4.221 1.00 0.00 60 MET A CA 10
ATOM 5266 C C . MET A 1 17 ? 0.176 6.471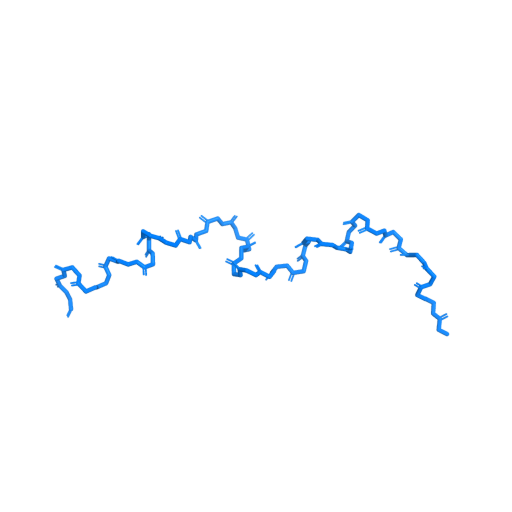 -3.719 1.00 0.00 60 MET A C 10
ATOM 5267 O O . MET A 1 17 ? 1.305 6.672 -4.118 1.00 0.00 60 MET A O 10
ATOM 5281 N N . SER A 1 18 ? -0.071 5.533 -2.844 1.00 0.00 61 SER A N 10
ATOM 5282 C CA . SER A 1 18 ? 1.043 4.688 -2.318 1.00 0.00 61 SER A CA 10
ATOM 5283 C C . SER A 1 18 ? 1.888 4.131 -3.468 1.00 0.00 61 SER A C 10
ATOM 5284 O O . SER A 1 18 ? 1.630 4.403 -4.622 1.00 0.00 61 SER A O 10
ATOM 5292 N N . THR A 1 19 ? 2.894 3.350 -3.144 1.00 0.00 62 THR A N 10
ATOM 5293 C CA . THR A 1 19 ? 3.788 2.748 -4.187 1.00 0.00 62 THR A CA 10
ATOM 5294 C C . THR A 1 19 ? 4.529 3.841 -4.970 1.00 0.00 62 THR A C 10
ATOM 5295 O O . THR A 1 19 ? 5.744 3.868 -5.013 1.00 0.00 62 THR A O 10
ATOM 5306 N N . TYR A 1 20 ? 3.815 4.727 -5.604 1.00 0.00 63 TYR A N 10
ATOM 5307 C CA . TYR A 1 20 ? 4.484 5.796 -6.395 1.00 0.00 63 TYR A CA 10
ATOM 5308 C C . TYR A 1 20 ? 3.921 7.173 -6.014 1.00 0.00 63 TYR A C 10
ATOM 5309 O O . TYR A 1 20 ? 2.762 7.464 -6.231 1.00 0.00 63 TYR A O 10
ATOM 5327 N N . THR A 1 21 ? 4.744 8.021 -5.460 1.00 0.00 64 THR A N 10
ATOM 5328 C CA . THR A 1 21 ? 4.278 9.384 -5.079 1.00 0.00 64 THR A CA 10
ATOM 5329 C C . THR A 1 21 ? 5.039 10.421 -5.905 1.00 0.00 64 THR A C 10
ATOM 5330 O O . THR A 1 21 ? 4.472 11.129 -6.716 1.00 0.00 64 THR A O 10
ATOM 5341 N N . GLY A 1 22 ? 6.329 10.499 -5.718 1.00 0.00 65 GLY A N 10
ATOM 5342 C CA . GLY A 1 22 ? 7.145 11.466 -6.502 1.00 0.00 65 GLY A CA 10
ATOM 5343 C C . GLY A 1 22 ? 8.139 10.686 -7.368 1.00 0.00 65 GLY A C 10
ATOM 5344 O O . GLY A 1 22 ? 8.470 11.092 -8.462 1.00 0.00 65 GLY A O 10
ATOM 5348 N N . ILE A 1 23 ? 8.605 9.559 -6.884 1.00 0.00 66 ILE A N 10
ATOM 5349 C CA . ILE A 1 23 ? 9.570 8.731 -7.676 1.00 0.00 66 ILE A CA 10
ATOM 5350 C C . ILE A 1 23 ? 10.116 7.578 -6.820 1.00 0.00 66 ILE A C 10
ATOM 5351 O O . ILE A 1 23 ? 11.247 7.608 -6.376 1.00 0.00 66 ILE A O 10
ATOM 5367 N N . PHE A 1 24 ? 9.329 6.558 -6.586 1.00 0.00 67 PHE A N 10
ATOM 5368 C CA . PHE A 1 24 ? 9.826 5.416 -5.763 1.00 0.00 67 PHE A CA 10
ATOM 5369 C C . PHE A 1 24 ? 11.143 4.887 -6.344 1.00 0.00 67 PHE A C 10
ATOM 5370 O O . PHE A 1 24 ? 11.254 4.636 -7.528 1.00 0.00 67 PHE A O 10
ATOM 5387 N N . THR A 1 25 ? 12.149 4.737 -5.522 1.00 0.00 68 THR A N 10
ATOM 5388 C CA . THR A 1 25 ? 13.462 4.251 -6.036 1.00 0.00 68 THR A CA 10
ATOM 5389 C C . THR A 1 25 ? 14.321 3.701 -4.893 1.00 0.00 68 THR A C 10
ATOM 5390 O O . THR A 1 25 ? 14.579 4.386 -3.923 1.00 0.00 68 THR A O 10
ATOM 5401 N N . ASP A 1 26 ? 14.783 2.482 -5.010 1.00 0.00 69 ASP A N 10
ATOM 5402 C CA . ASP A 1 26 ? 15.644 1.892 -3.939 1.00 0.00 69 ASP A CA 10
ATOM 5403 C C . ASP A 1 26 ? 14.835 1.716 -2.644 1.00 0.00 69 ASP A C 10
ATOM 5404 O O . ASP A 1 26 ? 14.699 0.624 -2.128 1.00 0.00 69 ASP A O 10
ATOM 5413 N N . GLN A 1 27 ? 14.310 2.786 -2.118 1.00 0.00 70 GLN A N 10
ATOM 5414 C CA . GLN A 1 27 ? 13.514 2.705 -0.858 1.00 0.00 70 GLN A CA 10
ATOM 5415 C C . GLN A 1 27 ? 12.641 1.443 -0.829 1.00 0.00 70 GLN A C 10
ATOM 5416 O O . GLN A 1 27 ? 12.958 0.475 -0.171 1.00 0.00 70 GLN A O 10
ATOM 5430 N N . VAL A 1 28 ? 11.536 1.452 -1.526 1.00 0.00 71 VAL A N 10
ATOM 5431 C CA . VAL A 1 28 ? 10.637 0.258 -1.521 1.00 0.00 71 VAL A CA 10
ATOM 5432 C C . VAL A 1 28 ? 11.433 -1.051 -1.589 1.00 0.00 71 VAL A C 10
ATOM 5433 O O . VAL A 1 28 ? 11.095 -2.020 -0.941 1.00 0.00 71 VAL A O 10
ATOM 5446 N N . LEU A 1 29 ? 12.469 -1.102 -2.381 1.00 0.00 72 LEU A N 10
ATOM 5447 C CA . LEU A 1 29 ? 13.253 -2.371 -2.491 1.00 0.00 72 LEU A CA 10
ATOM 5448 C C . LEU A 1 29 ? 14.339 -2.443 -1.415 1.00 0.00 72 LEU A C 10
ATOM 5449 O O . LEU A 1 29 ? 15.114 -3.377 -1.372 1.00 0.00 72 LEU A O 10
ATOM 5465 N N . SER A 1 30 ? 14.408 -1.473 -0.546 1.00 0.00 73 SER A N 10
ATOM 5466 C CA . SER A 1 30 ? 15.453 -1.510 0.517 1.00 0.00 73 SER A CA 10
ATOM 5467 C C . SER A 1 30 ? 14.804 -1.491 1.907 1.00 0.00 73 SER A C 10
ATOM 5468 O O . SER A 1 30 ? 15.354 -0.958 2.849 1.00 0.00 73 SER A O 10
ATOM 5476 N N . VAL A 1 31 ? 13.642 -2.075 2.043 1.00 0.00 74 VAL A N 10
ATOM 5477 C CA . VAL A 1 31 ? 12.966 -2.093 3.374 1.00 0.00 74 VAL A CA 10
ATOM 5478 C C . VAL A 1 31 ? 12.772 -3.537 3.843 1.00 0.00 74 VAL A C 10
ATOM 5479 O O . VAL A 1 31 ? 13.153 -3.904 4.937 1.00 0.00 74 VAL A O 10
ATOM 5492 N N . LEU A 1 32 ? 12.179 -4.355 3.018 1.00 0.00 75 LEU A N 10
ATOM 5493 C CA . LEU A 1 32 ? 11.955 -5.779 3.402 1.00 0.00 75 LEU A CA 10
ATOM 5494 C C . LEU A 1 32 ? 13.278 -6.439 3.800 1.00 0.00 75 LEU A C 10
ATOM 5495 O O . LEU A 1 32 ? 13.345 -7.196 4.746 1.00 0.00 75 LEU A O 10
ATOM 5511 N N . LYS A 1 33 ? 14.332 -6.162 3.083 1.00 0.00 76 LYS A N 10
ATOM 5512 C CA . LYS A 1 33 ? 15.644 -6.781 3.426 1.00 0.00 76 LYS A CA 10
ATOM 5513 C C . LYS A 1 33 ? 16.411 -5.888 4.404 1.00 0.00 76 LYS A C 10
ATOM 5514 O O . LYS A 1 33 ? 16.533 -4.695 4.208 1.00 0.00 76 LYS A O 10
ATOM 5533 N N . GLY A 1 34 ? 16.923 -6.459 5.459 1.00 0.00 77 GLY A N 10
ATOM 5534 C CA . GLY A 1 34 ? 17.680 -5.650 6.455 1.00 0.00 77 GLY A CA 10
ATOM 5535 C C . GLY A 1 34 ? 17.202 -6.010 7.863 1.00 0.00 77 GLY A C 10
ATOM 5536 O O . GLY A 1 34 ? 17.891 -5.789 8.838 1.00 0.00 77 GLY A O 10
ATOM 5540 N N . GLU A 1 35 ? 16.025 -6.566 7.976 1.00 0.00 78 GLU A N 10
ATOM 5541 C CA . GLU A 1 35 ? 15.502 -6.943 9.321 1.00 0.00 78 GLU A CA 10
ATOM 5542 C C . GLU A 1 35 ? 14.157 -7.661 9.182 1.00 0.00 78 GLU A C 10
ATOM 5543 O O . GLU A 1 35 ? 13.251 -7.463 9.965 1.00 0.00 78 GLU A O 10
ATOM 5555 N N . GLU A 1 36 ? 14.022 -8.495 8.187 1.00 0.00 79 GLU A N 10
ATOM 5556 C CA . GLU A 1 36 ? 12.740 -9.233 7.992 1.00 0.00 79 GLU A CA 10
ATOM 5557 C C . GLU A 1 36 ? 13.003 -10.512 7.185 1.00 0.00 79 GLU A C 10
ATOM 5558 O O . GLU A 1 36 ? 14.119 -10.674 6.718 1.00 0.00 79 GLU A O 10
ATOM 5571 N N . ALA A 1 1 ? -27.779 -2.559 2.320 1.00 0.00 44 ALA A N 11
ATOM 5572 C CA . ALA A 1 1 ? -28.052 -1.669 1.154 1.00 0.00 44 ALA A CA 11
ATOM 5573 C C . ALA A 1 1 ? -26.993 -1.876 0.067 1.00 0.00 44 ALA A C 11
ATOM 5574 O O . ALA A 1 1 ? -25.816 -1.674 0.288 1.00 0.00 44 ALA A O 11
ATOM 5583 N N . VAL A 1 2 ? -27.403 -2.276 -1.107 1.00 0.00 45 VAL A N 11
ATOM 5584 C CA . VAL A 1 2 ? -26.424 -2.498 -2.208 1.00 0.00 45 VAL A CA 11
ATOM 5585 C C . VAL A 1 2 ? -26.542 -1.378 -3.251 1.00 0.00 45 VAL A C 11
ATOM 5586 O O . VAL A 1 2 ? -25.893 -1.406 -4.278 1.00 0.00 45 VAL A O 11
ATOM 5599 N N . ASP A 1 3 ? -27.363 -0.392 -2.998 1.00 0.00 46 ASP A N 11
ATOM 5600 C CA . ASP A 1 3 ? -27.510 0.724 -3.980 1.00 0.00 46 ASP A CA 11
ATOM 5601 C C . ASP A 1 3 ? -26.240 1.584 -3.993 1.00 0.00 46 ASP A C 11
ATOM 5602 O O . ASP A 1 3 ? -26.105 2.503 -4.777 1.00 0.00 46 ASP A O 11
ATOM 5611 N N . GLU A 1 4 ? -25.310 1.289 -3.126 1.00 0.00 47 GLU A N 11
ATOM 5612 C CA . GLU A 1 4 ? -24.047 2.077 -3.074 1.00 0.00 47 GLU A CA 11
ATOM 5613 C C . GLU A 1 4 ? -23.048 1.369 -2.161 1.00 0.00 47 GLU A C 11
ATOM 5614 O O . GLU A 1 4 ? -22.501 1.955 -1.248 1.00 0.00 47 GLU A O 11
ATOM 5626 N N . LYS A 1 5 ? -22.824 0.103 -2.386 1.00 0.00 48 LYS A N 11
ATOM 5627 C CA . LYS A 1 5 ? -21.881 -0.649 -1.514 1.00 0.00 48 LYS A CA 11
ATOM 5628 C C . LYS A 1 5 ? -20.590 -0.995 -2.260 1.00 0.00 48 LYS A C 11
ATOM 5629 O O . LYS A 1 5 ? -20.352 -2.135 -2.606 1.00 0.00 48 LYS A O 11
ATOM 5648 N N . LEU A 1 6 ? -19.745 -0.030 -2.493 1.00 0.00 49 LEU A N 11
ATOM 5649 C CA . LEU A 1 6 ? -18.464 -0.327 -3.198 1.00 0.00 49 LEU A CA 11
ATOM 5650 C C . LEU A 1 6 ? -17.427 -0.824 -2.193 1.00 0.00 49 LEU A C 11
ATOM 5651 O O . LEU A 1 6 ? -16.305 -0.360 -2.167 1.00 0.00 49 LEU A O 11
ATOM 5667 N N . ARG A 1 7 ? -17.792 -1.760 -1.361 1.00 0.00 50 ARG A N 11
ATOM 5668 C CA . ARG A 1 7 ? -16.819 -2.272 -0.358 1.00 0.00 50 ARG A CA 11
ATOM 5669 C C . ARG A 1 7 ? -16.237 -1.099 0.436 1.00 0.00 50 ARG A C 11
ATOM 5670 O O . ARG A 1 7 ? -15.099 -0.718 0.249 1.00 0.00 50 ARG A O 11
ATOM 5691 N N . ASP A 1 8 ? -17.010 -0.517 1.314 1.00 0.00 51 ASP A N 11
ATOM 5692 C CA . ASP A 1 8 ? -16.489 0.635 2.104 1.00 0.00 51 ASP A CA 11
ATOM 5693 C C . ASP A 1 8 ? -15.076 0.319 2.603 1.00 0.00 51 ASP A C 11
ATOM 5694 O O . ASP A 1 8 ? -14.257 1.196 2.788 1.00 0.00 51 ASP A O 11
ATOM 5703 N N . LEU A 1 9 ? -14.782 -0.937 2.802 1.00 0.00 52 LEU A N 11
ATOM 5704 C CA . LEU A 1 9 ? -13.421 -1.326 3.268 1.00 0.00 52 LEU A CA 11
ATOM 5705 C C . LEU A 1 9 ? -12.358 -0.598 2.440 1.00 0.00 52 LEU A C 11
ATOM 5706 O O . LEU A 1 9 ? -11.271 -0.325 2.910 1.00 0.00 52 LEU A O 11
ATOM 5722 N N . TYR A 1 10 ? -12.664 -0.286 1.210 1.00 0.00 53 TYR A N 11
ATOM 5723 C CA . TYR A 1 10 ? -11.671 0.419 0.347 1.00 0.00 53 TYR A CA 11
ATOM 5724 C C . TYR A 1 10 ? -12.150 1.842 0.044 1.00 0.00 53 TYR A C 11
ATOM 5725 O O . TYR A 1 10 ? -11.674 2.487 -0.868 1.00 0.00 53 TYR A O 11
ATOM 5743 N N . SER A 1 11 ? -13.088 2.336 0.804 1.00 0.00 54 SER A N 11
ATOM 5744 C CA . SER A 1 11 ? -13.598 3.717 0.562 1.00 0.00 54 SER A CA 11
ATOM 5745 C C . SER A 1 11 ? -13.085 4.665 1.648 1.00 0.00 54 SER A C 11
ATOM 5746 O O . SER A 1 11 ? -13.712 5.655 1.967 1.00 0.00 54 SER A O 11
ATOM 5754 N N . LYS A 1 12 ? -11.950 4.371 2.220 1.00 0.00 55 LYS A N 11
ATOM 5755 C CA . LYS A 1 12 ? -11.400 5.257 3.286 1.00 0.00 55 LYS A CA 11
ATOM 5756 C C . LYS A 1 12 ? -9.890 5.424 3.101 1.00 0.00 55 LYS A C 11
ATOM 5757 O O . LYS A 1 12 ? -9.390 6.517 2.921 1.00 0.00 55 LYS A O 11
ATOM 5776 N N . SER A 1 13 ? -9.163 4.344 3.140 1.00 0.00 56 SER A N 11
ATOM 5777 C CA . SER A 1 13 ? -7.684 4.425 2.965 1.00 0.00 56 SER A CA 11
ATOM 5778 C C . SER A 1 13 ? -7.086 3.017 3.019 1.00 0.00 56 SER A C 11
ATOM 5779 O O . SER A 1 13 ? -6.501 2.541 2.066 1.00 0.00 56 SER A O 11
ATOM 5787 N N . THR A 1 14 ? -7.248 2.341 4.122 1.00 0.00 57 THR A N 11
ATOM 5788 C CA . THR A 1 14 ? -6.713 0.956 4.240 1.00 0.00 57 THR A CA 11
ATOM 5789 C C . THR A 1 14 ? -5.251 0.881 3.779 1.00 0.00 57 THR A C 11
ATOM 5790 O O . THR A 1 14 ? -4.935 0.238 2.798 1.00 0.00 57 THR A O 11
ATOM 5801 N N . ALA A 1 15 ? -4.364 1.514 4.502 1.00 0.00 58 ALA A N 11
ATOM 5802 C CA . ALA A 1 15 ? -2.909 1.474 4.147 1.00 0.00 58 ALA A CA 11
ATOM 5803 C C . ALA A 1 15 ? -2.689 1.453 2.628 1.00 0.00 58 ALA A C 11
ATOM 5804 O O . ALA A 1 15 ? -2.080 0.546 2.097 1.00 0.00 58 ALA A O 11
ATOM 5811 N N . ALA A 1 16 ? -3.169 2.439 1.923 1.00 0.00 59 ALA A N 11
ATOM 5812 C CA . ALA A 1 16 ? -2.969 2.454 0.444 1.00 0.00 59 ALA A CA 11
ATOM 5813 C C . ALA A 1 16 ? -2.578 3.858 -0.024 1.00 0.00 59 ALA A C 11
ATOM 5814 O O . ALA A 1 16 ? -2.790 4.219 -1.164 1.00 0.00 59 ALA A O 11
ATOM 5821 N N . MET A 1 17 ? -2.012 4.652 0.846 1.00 0.00 60 MET A N 11
ATOM 5822 C CA . MET A 1 17 ? -1.616 6.034 0.445 1.00 0.00 60 MET A CA 11
ATOM 5823 C C . MET A 1 17 ? -1.126 6.825 1.666 1.00 0.00 60 MET A C 11
ATOM 5824 O O . MET A 1 17 ? 0.017 7.235 1.739 1.00 0.00 60 MET A O 11
ATOM 5838 N N . SER A 1 18 ? -1.992 7.051 2.613 1.00 0.00 61 SER A N 11
ATOM 5839 C CA . SER A 1 18 ? -1.610 7.827 3.830 1.00 0.00 61 SER A CA 11
ATOM 5840 C C . SER A 1 18 ? -0.185 7.496 4.292 1.00 0.00 61 SER A C 11
ATOM 5841 O O . SER A 1 18 ? 0.496 8.332 4.853 1.00 0.00 61 SER A O 11
ATOM 5849 N N . THR A 1 19 ? 0.275 6.292 4.082 1.00 0.00 62 THR A N 11
ATOM 5850 C CA . THR A 1 19 ? 1.654 5.950 4.538 1.00 0.00 62 THR A CA 11
ATOM 5851 C C . THR A 1 19 ? 2.345 5.006 3.543 1.00 0.00 62 THR A C 11
ATOM 5852 O O . THR A 1 19 ? 3.096 4.131 3.924 1.00 0.00 62 THR A O 11
ATOM 5863 N N . TYR A 1 20 ? 2.104 5.180 2.272 1.00 0.00 63 TYR A N 11
ATOM 5864 C CA . TYR A 1 20 ? 2.758 4.293 1.272 1.00 0.00 63 TYR A CA 11
ATOM 5865 C C . TYR A 1 20 ? 4.263 4.215 1.544 1.00 0.00 63 TYR A C 11
ATOM 5866 O O . TYR A 1 20 ? 4.996 5.156 1.318 1.00 0.00 63 TYR A O 11
ATOM 5884 N N . THR A 1 21 ? 4.724 3.097 2.040 1.00 0.00 64 THR A N 11
ATOM 5885 C CA . THR A 1 21 ? 6.178 2.956 2.338 1.00 0.00 64 THR A CA 11
ATOM 5886 C C . THR A 1 21 ? 6.560 1.478 2.446 1.00 0.00 64 THR A C 11
ATOM 5887 O O . THR A 1 21 ? 7.492 1.020 1.814 1.00 0.00 64 THR A O 11
ATOM 5898 N N . GLY A 1 22 ? 5.851 0.726 3.243 1.00 0.00 65 GLY A N 11
ATOM 5899 C CA . GLY A 1 22 ? 6.181 -0.721 3.389 1.00 0.00 65 GLY A CA 11
ATOM 5900 C C . GLY A 1 22 ? 5.591 -1.501 2.212 1.00 0.00 65 GLY A C 11
ATOM 5901 O O . GLY A 1 22 ? 4.584 -2.169 2.340 1.00 0.00 65 GLY A O 11
ATOM 5905 N N . ILE A 1 23 ? 6.209 -1.419 1.064 1.00 0.00 66 ILE A N 11
ATOM 5906 C CA . ILE A 1 23 ? 5.679 -2.152 -0.123 1.00 0.00 66 ILE A CA 11
ATOM 5907 C C . ILE A 1 23 ? 6.615 -1.967 -1.326 1.00 0.00 66 ILE A C 11
ATOM 5908 O O . ILE A 1 23 ? 6.245 -1.417 -2.343 1.00 0.00 66 ILE A O 11
ATOM 5924 N N . PHE A 1 24 ? 7.829 -2.426 -1.218 1.00 0.00 67 PHE A N 11
ATOM 5925 C CA . PHE A 1 24 ? 8.786 -2.277 -2.353 1.00 0.00 67 PHE A CA 11
ATOM 5926 C C . PHE A 1 24 ? 9.649 -3.531 -2.484 1.00 0.00 67 PHE A C 11
ATOM 5927 O O . PHE A 1 24 ? 9.901 -4.228 -1.520 1.00 0.00 67 PHE A O 11
ATOM 5944 N N . THR A 1 25 ? 10.104 -3.828 -3.669 1.00 0.00 68 THR A N 11
ATOM 5945 C CA . THR A 1 25 ? 10.946 -5.042 -3.854 1.00 0.00 68 THR A CA 11
ATOM 5946 C C . THR A 1 25 ? 11.844 -4.888 -5.087 1.00 0.00 68 THR A C 11
ATOM 5947 O O . THR A 1 25 ? 12.096 -5.837 -5.801 1.00 0.00 68 THR A O 11
ATOM 5958 N N . ASP A 1 26 ? 12.331 -3.703 -5.340 1.00 0.00 69 ASP A N 11
ATOM 5959 C CA . ASP A 1 26 ? 13.215 -3.502 -6.528 1.00 0.00 69 ASP A CA 11
ATOM 5960 C C . ASP A 1 26 ? 13.821 -2.086 -6.530 1.00 0.00 69 ASP A C 11
ATOM 5961 O O . ASP A 1 26 ? 13.295 -1.175 -5.922 1.00 0.00 69 ASP A O 11
ATOM 5970 N N . GLN A 1 27 ? 14.917 -1.907 -7.226 1.00 0.00 70 GLN A N 11
ATOM 5971 C CA . GLN A 1 27 ? 15.578 -0.562 -7.309 1.00 0.00 70 GLN A CA 11
ATOM 5972 C C . GLN A 1 27 ? 16.000 -0.045 -5.926 1.00 0.00 70 GLN A C 11
ATOM 5973 O O . GLN A 1 27 ? 17.173 0.101 -5.645 1.00 0.00 70 GLN A O 11
ATOM 5987 N N . VAL A 1 28 ? 15.063 0.253 -5.069 1.00 0.00 71 VAL A N 11
ATOM 5988 C CA . VAL A 1 28 ? 15.425 0.787 -3.718 1.00 0.00 71 VAL A CA 11
ATOM 5989 C C . VAL A 1 28 ? 15.913 -0.332 -2.782 1.00 0.00 71 VAL A C 11
ATOM 5990 O O . VAL A 1 28 ? 16.074 -0.127 -1.594 1.00 0.00 71 VAL A O 11
ATOM 6003 N N . LEU A 1 29 ? 16.152 -1.508 -3.296 1.00 0.00 72 LEU A N 11
ATOM 6004 C CA . LEU A 1 29 ? 16.627 -2.621 -2.421 1.00 0.00 72 LEU A CA 11
ATOM 6005 C C . LEU A 1 29 ? 18.010 -3.114 -2.868 1.00 0.00 72 LEU A C 11
ATOM 6006 O O . LEU A 1 29 ? 18.375 -4.251 -2.635 1.00 0.00 72 LEU A O 11
ATOM 6022 N N . SER A 1 30 ? 18.782 -2.277 -3.507 1.00 0.00 73 SER A N 11
ATOM 6023 C CA . SER A 1 30 ? 20.135 -2.719 -3.961 1.00 0.00 73 SER A CA 11
ATOM 6024 C C . SER A 1 30 ? 21.229 -1.857 -3.322 1.00 0.00 73 SER A C 11
ATOM 6025 O O . SER A 1 30 ? 22.391 -1.963 -3.664 1.00 0.00 73 SER A O 11
ATOM 6033 N N . VAL A 1 31 ? 20.873 -1.006 -2.401 1.00 0.00 74 VAL A N 11
ATOM 6034 C CA . VAL A 1 31 ? 21.903 -0.144 -1.753 1.00 0.00 74 VAL A CA 11
ATOM 6035 C C . VAL A 1 31 ? 22.153 -0.592 -0.309 1.00 0.00 74 VAL A C 11
ATOM 6036 O O . VAL A 1 31 ? 23.279 -0.642 0.146 1.00 0.00 74 VAL A O 11
ATOM 6049 N N . LEU A 1 32 ? 21.117 -0.914 0.417 1.00 0.00 75 LEU A N 11
ATOM 6050 C CA . LEU A 1 32 ? 21.309 -1.354 1.830 1.00 0.00 75 LEU A CA 11
ATOM 6051 C C . LEU A 1 32 ? 22.487 -2.328 1.925 1.00 0.00 75 LEU A C 11
ATOM 6052 O O . LEU A 1 32 ? 23.206 -2.351 2.904 1.00 0.00 75 LEU A O 11
ATOM 6068 N N . LYS A 1 33 ? 22.697 -3.123 0.911 1.00 0.00 76 LYS A N 11
ATOM 6069 C CA . LYS A 1 33 ? 23.837 -4.084 0.944 1.00 0.00 76 LYS A CA 11
ATOM 6070 C C . LYS A 1 33 ? 24.936 -3.619 -0.014 1.00 0.00 76 LYS A C 11
ATOM 6071 O O . LYS A 1 33 ? 24.665 -3.108 -1.082 1.00 0.00 76 LYS A O 11
ATOM 6090 N N . GLY A 1 34 ? 26.173 -3.782 0.365 1.00 0.00 77 GLY A N 11
ATOM 6091 C CA . GLY A 1 34 ? 27.284 -3.334 -0.521 1.00 0.00 77 GLY A CA 11
ATOM 6092 C C . GLY A 1 34 ? 27.388 -1.811 -0.439 1.00 0.00 77 GLY A C 11
ATOM 6093 O O . GLY A 1 34 ? 27.861 -1.155 -1.345 1.00 0.00 77 GLY A O 11
ATOM 6097 N N . GLU A 1 35 ? 26.937 -1.250 0.649 1.00 0.00 78 GLU A N 11
ATOM 6098 C CA . GLU A 1 35 ? 26.987 0.229 0.819 1.00 0.00 78 GLU A CA 11
ATOM 6099 C C . GLU A 1 35 ? 26.363 0.606 2.167 1.00 0.00 78 GLU A C 11
ATOM 6100 O O . GLU A 1 35 ? 25.621 1.558 2.283 1.00 0.00 78 GLU A O 11
ATOM 6112 N N . GLU A 1 36 ? 26.662 -0.148 3.191 1.00 0.00 79 GLU A N 11
ATOM 6113 C CA . GLU A 1 36 ? 26.092 0.147 4.537 1.00 0.00 79 GLU A CA 11
ATOM 6114 C C . GLU A 1 36 ? 27.008 -0.426 5.626 1.00 0.00 79 GLU A C 11
ATOM 6115 O O . GLU A 1 36 ? 27.292 0.290 6.572 1.00 0.00 79 GLU A O 11
ATOM 6128 N N . ALA A 1 1 ? -26.819 -11.037 11.853 1.00 0.00 44 ALA A N 12
ATOM 6129 C CA . ALA A 1 1 ? -27.118 -9.962 10.861 1.00 0.00 44 ALA A CA 12
ATOM 6130 C C . ALA A 1 1 ? -25.830 -9.529 10.153 1.00 0.00 44 ALA A C 12
ATOM 6131 O O . ALA A 1 1 ? -24.913 -9.028 10.772 1.00 0.00 44 ALA A O 12
ATOM 6140 N N . VAL A 1 2 ? -25.753 -9.716 8.862 1.00 0.00 45 VAL A N 12
ATOM 6141 C CA . VAL A 1 2 ? -24.523 -9.310 8.124 1.00 0.00 45 VAL A CA 12
ATOM 6142 C C . VAL A 1 2 ? -24.902 -8.527 6.864 1.00 0.00 45 VAL A C 12
ATOM 6143 O O . VAL A 1 2 ? -24.990 -9.078 5.786 1.00 0.00 45 VAL A O 12
ATOM 6156 N N . ASP A 1 3 ? -25.134 -7.249 6.993 1.00 0.00 46 ASP A N 12
ATOM 6157 C CA . ASP A 1 3 ? -25.516 -6.443 5.798 1.00 0.00 46 ASP A CA 12
ATOM 6158 C C . ASP A 1 3 ? -25.046 -4.994 5.951 1.00 0.00 46 ASP A C 12
ATOM 6159 O O . ASP A 1 3 ? -25.807 -4.062 5.770 1.00 0.00 46 ASP A O 12
ATOM 6168 N N . GLU A 1 4 ? -23.799 -4.789 6.274 1.00 0.00 47 GLU A N 12
ATOM 6169 C CA . GLU A 1 4 ? -23.293 -3.396 6.426 1.00 0.00 47 GLU A CA 12
ATOM 6170 C C . GLU A 1 4 ? -21.866 -3.294 5.881 1.00 0.00 47 GLU A C 12
ATOM 6171 O O . GLU A 1 4 ? -20.926 -3.036 6.608 1.00 0.00 47 GLU A O 12
ATOM 6183 N N . LYS A 1 5 ? -21.701 -3.497 4.602 1.00 0.00 48 LYS A N 12
ATOM 6184 C CA . LYS A 1 5 ? -20.341 -3.416 3.998 1.00 0.00 48 LYS A CA 12
ATOM 6185 C C . LYS A 1 5 ? -20.209 -2.141 3.161 1.00 0.00 48 LYS A C 12
ATOM 6186 O O . LYS A 1 5 ? -20.079 -2.193 1.954 1.00 0.00 48 LYS A O 12
ATOM 6205 N N . LEU A 1 6 ? -20.244 -0.997 3.791 1.00 0.00 49 LEU A N 12
ATOM 6206 C CA . LEU A 1 6 ? -20.122 0.281 3.032 1.00 0.00 49 LEU A CA 12
ATOM 6207 C C . LEU A 1 6 ? -19.037 0.156 1.960 1.00 0.00 49 LEU A C 12
ATOM 6208 O O . LEU A 1 6 ? -18.160 -0.681 2.047 1.00 0.00 49 LEU A O 12
ATOM 6224 N N . ARG A 1 7 ? -19.090 0.975 0.947 1.00 0.00 50 ARG A N 12
ATOM 6225 C CA . ARG A 1 7 ? -18.062 0.888 -0.128 1.00 0.00 50 ARG A CA 12
ATOM 6226 C C . ARG A 1 7 ? -16.673 1.208 0.434 1.00 0.00 50 ARG A C 12
ATOM 6227 O O . ARG A 1 7 ? -16.107 2.246 0.154 1.00 0.00 50 ARG A O 12
ATOM 6248 N N . ASP A 1 8 ? -16.106 0.317 1.203 1.00 0.00 51 ASP A N 12
ATOM 6249 C CA . ASP A 1 8 ? -14.741 0.576 1.745 1.00 0.00 51 ASP A CA 12
ATOM 6250 C C . ASP A 1 8 ? -13.771 0.735 0.577 1.00 0.00 51 ASP A C 12
ATOM 6251 O O . ASP A 1 8 ? -12.698 1.289 0.708 1.00 0.00 51 ASP A O 12
ATOM 6260 N N . LEU A 1 9 ? -14.158 0.249 -0.570 1.00 0.00 52 LEU A N 12
ATOM 6261 C CA . LEU A 1 9 ? -13.293 0.359 -1.773 1.00 0.00 52 LEU A CA 12
ATOM 6262 C C . LEU A 1 9 ? -12.653 1.747 -1.835 1.00 0.00 52 LEU A C 12
ATOM 6263 O O . LEU A 1 9 ? -11.454 1.897 -1.710 1.00 0.00 52 LEU A O 12
ATOM 6279 N N . TYR A 1 10 ? -13.449 2.761 -2.027 1.00 0.00 53 TYR A N 12
ATOM 6280 C CA . TYR A 1 10 ? -12.905 4.147 -2.098 1.00 0.00 53 TYR A CA 12
ATOM 6281 C C . TYR A 1 10 ? -11.960 4.413 -0.924 1.00 0.00 53 TYR A C 12
ATOM 6282 O O . TYR A 1 10 ? -10.981 5.122 -1.049 1.00 0.00 53 TYR A O 12
ATOM 6300 N N . SER A 1 11 ? -12.255 3.864 0.220 1.00 0.00 54 SER A N 12
ATOM 6301 C CA . SER A 1 11 ? -11.387 4.097 1.407 1.00 0.00 54 SER A CA 12
ATOM 6302 C C . SER A 1 11 ? -10.103 3.263 1.325 1.00 0.00 54 SER A C 12
ATOM 6303 O O . SER A 1 11 ? -9.196 3.434 2.116 1.00 0.00 54 SER A O 12
ATOM 6311 N N . LYS A 1 12 ? -10.013 2.361 0.385 1.00 0.00 55 LYS A N 12
ATOM 6312 C CA . LYS A 1 12 ? -8.778 1.527 0.277 1.00 0.00 55 LYS A CA 12
ATOM 6313 C C . LYS A 1 12 ? -8.555 1.070 -1.166 1.00 0.00 55 LYS A C 12
ATOM 6314 O O . LYS A 1 12 ? -8.198 -0.065 -1.413 1.00 0.00 55 LYS A O 12
ATOM 6333 N N . SER A 1 13 ? -8.763 1.930 -2.123 1.00 0.00 56 SER A N 12
ATOM 6334 C CA . SER A 1 13 ? -8.559 1.509 -3.538 1.00 0.00 56 SER A CA 12
ATOM 6335 C C . SER A 1 13 ? -7.719 2.532 -4.310 1.00 0.00 56 SER A C 12
ATOM 6336 O O . SER A 1 13 ? -6.677 2.209 -4.843 1.00 0.00 56 SER A O 12
ATOM 6344 N N . THR A 1 14 ? -8.165 3.756 -4.397 1.00 0.00 57 THR A N 12
ATOM 6345 C CA . THR A 1 14 ? -7.376 4.765 -5.163 1.00 0.00 57 THR A CA 12
ATOM 6346 C C . THR A 1 14 ? -6.719 5.786 -4.224 1.00 0.00 57 THR A C 12
ATOM 6347 O O . THR A 1 14 ? -6.412 6.894 -4.620 1.00 0.00 57 THR A O 12
ATOM 6358 N N . ALA A 1 15 ? -6.486 5.424 -2.992 1.00 0.00 58 ALA A N 12
ATOM 6359 C CA . ALA A 1 15 ? -5.832 6.383 -2.056 1.00 0.00 58 ALA A CA 12
ATOM 6360 C C . ALA A 1 15 ? -4.320 6.365 -2.286 1.00 0.00 58 ALA A C 12
ATOM 6361 O O . ALA A 1 15 ? -3.545 6.145 -1.377 1.00 0.00 58 ALA A O 12
ATOM 6368 N N . ALA A 1 16 ? -3.899 6.593 -3.503 1.00 0.00 59 ALA A N 12
ATOM 6369 C CA . ALA A 1 16 ? -2.438 6.591 -3.817 1.00 0.00 59 ALA A CA 12
ATOM 6370 C C . ALA A 1 16 ? -1.882 5.164 -3.754 1.00 0.00 59 ALA A C 12
ATOM 6371 O O . ALA A 1 16 ? -0.694 4.958 -3.609 1.00 0.00 59 ALA A O 12
ATOM 6378 N N . MET A 1 17 ? -2.731 4.179 -3.867 1.00 0.00 60 MET A N 12
ATOM 6379 C CA . MET A 1 17 ? -2.249 2.768 -3.819 1.00 0.00 60 MET A CA 12
ATOM 6380 C C . MET A 1 17 ? -1.520 2.421 -5.123 1.00 0.00 60 MET A C 12
ATOM 6381 O O . MET A 1 17 ? -0.334 2.652 -5.260 1.00 0.00 60 MET A O 12
ATOM 6395 N N . SER A 1 18 ? -2.216 1.877 -6.083 1.00 0.00 61 SER A N 12
ATOM 6396 C CA . SER A 1 18 ? -1.558 1.529 -7.374 1.00 0.00 61 SER A CA 12
ATOM 6397 C C . SER A 1 18 ? -1.072 2.806 -8.062 1.00 0.00 61 SER A C 12
ATOM 6398 O O . SER A 1 18 ? -1.175 3.881 -7.509 1.00 0.00 61 SER A O 12
ATOM 6406 N N . THR A 1 19 ? -0.546 2.687 -9.258 1.00 0.00 62 THR A N 12
ATOM 6407 C CA . THR A 1 19 ? -0.040 3.883 -10.005 1.00 0.00 62 THR A CA 12
ATOM 6408 C C . THR A 1 19 ? 1.135 4.530 -9.248 1.00 0.00 62 THR A C 12
ATOM 6409 O O . THR A 1 19 ? 2.226 4.644 -9.770 1.00 0.00 62 THR A O 12
ATOM 6420 N N . TYR A 1 20 ? 0.928 4.941 -8.027 1.00 0.00 63 TYR A N 12
ATOM 6421 C CA . TYR A 1 20 ? 2.040 5.563 -7.249 1.00 0.00 63 TYR A CA 12
ATOM 6422 C C . TYR A 1 20 ? 2.343 4.721 -6.006 1.00 0.00 63 TYR A C 12
ATOM 6423 O O . TYR A 1 20 ? 2.132 5.149 -4.889 1.00 0.00 63 TYR A O 12
ATOM 6441 N N . THR A 1 21 ? 2.835 3.526 -6.191 1.00 0.00 64 THR A N 12
ATOM 6442 C CA . THR A 1 21 ? 3.146 2.661 -5.016 1.00 0.00 64 THR A CA 12
ATOM 6443 C C . THR A 1 21 ? 4.656 2.449 -4.894 1.00 0.00 64 THR A C 12
ATOM 6444 O O . THR A 1 21 ? 5.259 2.756 -3.885 1.00 0.00 64 THR A O 12
ATOM 6455 N N . GLY A 1 22 ? 5.267 1.909 -5.913 1.00 0.00 65 GLY A N 12
ATOM 6456 C CA . GLY A 1 22 ? 6.734 1.658 -5.854 1.00 0.00 65 GLY A CA 12
ATOM 6457 C C . GLY A 1 22 ? 7.503 2.853 -6.421 1.00 0.00 65 GLY A C 12
ATOM 6458 O O . GLY A 1 22 ? 7.225 3.329 -7.504 1.00 0.00 65 GLY A O 12
ATOM 6462 N N . ILE A 1 23 ? 8.476 3.331 -5.697 1.00 0.00 66 ILE A N 12
ATOM 6463 C CA . ILE A 1 23 ? 9.283 4.487 -6.182 1.00 0.00 66 ILE A CA 12
ATOM 6464 C C . ILE A 1 23 ? 10.397 4.791 -5.177 1.00 0.00 66 ILE A C 12
ATOM 6465 O O . ILE A 1 23 ? 10.623 5.924 -4.804 1.00 0.00 66 ILE A O 12
ATOM 6481 N N . PHE A 1 24 ? 11.091 3.782 -4.733 1.00 0.00 67 PHE A N 12
ATOM 6482 C CA . PHE A 1 24 ? 12.186 4.008 -3.747 1.00 0.00 67 PHE A CA 12
ATOM 6483 C C . PHE A 1 24 ? 13.380 3.107 -4.069 1.00 0.00 67 PHE A C 12
ATOM 6484 O O . PHE A 1 24 ? 13.238 1.916 -4.257 1.00 0.00 67 PHE A O 12
ATOM 6501 N N . THR A 1 25 ? 14.557 3.665 -4.131 1.00 0.00 68 THR A N 12
ATOM 6502 C CA . THR A 1 25 ? 15.754 2.833 -4.440 1.00 0.00 68 THR A CA 12
ATOM 6503 C C . THR A 1 25 ? 17.007 3.456 -3.821 1.00 0.00 68 THR A C 12
ATOM 6504 O O . THR A 1 25 ? 17.054 4.640 -3.546 1.00 0.00 68 THR A O 12
ATOM 6515 N N . ASP A 1 26 ? 18.024 2.670 -3.606 1.00 0.00 69 ASP A N 12
ATOM 6516 C CA . ASP A 1 26 ? 19.277 3.217 -3.013 1.00 0.00 69 ASP A CA 12
ATOM 6517 C C . ASP A 1 26 ? 19.018 3.736 -1.595 1.00 0.00 69 ASP A C 12
ATOM 6518 O O . ASP A 1 26 ? 18.044 4.413 -1.338 1.00 0.00 69 ASP A O 12
ATOM 6527 N N . GLN A 1 27 ? 19.896 3.431 -0.679 1.00 0.00 70 GLN A N 12
ATOM 6528 C CA . GLN A 1 27 ? 19.722 3.909 0.725 1.00 0.00 70 GLN A CA 12
ATOM 6529 C C . GLN A 1 27 ? 18.471 3.287 1.355 1.00 0.00 70 GLN A C 12
ATOM 6530 O O . GLN A 1 27 ? 18.551 2.539 2.309 1.00 0.00 70 GLN A O 12
ATOM 6544 N N . VAL A 1 28 ? 17.318 3.602 0.838 1.00 0.00 71 VAL A N 12
ATOM 6545 C CA . VAL A 1 28 ? 16.060 3.044 1.413 1.00 0.00 71 VAL A CA 12
ATOM 6546 C C . VAL A 1 28 ? 15.793 1.633 0.872 1.00 0.00 71 VAL A C 12
ATOM 6547 O O . VAL A 1 28 ? 14.685 1.304 0.497 1.00 0.00 71 VAL A O 12
ATOM 6560 N N . LEU A 1 29 ? 16.792 0.790 0.830 1.00 0.00 72 LEU A N 12
ATOM 6561 C CA . LEU A 1 29 ? 16.565 -0.593 0.313 1.00 0.00 72 LEU A CA 12
ATOM 6562 C C . LEU A 1 29 ? 17.704 -1.531 0.725 1.00 0.00 72 LEU A C 12
ATOM 6563 O O . LEU A 1 29 ? 18.262 -2.231 -0.095 1.00 0.00 72 LEU A O 12
ATOM 6579 N N . SER A 1 30 ? 18.053 -1.559 1.986 1.00 0.00 73 SER A N 12
ATOM 6580 C CA . SER A 1 30 ? 19.158 -2.463 2.442 1.00 0.00 73 SER A CA 12
ATOM 6581 C C . SER A 1 30 ? 19.594 -2.093 3.864 1.00 0.00 73 SER A C 12
ATOM 6582 O O . SER A 1 30 ? 20.737 -1.754 4.099 1.00 0.00 73 SER A O 12
ATOM 6590 N N . VAL A 1 31 ? 18.698 -2.149 4.813 1.00 0.00 74 VAL A N 12
ATOM 6591 C CA . VAL A 1 31 ? 19.076 -1.792 6.213 1.00 0.00 74 VAL A CA 12
ATOM 6592 C C . VAL A 1 31 ? 18.999 -3.021 7.126 1.00 0.00 74 VAL A C 12
ATOM 6593 O O . VAL A 1 31 ? 19.220 -2.926 8.316 1.00 0.00 74 VAL A O 12
ATOM 6606 N N . LEU A 1 32 ? 18.674 -4.167 6.594 1.00 0.00 75 LEU A N 12
ATOM 6607 C CA . LEU A 1 32 ? 18.574 -5.373 7.464 1.00 0.00 75 LEU A CA 12
ATOM 6608 C C . LEU A 1 32 ? 19.909 -6.120 7.535 1.00 0.00 75 LEU A C 12
ATOM 6609 O O . LEU A 1 32 ? 20.303 -6.596 8.582 1.00 0.00 75 LEU A O 12
ATOM 6625 N N . LYS A 1 33 ? 20.609 -6.241 6.441 1.00 0.00 76 LYS A N 12
ATOM 6626 C CA . LYS A 1 33 ? 21.908 -6.973 6.481 1.00 0.00 76 LYS A CA 12
ATOM 6627 C C . LYS A 1 33 ? 22.916 -6.357 5.507 1.00 0.00 76 LYS A C 12
ATOM 6628 O O . LYS A 1 33 ? 23.379 -7.009 4.594 1.00 0.00 76 LYS A O 12
ATOM 6647 N N . GLY A 1 34 ? 23.268 -5.113 5.700 1.00 0.00 77 GLY A N 12
ATOM 6648 C CA . GLY A 1 34 ? 24.254 -4.466 4.787 1.00 0.00 77 GLY A CA 12
ATOM 6649 C C . GLY A 1 34 ? 23.679 -4.390 3.370 1.00 0.00 77 GLY A C 12
ATOM 6650 O O . GLY A 1 34 ? 23.324 -3.333 2.887 1.00 0.00 77 GLY A O 12
ATOM 6654 N N . GLU A 1 35 ? 23.590 -5.505 2.702 1.00 0.00 78 GLU A N 12
ATOM 6655 C CA . GLU A 1 35 ? 23.043 -5.515 1.316 1.00 0.00 78 GLU A CA 12
ATOM 6656 C C . GLU A 1 35 ? 22.721 -6.954 0.907 1.00 0.00 78 GLU A C 12
ATOM 6657 O O . GLU A 1 35 ? 22.904 -7.348 -0.228 1.00 0.00 78 GLU A O 12
ATOM 6669 N N . GLU A 1 36 ? 22.246 -7.741 1.835 1.00 0.00 79 GLU A N 12
ATOM 6670 C CA . GLU A 1 36 ? 21.910 -9.161 1.526 1.00 0.00 79 GLU A CA 12
ATOM 6671 C C . GLU A 1 36 ? 21.234 -9.266 0.156 1.00 0.00 79 GLU A C 12
ATOM 6672 O O . GLU A 1 36 ? 20.227 -8.605 -0.038 1.00 0.00 79 GLU A O 12
ATOM 6685 N N . ALA A 1 1 ? -31.242 -7.875 -0.086 1.00 0.00 44 ALA A N 13
ATOM 6686 C CA . ALA A 1 1 ? -30.846 -6.707 0.750 1.00 0.00 44 ALA A CA 13
ATOM 6687 C C . ALA A 1 1 ? -29.600 -6.041 0.162 1.00 0.00 44 ALA A C 13
ATOM 6688 O O . ALA A 1 1 ? -28.503 -6.554 0.268 1.00 0.00 44 ALA A O 13
ATOM 6697 N N . VAL A 1 2 ? -29.758 -4.905 -0.459 1.00 0.00 45 VAL A N 13
ATOM 6698 C CA . VAL A 1 2 ? -28.582 -4.203 -1.050 1.00 0.00 45 VAL A CA 13
ATOM 6699 C C . VAL A 1 2 ? -28.662 -2.706 -0.750 1.00 0.00 45 VAL A C 13
ATOM 6700 O O . VAL A 1 2 ? -29.093 -1.922 -1.572 1.00 0.00 45 VAL A O 13
ATOM 6713 N N . ASP A 1 3 ? -28.255 -2.303 0.423 1.00 0.00 46 ASP A N 13
ATOM 6714 C CA . ASP A 1 3 ? -28.311 -0.854 0.773 1.00 0.00 46 ASP A CA 13
ATOM 6715 C C . ASP A 1 3 ? -27.248 -0.519 1.825 1.00 0.00 46 ASP A C 13
ATOM 6716 O O . ASP A 1 3 ? -27.509 0.177 2.785 1.00 0.00 46 ASP A O 13
ATOM 6725 N N . GLU A 1 4 ? -26.051 -1.007 1.647 1.00 0.00 47 GLU A N 13
ATOM 6726 C CA . GLU A 1 4 ? -24.970 -0.714 2.632 1.00 0.00 47 GLU A CA 13
ATOM 6727 C C . GLU A 1 4 ? -23.650 -1.340 2.171 1.00 0.00 47 GLU A C 13
ATOM 6728 O O . GLU A 1 4 ? -23.184 -2.314 2.730 1.00 0.00 47 GLU A O 13
ATOM 6740 N N . LYS A 1 5 ? -23.047 -0.789 1.155 1.00 0.00 48 LYS A N 13
ATOM 6741 C CA . LYS A 1 5 ? -21.759 -1.349 0.652 1.00 0.00 48 LYS A CA 13
ATOM 6742 C C . LYS A 1 5 ? -20.637 -1.126 1.674 1.00 0.00 48 LYS A C 13
ATOM 6743 O O . LYS A 1 5 ? -19.643 -1.825 1.678 1.00 0.00 48 LYS A O 13
ATOM 6762 N N . LEU A 1 6 ? -20.787 -0.162 2.540 1.00 0.00 49 LEU A N 13
ATOM 6763 C CA . LEU A 1 6 ? -19.728 0.100 3.560 1.00 0.00 49 LEU A CA 13
ATOM 6764 C C . LEU A 1 6 ? -18.363 0.273 2.890 1.00 0.00 49 LEU A C 13
ATOM 6765 O O . LEU A 1 6 ? -18.218 0.106 1.695 1.00 0.00 49 LEU A O 13
ATOM 6781 N N . ARG A 1 7 ? -17.361 0.599 3.660 1.00 0.00 50 ARG A N 13
ATOM 6782 C CA . ARG A 1 7 ? -15.997 0.778 3.087 1.00 0.00 50 ARG A CA 13
ATOM 6783 C C . ARG A 1 7 ? -15.634 -0.424 2.209 1.00 0.00 50 ARG A C 13
ATOM 6784 O O . ARG A 1 7 ? -15.094 -1.407 2.677 1.00 0.00 50 ARG A O 13
ATOM 6805 N N . ASP A 1 8 ? -15.935 -0.356 0.941 1.00 0.00 51 ASP A N 13
ATOM 6806 C CA . ASP A 1 8 ? -15.618 -1.496 0.031 1.00 0.00 51 ASP A CA 13
ATOM 6807 C C . ASP A 1 8 ? -14.272 -1.276 -0.672 1.00 0.00 51 ASP A C 13
ATOM 6808 O O . ASP A 1 8 ? -13.573 -2.215 -0.996 1.00 0.00 51 ASP A O 13
ATOM 6817 N N . LEU A 1 9 ? -13.907 -0.047 -0.921 1.00 0.00 52 LEU A N 13
ATOM 6818 C CA . LEU A 1 9 ? -12.613 0.215 -1.617 1.00 0.00 52 LEU A CA 13
ATOM 6819 C C . LEU A 1 9 ? -11.481 -0.617 -0.977 1.00 0.00 52 LEU A C 13
ATOM 6820 O O . LEU A 1 9 ? -10.484 -0.912 -1.604 1.00 0.00 52 LEU A O 13
ATOM 6836 N N . TYR A 1 10 ? -11.637 -1.000 0.264 1.00 0.00 53 TYR A N 13
ATOM 6837 C CA . TYR A 1 10 ? -10.581 -1.814 0.942 1.00 0.00 53 TYR A CA 13
ATOM 6838 C C . TYR A 1 10 ? -10.034 -2.890 -0.009 1.00 0.00 53 TYR A C 13
ATOM 6839 O O . TYR A 1 10 ? -8.870 -3.231 0.030 1.00 0.00 53 TYR A O 13
ATOM 6857 N N . SER A 1 11 ? -10.864 -3.434 -0.858 1.00 0.00 54 SER A N 13
ATOM 6858 C CA . SER A 1 11 ? -10.385 -4.499 -1.795 1.00 0.00 54 SER A CA 13
ATOM 6859 C C . SER A 1 11 ? -9.680 -3.903 -3.023 1.00 0.00 54 SER A C 13
ATOM 6860 O O . SER A 1 11 ? -9.715 -4.474 -4.095 1.00 0.00 54 SER A O 13
ATOM 6868 N N . LYS A 1 12 ? -9.036 -2.775 -2.887 1.00 0.00 55 LYS A N 13
ATOM 6869 C CA . LYS A 1 12 ? -8.336 -2.181 -4.062 1.00 0.00 55 LYS A CA 13
ATOM 6870 C C . LYS A 1 12 ? -7.002 -1.559 -3.631 1.00 0.00 55 LYS A C 13
ATOM 6871 O O . LYS A 1 12 ? -5.945 -1.992 -4.047 1.00 0.00 55 LYS A O 13
ATOM 6890 N N . SER A 1 13 ? -7.035 -0.546 -2.802 1.00 0.00 56 SER A N 13
ATOM 6891 C CA . SER A 1 13 ? -5.759 0.093 -2.355 1.00 0.00 56 SER A CA 13
ATOM 6892 C C . SER A 1 13 ? -5.997 0.949 -1.104 1.00 0.00 56 SER A C 13
ATOM 6893 O O . SER A 1 13 ? -5.293 0.835 -0.120 1.00 0.00 56 SER A O 13
ATOM 6901 N N . THR A 1 14 ? -6.986 1.804 -1.138 1.00 0.00 57 THR A N 13
ATOM 6902 C CA . THR A 1 14 ? -7.290 2.677 0.042 1.00 0.00 57 THR A CA 13
ATOM 6903 C C . THR A 1 14 ? -6.258 3.802 0.178 1.00 0.00 57 THR A C 13
ATOM 6904 O O . THR A 1 14 ? -5.876 4.174 1.271 1.00 0.00 57 THR A O 13
ATOM 6915 N N . ALA A 1 15 ? -5.820 4.361 -0.918 1.00 0.00 58 ALA A N 13
ATOM 6916 C CA . ALA A 1 15 ? -4.830 5.479 -0.852 1.00 0.00 58 ALA A CA 13
ATOM 6917 C C . ALA A 1 15 ? -3.772 5.213 0.224 1.00 0.00 58 ALA A C 13
ATOM 6918 O O . ALA A 1 15 ? -3.751 5.852 1.257 1.00 0.00 58 ALA A O 13
ATOM 6925 N N . ALA A 1 16 ? -2.886 4.283 -0.013 1.00 0.00 59 ALA A N 13
ATOM 6926 C CA . ALA A 1 16 ? -1.822 3.986 0.994 1.00 0.00 59 ALA A CA 13
ATOM 6927 C C . ALA A 1 16 ? -1.087 2.700 0.614 1.00 0.00 59 ALA A C 13
ATOM 6928 O O . ALA A 1 16 ? 0.123 2.616 0.697 1.00 0.00 59 ALA A O 13
ATOM 6935 N N . MET A 1 17 ? -1.808 1.698 0.197 1.00 0.00 60 MET A N 13
ATOM 6936 C CA . MET A 1 17 ? -1.154 0.418 -0.192 1.00 0.00 60 MET A CA 13
ATOM 6937 C C . MET A 1 17 ? -0.193 -0.042 0.911 1.00 0.00 60 MET A C 13
ATOM 6938 O O . MET A 1 17 ? 1.012 0.035 0.771 1.00 0.00 60 MET A O 13
ATOM 6952 N N . SER A 1 18 ? -0.720 -0.523 2.003 1.00 0.00 61 SER A N 13
ATOM 6953 C CA . SER A 1 18 ? 0.158 -0.992 3.115 1.00 0.00 61 SER A CA 13
ATOM 6954 C C . SER A 1 18 ? 1.315 -0.016 3.339 1.00 0.00 61 SER A C 13
ATOM 6955 O O . SER A 1 18 ? 2.466 -0.401 3.315 1.00 0.00 61 SER A O 13
ATOM 6963 N N . THR A 1 19 ? 1.017 1.237 3.559 1.00 0.00 62 THR A N 13
ATOM 6964 C CA . THR A 1 19 ? 2.098 2.240 3.792 1.00 0.00 62 THR A CA 13
ATOM 6965 C C . THR A 1 19 ? 3.050 2.289 2.588 1.00 0.00 62 THR A C 13
ATOM 6966 O O . THR A 1 19 ? 3.567 1.284 2.146 1.00 0.00 62 THR A O 13
ATOM 6977 N N . TYR A 1 20 ? 3.288 3.459 2.057 1.00 0.00 63 TYR A N 13
ATOM 6978 C CA . TYR A 1 20 ? 4.208 3.575 0.887 1.00 0.00 63 TYR A CA 13
ATOM 6979 C C . TYR A 1 20 ? 4.359 5.045 0.484 1.00 0.00 63 TYR A C 13
ATOM 6980 O O . TYR A 1 20 ? 5.413 5.476 0.065 1.00 0.00 63 TYR A O 13
ATOM 6998 N N . THR A 1 21 ? 3.314 5.816 0.617 1.00 0.00 64 THR A N 13
ATOM 6999 C CA . THR A 1 21 ? 3.394 7.262 0.256 1.00 0.00 64 THR A CA 13
ATOM 7000 C C . THR A 1 21 ? 3.796 7.441 -1.215 1.00 0.00 64 THR A C 13
ATOM 7001 O O . THR A 1 21 ? 4.202 8.509 -1.628 1.00 0.00 64 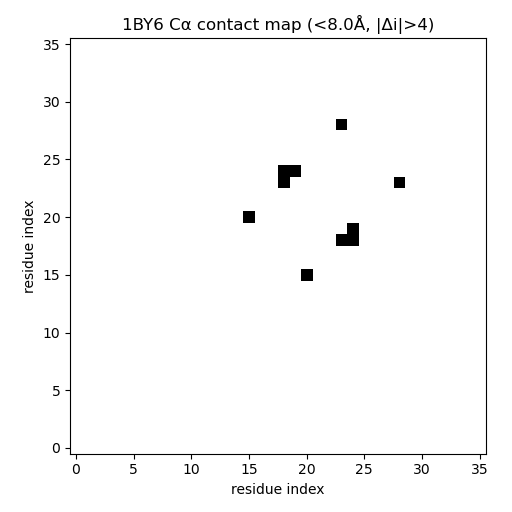THR A O 13
ATOM 7012 N N . GLY A 1 22 ? 3.679 6.411 -2.008 1.00 0.00 65 GLY A N 13
ATOM 7013 C CA . GLY A 1 22 ? 4.050 6.534 -3.451 1.00 0.00 65 GLY A CA 13
ATOM 7014 C C . GLY A 1 22 ? 5.448 7.145 -3.570 1.00 0.00 65 GLY A C 13
ATOM 7015 O O . GLY A 1 22 ? 5.645 8.150 -4.223 1.00 0.00 65 GLY A O 13
ATOM 7019 N N . ILE A 1 23 ? 6.418 6.539 -2.945 1.00 0.00 66 ILE A N 13
ATOM 7020 C CA . ILE A 1 23 ? 7.811 7.071 -3.016 1.00 0.00 66 ILE A CA 13
ATOM 7021 C C . ILE A 1 23 ? 8.744 5.961 -3.511 1.00 0.00 66 ILE A C 13
ATOM 7022 O O . ILE A 1 23 ? 9.242 5.998 -4.618 1.00 0.00 66 ILE A O 13
ATOM 7038 N N . PHE A 1 24 ? 8.957 4.959 -2.704 1.00 0.00 67 PHE A N 13
ATOM 7039 C CA . PHE A 1 24 ? 9.824 3.818 -3.119 1.00 0.00 67 PHE A CA 13
ATOM 7040 C C . PHE A 1 24 ? 10.040 2.882 -1.931 1.00 0.00 67 PHE A C 13
ATOM 7041 O O . PHE A 1 24 ? 9.847 3.257 -0.790 1.00 0.00 67 PHE A O 13
ATOM 7058 N N . THR A 1 25 ? 10.417 1.661 -2.186 1.00 0.00 68 THR A N 13
ATOM 7059 C CA . THR A 1 25 ? 10.627 0.702 -1.065 1.00 0.00 68 THR A CA 13
ATOM 7060 C C . THR A 1 25 ? 11.310 -0.573 -1.567 1.00 0.00 68 THR A C 13
ATOM 7061 O O . THR A 1 25 ? 12.253 -1.056 -0.972 1.00 0.00 68 THR A O 13
ATOM 7072 N N . ASP A 1 26 ? 10.836 -1.128 -2.649 1.00 0.00 69 ASP A N 13
ATOM 7073 C CA . ASP A 1 26 ? 11.459 -2.378 -3.172 1.00 0.00 69 ASP A CA 13
ATOM 7074 C C . ASP A 1 26 ? 12.469 -2.058 -4.280 1.00 0.00 69 ASP A C 13
ATOM 7075 O O . ASP A 1 26 ? 12.344 -1.070 -4.973 1.00 0.00 69 ASP A O 13
ATOM 7084 N N . GLN A 1 27 ? 13.464 -2.899 -4.445 1.00 0.00 70 GLN A N 13
ATOM 7085 C CA . GLN A 1 27 ? 14.503 -2.687 -5.506 1.00 0.00 70 GLN A CA 13
ATOM 7086 C C . GLN A 1 27 ? 15.278 -1.378 -5.292 1.00 0.00 70 GLN A C 13
ATOM 7087 O O . GLN A 1 27 ? 16.486 -1.383 -5.164 1.00 0.00 70 GLN A O 13
ATOM 7101 N N . VAL A 1 28 ? 14.609 -0.259 -5.257 1.00 0.00 71 VAL A N 13
ATOM 7102 C CA . VAL A 1 28 ? 15.335 1.030 -5.060 1.00 0.00 71 VAL A CA 13
ATOM 7103 C C . VAL A 1 28 ? 15.506 1.328 -3.568 1.00 0.00 71 VAL A C 13
ATOM 7104 O O . VAL A 1 28 ? 15.432 2.463 -3.141 1.00 0.00 71 VAL A O 13
ATOM 7117 N N . LEU A 1 29 ? 15.743 0.320 -2.771 1.00 0.00 72 LEU A N 13
ATOM 7118 C CA . LEU A 1 29 ? 15.927 0.552 -1.309 1.00 0.00 72 LEU A CA 13
ATOM 7119 C C . LEU A 1 29 ? 16.531 -0.687 -0.639 1.00 0.00 72 LEU A C 13
ATOM 7120 O O . LEU A 1 29 ? 16.005 -1.200 0.328 1.00 0.00 72 LEU A O 13
ATOM 7136 N N . SER A 1 30 ? 17.634 -1.167 -1.145 1.00 0.00 73 SER A N 13
ATOM 7137 C CA . SER A 1 30 ? 18.282 -2.370 -0.538 1.00 0.00 73 SER A CA 13
ATOM 7138 C C . SER A 1 30 ? 19.540 -2.737 -1.327 1.00 0.00 73 SER A C 13
ATOM 7139 O O . SER A 1 30 ? 19.653 -3.820 -1.865 1.00 0.00 73 SER A O 13
ATOM 7147 N N . VAL A 1 31 ? 20.484 -1.838 -1.403 1.00 0.00 74 VAL A N 13
ATOM 7148 C CA . VAL A 1 31 ? 21.735 -2.126 -2.164 1.00 0.00 74 VAL A CA 13
ATOM 7149 C C . VAL A 1 31 ? 22.962 -2.006 -1.253 1.00 0.00 74 VAL A C 13
ATOM 7150 O O . VAL A 1 31 ? 23.845 -2.841 -1.273 1.00 0.00 74 VAL A O 13
ATOM 7163 N N . LEU A 1 32 ? 23.030 -0.971 -0.463 1.00 0.00 75 LEU A N 13
ATOM 7164 C CA . LEU A 1 32 ? 24.206 -0.796 0.439 1.00 0.00 75 LEU A CA 13
ATOM 7165 C C . LEU A 1 32 ? 24.235 -1.887 1.511 1.00 0.00 75 LEU A C 13
ATOM 7166 O O . LEU A 1 32 ? 25.284 -2.383 1.874 1.00 0.00 75 LEU A O 13
ATOM 7182 N N . LYS A 1 33 ? 23.098 -2.267 2.022 1.00 0.00 76 LYS A N 13
ATOM 7183 C CA . LYS A 1 33 ? 23.075 -3.326 3.071 1.00 0.00 76 LYS A CA 13
ATOM 7184 C C . LYS A 1 33 ? 23.073 -4.712 2.421 1.00 0.00 76 LYS A C 13
ATOM 7185 O O . LYS A 1 33 ? 23.878 -5.562 2.746 1.00 0.00 76 LYS A O 13
ATOM 7204 N N . GLY A 1 34 ? 22.177 -4.945 1.502 1.00 0.00 77 GLY A N 13
ATOM 7205 C CA . GLY A 1 34 ? 22.128 -6.274 0.831 1.00 0.00 77 GLY A CA 13
ATOM 7206 C C . GLY A 1 34 ? 20.914 -7.058 1.330 1.00 0.00 77 GLY A C 13
ATOM 7207 O O . GLY A 1 34 ? 20.533 -8.059 0.755 1.00 0.00 77 GLY A O 13
ATOM 7211 N N . GLU A 1 35 ? 20.305 -6.617 2.395 1.00 0.00 78 GLU A N 13
ATOM 7212 C CA . GLU A 1 35 ? 19.117 -7.344 2.929 1.00 0.00 78 GLU A CA 13
ATOM 7213 C C . GLU A 1 35 ? 18.646 -6.702 4.236 1.00 0.00 78 GLU A C 13
ATOM 7214 O O . GLU A 1 35 ? 18.297 -7.380 5.181 1.00 0.00 78 GLU A O 13
ATOM 7226 N N . GLU A 1 36 ? 18.632 -5.398 4.296 1.00 0.00 79 GLU A N 13
ATOM 7227 C CA . GLU A 1 36 ? 18.183 -4.713 5.544 1.00 0.00 79 GLU A CA 13
ATOM 7228 C C . GLU A 1 36 ? 16.843 -4.011 5.308 1.00 0.00 79 GLU A C 13
ATOM 7229 O O . GLU A 1 36 ? 15.959 -4.175 6.132 1.00 0.00 79 GLU A O 13
ATOM 7242 N N . ALA A 1 1 ? -32.402 4.580 3.251 1.00 0.00 44 ALA A N 14
ATOM 7243 C CA . ALA A 1 1 ? -31.960 3.243 3.745 1.00 0.00 44 ALA A CA 14
ATOM 7244 C C . ALA A 1 1 ? -30.432 3.142 3.716 1.00 0.00 44 ALA A C 14
ATOM 7245 O O . ALA A 1 1 ? -29.818 3.162 2.667 1.00 0.00 44 ALA A O 14
ATOM 7254 N N . VAL A 1 2 ? -29.814 3.032 4.859 1.00 0.00 45 VAL A N 14
ATOM 7255 C CA . VAL A 1 2 ? -28.328 2.925 4.897 1.00 0.00 45 VAL A CA 14
ATOM 7256 C C . VAL A 1 2 ? -27.901 1.827 5.875 1.00 0.00 45 VAL A C 14
ATOM 7257 O O . VAL A 1 2 ? -27.502 2.101 6.989 1.00 0.00 45 VAL A O 14
ATOM 7270 N N . ASP A 1 3 ? -27.982 0.588 5.473 1.00 0.00 46 ASP A N 14
ATOM 7271 C CA . ASP A 1 3 ? -27.579 -0.516 6.393 1.00 0.00 46 ASP A CA 14
ATOM 7272 C C . ASP A 1 3 ? -27.021 -1.709 5.605 1.00 0.00 46 ASP A C 14
ATOM 7273 O O . ASP A 1 3 ? -27.210 -2.850 5.977 1.00 0.00 46 ASP A O 14
ATOM 7282 N N . GLU A 1 4 ? -26.329 -1.458 4.525 1.00 0.00 47 GLU A N 14
ATOM 7283 C CA . GLU A 1 4 ? -25.755 -2.584 3.727 1.00 0.00 47 GLU A CA 14
ATOM 7284 C C . GLU A 1 4 ? -24.563 -2.094 2.897 1.00 0.00 47 GLU A C 14
ATOM 7285 O O . GLU A 1 4 ? -24.668 -1.894 1.704 1.00 0.00 47 GLU A O 14
ATOM 7297 N N . LYS A 1 5 ? -23.431 -1.898 3.517 1.00 0.00 48 LYS A N 14
ATOM 7298 C CA . LYS A 1 5 ? -22.240 -1.418 2.757 1.00 0.00 48 LYS A CA 14
ATOM 7299 C C . LYS A 1 5 ? -21.129 -2.475 2.774 1.00 0.00 48 LYS A C 14
ATOM 7300 O O . LYS A 1 5 ? -20.471 -2.681 3.774 1.00 0.00 48 LYS A O 14
ATOM 7319 N N . LEU A 1 6 ? -20.915 -3.146 1.673 1.00 0.00 49 LEU A N 14
ATOM 7320 C CA . LEU A 1 6 ? -19.847 -4.184 1.629 1.00 0.00 49 LEU A CA 14
ATOM 7321 C C . LEU A 1 6 ? -18.520 -3.602 2.122 1.00 0.00 49 LEU A C 14
ATOM 7322 O O . LEU A 1 6 ? -18.367 -2.404 2.261 1.00 0.00 49 LEU A O 14
ATOM 7338 N N . ARG A 1 7 ? -17.559 -4.444 2.383 1.00 0.00 50 ARG A N 14
ATOM 7339 C CA . ARG A 1 7 ? -16.237 -3.949 2.864 1.00 0.00 50 ARG A CA 14
ATOM 7340 C C . ARG A 1 7 ? -15.313 -3.674 1.669 1.00 0.00 50 ARG A C 14
ATOM 7341 O O . ARG A 1 7 ? -14.490 -2.783 1.705 1.00 0.00 50 ARG A O 14
ATOM 7362 N N . ASP A 1 8 ? -15.441 -4.433 0.616 1.00 0.00 51 ASP A N 14
ATOM 7363 C CA . ASP A 1 8 ? -14.564 -4.209 -0.570 1.00 0.00 51 ASP A CA 14
ATOM 7364 C C . ASP A 1 8 ? -13.098 -4.149 -0.132 1.00 0.00 51 ASP A C 14
ATOM 7365 O O . ASP A 1 8 ? -12.456 -3.121 -0.216 1.00 0.00 51 ASP A O 14
ATOM 7374 N N . LEU A 1 9 ? -12.567 -5.243 0.342 1.00 0.00 52 LEU A N 14
ATOM 7375 C CA . LEU A 1 9 ? -11.146 -5.250 0.794 1.00 0.00 52 LEU A CA 14
ATOM 7376 C C . LEU A 1 9 ? -10.855 -4.003 1.631 1.00 0.00 52 LEU A C 14
ATOM 7377 O O . LEU A 1 9 ? -9.742 -3.516 1.672 1.00 0.00 52 LEU A O 14
ATOM 7393 N N . TYR A 1 10 ? -11.846 -3.490 2.305 1.00 0.00 53 TYR A N 14
ATOM 7394 C CA . TYR A 1 10 ? -11.634 -2.279 3.151 1.00 0.00 53 TYR A CA 14
ATOM 7395 C C . TYR A 1 10 ? -11.054 -1.128 2.321 1.00 0.00 53 TYR A C 14
ATOM 7396 O O . TYR A 1 10 ? -9.898 -0.779 2.460 1.00 0.00 53 TYR A O 14
ATOM 7414 N N . SER A 1 11 ? -11.854 -0.530 1.476 1.00 0.00 54 SER A N 14
ATOM 7415 C CA . SER A 1 11 ? -11.365 0.613 0.641 1.00 0.00 54 SER A CA 14
ATOM 7416 C C . SER A 1 11 ? -9.928 0.369 0.171 1.00 0.00 54 SER A C 14
ATOM 7417 O O . SER A 1 11 ? -8.984 0.903 0.720 1.00 0.00 54 SER A O 14
ATOM 7425 N N . LYS A 1 12 ? -9.757 -0.435 -0.840 1.00 0.00 55 LYS A N 14
ATOM 7426 C CA . LYS A 1 12 ? -8.384 -0.719 -1.349 1.00 0.00 55 LYS A CA 14
ATOM 7427 C C . LYS A 1 12 ? -8.190 -0.077 -2.731 1.00 0.00 55 LYS A C 14
ATOM 7428 O O . LYS A 1 12 ? -7.143 -0.185 -3.336 1.00 0.00 55 LYS A O 14
ATOM 7447 N N . SER A 1 13 ? -9.197 0.584 -3.235 1.00 0.00 56 SER A N 14
ATOM 7448 C CA . SER A 1 13 ? -9.079 1.223 -4.579 1.00 0.00 56 SER A CA 14
ATOM 7449 C C . SER A 1 13 ? -8.587 2.670 -4.461 1.00 0.00 56 SER A C 14
ATOM 7450 O O . SER A 1 13 ? -7.716 3.102 -5.191 1.00 0.00 56 SER A O 14
ATOM 7458 N N . THR A 1 14 ? -9.146 3.428 -3.558 1.00 0.00 57 THR A N 14
ATOM 7459 C CA . THR A 1 14 ? -8.716 4.850 -3.406 1.00 0.00 57 THR A CA 14
ATOM 7460 C C . THR A 1 14 ? -7.290 4.927 -2.854 1.00 0.00 57 THR A C 14
ATOM 7461 O O . THR A 1 14 ? -6.399 5.468 -3.479 1.00 0.00 57 THR A O 14
ATOM 7472 N N . ALA A 1 15 ? -7.068 4.393 -1.685 1.00 0.00 58 ALA A N 14
ATOM 7473 C CA . ALA A 1 15 ? -5.701 4.439 -1.091 1.00 0.00 58 ALA A CA 14
ATOM 7474 C C . ALA A 1 15 ? -4.648 4.027 -2.125 1.00 0.00 58 ALA A C 14
ATOM 7475 O O . ALA A 1 15 ? -3.512 4.455 -2.073 1.00 0.00 58 ALA A O 14
ATOM 7482 N N . ALA A 1 16 ? -5.012 3.194 -3.063 1.00 0.00 59 ALA A N 14
ATOM 7483 C CA . ALA A 1 16 ? -4.028 2.750 -4.093 1.00 0.00 59 ALA A CA 14
ATOM 7484 C C . ALA A 1 16 ? -3.890 3.805 -5.194 1.00 0.00 59 ALA A C 14
ATOM 7485 O O . ALA A 1 16 ? -4.345 4.923 -5.057 1.00 0.00 59 ALA A O 14
ATOM 7492 N N . MET A 1 17 ? -3.260 3.461 -6.285 1.00 0.00 60 MET A N 14
ATOM 7493 C CA . MET A 1 17 ? -3.088 4.446 -7.390 1.00 0.00 60 MET A CA 14
ATOM 7494 C C . MET A 1 17 ? -2.273 3.822 -8.529 1.00 0.00 60 MET A C 14
ATOM 7495 O O . MET A 1 17 ? -1.139 4.177 -8.771 1.00 0.00 60 MET A O 14
ATOM 7509 N N . SER A 1 18 ? -2.854 2.885 -9.231 1.00 0.00 61 SER A N 14
ATOM 7510 C CA . SER A 1 18 ? -2.132 2.225 -10.358 1.00 0.00 61 SER A CA 14
ATOM 7511 C C . SER A 1 18 ? -0.675 1.955 -9.977 1.00 0.00 61 SER A C 14
ATOM 7512 O O . SER A 1 18 ? 0.205 2.744 -10.260 1.00 0.00 61 SER A O 14
ATOM 7520 N N . THR A 1 19 ? -0.412 0.846 -9.341 1.00 0.00 62 THR A N 14
ATOM 7521 C CA . THR A 1 19 ? 0.991 0.529 -8.946 1.00 0.00 62 THR A CA 14
ATOM 7522 C C . THR A 1 19 ? 1.677 1.778 -8.385 1.00 0.00 62 THR A C 14
ATOM 7523 O O . THR A 1 19 ? 2.423 2.452 -9.069 1.00 0.00 62 THR A O 14
ATOM 7534 N N . TYR A 1 20 ? 1.429 2.089 -7.144 1.00 0.00 63 TYR A N 14
ATOM 7535 C CA . TYR A 1 20 ? 2.063 3.290 -6.529 1.00 0.00 63 TYR A CA 14
ATOM 7536 C C . TYR A 1 20 ? 1.756 3.326 -5.030 1.00 0.00 63 TYR A C 14
ATOM 7537 O O . TYR A 1 20 ? 0.740 3.843 -4.607 1.00 0.00 63 TYR A O 14
ATOM 7555 N N . THR A 1 21 ? 2.620 2.776 -4.223 1.00 0.00 64 THR A N 14
ATOM 7556 C CA . THR A 1 21 ? 2.373 2.773 -2.753 1.00 0.00 64 THR A CA 14
ATOM 7557 C C . THR A 1 21 ? 3.295 3.775 -2.054 1.00 0.00 64 THR A C 14
ATOM 7558 O O . THR A 1 21 ? 2.857 4.588 -1.266 1.00 0.00 64 THR A O 14
ATOM 7569 N N . GLY A 1 22 ? 4.569 3.717 -2.330 1.00 0.00 65 GLY A N 14
ATOM 7570 C CA . GLY A 1 22 ? 5.516 4.663 -1.675 1.00 0.00 65 GLY A CA 14
ATOM 7571 C C . GLY A 1 22 ? 6.126 5.595 -2.722 1.00 0.00 65 GLY A C 14
ATOM 7572 O O . GLY A 1 22 ? 5.469 6.013 -3.654 1.00 0.00 65 GLY A O 14
ATOM 7576 N N . ILE A 1 23 ? 7.378 5.926 -2.571 1.00 0.00 66 ILE A N 14
ATOM 7577 C CA . ILE A 1 23 ? 8.034 6.836 -3.552 1.00 0.00 66 ILE A CA 14
ATOM 7578 C C . ILE A 1 23 ? 9.521 6.503 -3.668 1.00 0.00 66 ILE A C 14
ATOM 7579 O O . ILE A 1 23 ? 10.324 7.328 -4.058 1.00 0.00 66 ILE A O 14
ATOM 7595 N N . PHE A 1 24 ? 9.896 5.301 -3.326 1.00 0.00 67 PHE A N 14
ATOM 7596 C CA . PHE A 1 24 ? 11.336 4.923 -3.412 1.00 0.00 67 PHE A CA 14
ATOM 7597 C C . PHE A 1 24 ? 11.544 3.482 -2.938 1.00 0.00 67 PHE A C 14
ATOM 7598 O O . PHE A 1 24 ? 11.078 3.088 -1.888 1.00 0.00 67 PHE A O 14
ATOM 7615 N N . THR A 1 25 ? 12.248 2.696 -3.705 1.00 0.00 68 THR A N 14
ATOM 7616 C CA . THR A 1 25 ? 12.497 1.282 -3.301 1.00 0.00 68 THR A CA 14
ATOM 7617 C C . THR A 1 25 ? 13.841 0.810 -3.863 1.00 0.00 68 THR A C 14
ATOM 7618 O O . THR A 1 25 ? 13.991 -0.325 -4.268 1.00 0.00 68 THR A O 14
ATOM 7629 N N . ASP A 1 26 ? 14.817 1.676 -3.896 1.00 0.00 69 ASP A N 14
ATOM 7630 C CA . ASP A 1 26 ? 16.147 1.277 -4.437 1.00 0.00 69 ASP A CA 14
ATOM 7631 C C . ASP A 1 26 ? 17.257 2.141 -3.828 1.00 0.00 69 ASP A C 14
ATOM 7632 O O . ASP A 1 26 ? 17.068 3.312 -3.569 1.00 0.00 69 ASP A O 14
ATOM 7641 N N . GLN A 1 27 ? 18.412 1.559 -3.611 1.00 0.00 70 GLN A N 14
ATOM 7642 C CA . GLN A 1 27 ? 19.572 2.311 -3.030 1.00 0.00 70 GLN A CA 14
ATOM 7643 C C . GLN A 1 27 ? 19.261 2.833 -1.618 1.00 0.00 70 GLN A C 14
ATOM 7644 O O . GLN A 1 27 ? 19.975 2.549 -0.677 1.00 0.00 70 GLN A O 14
ATOM 7658 N N . VAL A 1 28 ? 18.217 3.602 -1.458 1.00 0.00 71 VAL A N 14
ATOM 7659 C CA . VAL A 1 28 ? 17.890 4.141 -0.104 1.00 0.00 71 VAL A CA 14
ATOM 7660 C C . VAL A 1 28 ? 17.220 3.067 0.763 1.00 0.00 71 VAL A C 14
ATOM 7661 O O . VAL A 1 28 ? 16.766 3.338 1.857 1.00 0.00 71 VAL A O 14
ATOM 7674 N N . LEU A 1 29 ? 17.154 1.852 0.293 1.00 0.00 72 LEU A N 14
ATOM 7675 C CA . LEU A 1 29 ? 16.511 0.780 1.108 1.00 0.00 72 LEU A CA 14
ATOM 7676 C C . LEU A 1 29 ? 17.340 -0.508 1.056 1.00 0.00 72 LEU A C 14
ATOM 7677 O O . LEU A 1 29 ? 16.842 -1.564 0.722 1.00 0.00 72 LEU A O 14
ATOM 7693 N N . SER A 1 30 ? 18.598 -0.429 1.390 1.00 0.00 73 SER A N 14
ATOM 7694 C CA . SER A 1 30 ? 19.455 -1.650 1.366 1.00 0.00 73 SER A CA 14
ATOM 7695 C C . SER A 1 30 ? 20.734 -1.405 2.167 1.00 0.00 73 SER A C 14
ATOM 7696 O O . SER A 1 30 ? 21.832 -1.598 1.681 1.00 0.00 73 SER A O 14
ATOM 7704 N N . VAL A 1 31 ? 20.599 -0.971 3.390 1.00 0.00 74 VAL A N 14
ATOM 7705 C CA . VAL A 1 31 ? 21.803 -0.699 4.228 1.00 0.00 74 VAL A CA 14
ATOM 7706 C C . VAL A 1 31 ? 21.790 -1.568 5.490 1.00 0.00 74 VAL A C 14
ATOM 7707 O O . VAL A 1 31 ? 22.806 -2.086 5.908 1.00 0.00 74 VAL A O 14
ATOM 7720 N N . LEU A 1 32 ? 20.650 -1.716 6.107 1.00 0.00 75 LEU A N 14
ATOM 7721 C CA . LEU A 1 32 ? 20.574 -2.533 7.354 1.00 0.00 75 LEU A CA 14
ATOM 7722 C C . LEU A 1 32 ? 20.917 -3.999 7.078 1.00 0.00 75 LEU A C 14
ATOM 7723 O O . LEU A 1 32 ? 21.731 -4.591 7.760 1.00 0.00 75 LEU A O 14
ATOM 7739 N N . LYS A 1 33 ? 20.302 -4.597 6.097 1.00 0.00 76 LYS A N 14
ATOM 7740 C CA . LYS A 1 33 ? 20.603 -6.029 5.806 1.00 0.00 76 LYS A CA 14
ATOM 7741 C C . LYS A 1 33 ? 22.064 -6.189 5.381 1.00 0.00 76 LYS A C 14
ATOM 7742 O O . LYS A 1 33 ? 22.682 -7.206 5.627 1.00 0.00 76 LYS A O 14
ATOM 7761 N N . GLY A 1 34 ? 22.621 -5.197 4.745 1.00 0.00 77 GLY A N 14
ATOM 7762 C CA . GLY A 1 34 ? 24.041 -5.300 4.308 1.00 0.00 77 GLY A CA 14
ATOM 7763 C C . GLY A 1 34 ? 24.178 -4.776 2.880 1.00 0.00 77 GLY A C 14
ATOM 7764 O O . GLY A 1 34 ? 25.103 -4.056 2.564 1.00 0.00 77 GLY A O 14
ATOM 7768 N N . GLU A 1 35 ? 23.266 -5.130 2.011 1.00 0.00 78 GLU A N 14
ATOM 7769 C CA . GLU A 1 35 ? 23.358 -4.645 0.602 1.00 0.00 78 GLU A CA 14
ATOM 7770 C C . GLU A 1 35 ? 22.282 -5.303 -0.278 1.00 0.00 78 GLU A C 14
ATOM 7771 O O . GLU A 1 35 ? 21.890 -4.755 -1.289 1.00 0.00 78 GLU A O 14
ATOM 7783 N N . GLU A 1 36 ? 21.818 -6.473 0.085 1.00 0.00 79 GLU A N 14
ATOM 7784 C CA . GLU A 1 36 ? 20.782 -7.162 -0.751 1.00 0.00 79 GLU A CA 14
ATOM 7785 C C . GLU A 1 36 ? 19.747 -6.162 -1.276 1.00 0.00 79 GLU A C 14
ATOM 7786 O O . GLU A 1 36 ? 19.218 -6.396 -2.349 1.00 0.00 79 GLU A O 14
ATOM 7799 N N . ALA A 1 1 ? -26.593 -5.258 13.979 1.00 0.00 44 ALA A N 15
ATOM 7800 C CA . ALA A 1 1 ? -26.224 -5.536 12.559 1.00 0.00 44 ALA A CA 15
ATOM 7801 C C . ALA A 1 1 ? -25.194 -4.514 12.063 1.00 0.00 44 ALA A C 15
ATOM 7802 O O . ALA A 1 1 ? -25.480 -3.338 11.951 1.00 0.00 44 ALA A O 15
ATOM 7811 N N . VAL A 1 2 ? -24.002 -4.955 11.763 1.00 0.00 45 VAL A N 15
ATOM 7812 C CA . VAL A 1 2 ? -22.960 -4.005 11.272 1.00 0.00 45 VAL A CA 15
ATOM 7813 C C . VAL A 1 2 ? -22.194 -4.618 10.097 1.00 0.00 45 VAL A C 15
ATOM 7814 O O . VAL A 1 2 ? -21.109 -5.142 10.256 1.00 0.00 45 VAL A O 15
ATOM 7827 N N . ASP A 1 3 ? -22.745 -4.549 8.919 1.00 0.00 46 ASP A N 15
ATOM 7828 C CA . ASP A 1 3 ? -22.045 -5.118 7.735 1.00 0.00 46 ASP A CA 15
ATOM 7829 C C . ASP A 1 3 ? -21.867 -4.031 6.674 1.00 0.00 46 ASP A C 15
ATOM 7830 O O . ASP A 1 3 ? -21.673 -4.308 5.508 1.00 0.00 46 ASP A O 15
ATOM 7839 N N . GLU A 1 4 ? -21.942 -2.794 7.077 1.00 0.00 47 GLU A N 15
ATOM 7840 C CA . GLU A 1 4 ? -21.787 -1.674 6.107 1.00 0.00 47 GLU A CA 15
ATOM 7841 C C . GLU A 1 4 ? -20.446 -1.776 5.377 1.00 0.00 47 GLU A C 15
ATOM 7842 O O . GLU A 1 4 ? -19.769 -2.784 5.437 1.00 0.00 47 GLU A O 15
ATOM 7854 N N . LYS A 1 5 ? -20.060 -0.737 4.688 1.00 0.00 48 LYS A N 15
ATOM 7855 C CA . LYS A 1 5 ? -18.764 -0.767 3.951 1.00 0.00 48 LYS A CA 15
ATOM 7856 C C . LYS A 1 5 ? -18.202 0.651 3.806 1.00 0.00 48 LYS A C 15
ATOM 7857 O O . LYS A 1 5 ? -18.061 1.165 2.714 1.00 0.00 48 LYS A O 15
ATOM 7876 N N . LEU A 1 6 ? -17.881 1.282 4.902 1.00 0.00 49 LEU A N 15
ATOM 7877 C CA . LEU A 1 6 ? -17.325 2.666 4.841 1.00 0.00 49 LEU A CA 15
ATOM 7878 C C . LEU A 1 6 ? -16.326 2.795 3.687 1.00 0.00 49 LEU A C 15
ATOM 7879 O O . LEU A 1 6 ? -16.367 3.738 2.920 1.00 0.00 49 LEU A O 15
ATOM 7895 N N . ARG A 1 7 ? -15.425 1.860 3.560 1.00 0.00 50 ARG A N 15
ATOM 7896 C CA . ARG A 1 7 ? -14.419 1.936 2.460 1.00 0.00 50 ARG A CA 15
ATOM 7897 C C . ARG A 1 7 ? -14.619 0.787 1.468 1.00 0.00 50 ARG A C 15
ATOM 7898 O O . ARG A 1 7 ? -14.985 -0.312 1.835 1.00 0.00 50 ARG A O 15
ATOM 7919 N N . ASP A 1 8 ? -14.370 1.038 0.211 1.00 0.00 51 ASP A N 15
ATOM 7920 C CA . ASP A 1 8 ? -14.529 -0.027 -0.819 1.00 0.00 51 ASP A CA 15
ATOM 7921 C C . ASP A 1 8 ? -13.575 0.243 -1.986 1.00 0.00 51 ASP A C 15
ATOM 7922 O O . ASP A 1 8 ? -12.956 -0.658 -2.518 1.00 0.00 51 ASP A O 15
ATOM 7931 N N . LEU A 1 9 ? -13.448 1.481 -2.379 1.00 0.00 52 LEU A N 15
ATOM 7932 C CA . LEU A 1 9 ? -12.529 1.824 -3.501 1.00 0.00 52 LEU A CA 15
ATOM 7933 C C . LEU A 1 9 ? -11.163 1.172 -3.278 1.00 0.00 52 LEU A C 15
ATOM 7934 O O . LEU A 1 9 ? -10.683 0.411 -4.095 1.00 0.00 52 LEU A O 15
ATOM 7950 N N . TYR A 1 10 ? -10.538 1.462 -2.169 1.00 0.00 53 TYR A N 15
ATOM 7951 C CA . TYR A 1 10 ? -9.204 0.861 -1.879 1.00 0.00 53 TYR A CA 15
ATOM 7952 C C . TYR A 1 10 ? -9.355 -0.638 -1.600 1.00 0.00 53 TYR A C 15
ATOM 7953 O O . TYR A 1 10 ? -8.544 -1.445 -2.012 1.00 0.00 53 TYR A O 15
ATOM 7971 N N . SER A 1 11 ? -10.392 -1.015 -0.904 1.00 0.00 54 SER A N 15
ATOM 7972 C CA . SER A 1 11 ? -10.605 -2.457 -0.593 1.00 0.00 54 SER A CA 15
ATOM 7973 C C . SER A 1 11 ? -10.435 -3.302 -1.859 1.00 0.00 54 SER A C 15
ATOM 7974 O O . SER A 1 11 ? -9.955 -4.418 -1.813 1.00 0.00 54 SER A O 15
ATOM 7982 N N . LYS A 1 12 ? -10.826 -2.780 -2.989 1.00 0.00 55 LYS A N 15
ATOM 7983 C CA . LYS A 1 12 ? -10.688 -3.553 -4.257 1.00 0.00 55 LYS A CA 15
ATOM 7984 C C . LYS A 1 12 ? -9.280 -3.386 -4.831 1.00 0.00 55 LYS A C 15
ATOM 7985 O O . LYS A 1 12 ? -8.401 -4.193 -4.601 1.00 0.00 55 LYS A O 15
ATOM 8004 N N . SER A 1 13 ? -9.064 -2.343 -5.580 1.00 0.00 56 SER A N 15
ATOM 8005 C CA . SER A 1 13 ? -7.719 -2.113 -6.176 1.00 0.00 56 SER A CA 15
ATOM 8006 C C . SER A 1 13 ? -7.786 -0.929 -7.142 1.00 0.00 56 SER A C 15
ATOM 8007 O O . SER A 1 13 ? -8.658 -0.853 -7.983 1.00 0.00 56 SER A O 15
ATOM 8015 N N . THR A 1 14 ? -6.881 0.002 -7.024 1.00 0.00 57 THR A N 15
ATOM 8016 C CA . THR A 1 14 ? -6.912 1.181 -7.934 1.00 0.00 57 THR A CA 15
ATOM 8017 C C . THR A 1 14 ? -5.557 1.893 -7.939 1.00 0.00 57 THR A C 15
ATOM 8018 O O . THR A 1 14 ? -4.966 2.116 -8.977 1.00 0.00 57 THR A O 15
ATOM 8029 N N . ALA A 1 15 ? -5.066 2.264 -6.789 1.00 0.00 58 ALA A N 15
ATOM 8030 C CA . ALA A 1 15 ? -3.754 2.973 -6.738 1.00 0.00 58 ALA A CA 15
ATOM 8031 C C . ALA A 1 15 ? -2.602 1.972 -6.625 1.00 0.00 58 ALA A C 15
ATOM 8032 O O . ALA A 1 15 ? -1.702 2.137 -5.826 1.00 0.00 58 ALA A O 15
ATOM 8039 N N . ALA A 1 16 ? -2.615 0.940 -7.418 1.00 0.00 59 ALA A N 15
ATOM 8040 C CA . ALA A 1 16 ? -1.510 -0.059 -7.348 1.00 0.00 59 ALA A CA 15
ATOM 8041 C C . ALA A 1 16 ? -1.442 -0.876 -8.639 1.00 0.00 59 ALA A C 15
ATOM 8042 O O . ALA A 1 16 ? -0.379 -1.244 -9.098 1.00 0.00 59 ALA A O 15
ATOM 8049 N N . MET A 1 17 ? -2.567 -1.169 -9.227 1.00 0.00 60 MET A N 15
ATOM 8050 C CA . MET A 1 17 ? -2.566 -1.966 -10.482 1.00 0.00 60 MET A CA 15
ATOM 8051 C C . MET A 1 17 ? -1.508 -1.440 -11.459 1.00 0.00 60 MET A C 15
ATOM 8052 O O . MET A 1 17 ? -0.510 -2.084 -11.711 1.00 0.00 60 MET A O 15
ATOM 8066 N N . SER A 1 18 ? -1.727 -0.283 -12.024 1.00 0.00 61 SER A N 15
ATOM 8067 C CA . SER A 1 18 ? -0.741 0.266 -13.001 1.00 0.00 61 SER A CA 15
ATOM 8068 C C . SER A 1 18 ? 0.260 1.212 -12.318 1.00 0.00 61 SER A C 15
ATOM 8069 O O . SER A 1 18 ? 1.254 0.780 -11.770 1.00 0.00 61 SER A O 15
ATOM 8077 N N . THR A 1 19 ? 0.018 2.496 -12.358 1.00 0.00 62 THR A N 15
ATOM 8078 C CA . THR A 1 19 ? 0.970 3.457 -11.727 1.00 0.00 62 THR A CA 15
ATOM 8079 C C . THR A 1 19 ? 1.302 3.040 -10.292 1.00 0.00 62 THR A C 15
ATOM 8080 O O . THR A 1 19 ? 0.426 2.826 -9.477 1.00 0.00 62 THR A O 15
ATOM 8091 N N . TYR A 1 20 ? 2.566 2.941 -9.977 1.00 0.00 63 TYR A N 15
ATOM 8092 C CA . TYR A 1 20 ? 2.967 2.557 -8.593 1.00 0.00 63 TYR A CA 15
ATOM 8093 C C . TYR A 1 20 ? 3.608 3.759 -7.894 1.00 0.00 63 TYR A C 15
ATOM 8094 O O . TYR A 1 20 ? 3.551 3.891 -6.687 1.00 0.00 63 TYR A O 15
ATOM 8112 N N . THR A 1 21 ? 4.216 4.639 -8.657 1.00 0.00 64 THR A N 15
ATOM 8113 C CA . THR A 1 21 ? 4.870 5.860 -8.076 1.00 0.00 64 THR A CA 15
ATOM 8114 C C . THR A 1 21 ? 6.212 5.525 -7.408 1.00 0.00 64 THR A C 15
ATOM 8115 O O . THR A 1 21 ? 6.983 6.410 -7.094 1.00 0.00 64 THR A O 15
ATOM 8126 N N . GLY A 1 22 ? 6.506 4.269 -7.186 1.00 0.00 65 GLY A N 15
ATOM 8127 C CA . GLY A 1 22 ? 7.800 3.912 -6.537 1.00 0.00 65 GLY A CA 15
ATOM 8128 C C . GLY A 1 22 ? 8.053 4.854 -5.357 1.00 0.00 65 GLY A C 15
ATOM 8129 O O . GLY A 1 22 ? 9.046 5.553 -5.312 1.00 0.00 65 GLY A O 15
ATOM 8133 N N . ILE A 1 23 ? 7.160 4.885 -4.405 1.00 0.00 66 ILE A N 15
ATOM 8134 C CA . ILE A 1 23 ? 7.355 5.791 -3.237 1.00 0.00 66 ILE A CA 15
ATOM 8135 C C . ILE A 1 23 ? 6.378 5.428 -2.110 1.00 0.00 66 ILE A C 15
ATOM 8136 O O . ILE A 1 23 ? 5.428 6.133 -1.837 1.00 0.00 66 ILE A O 15
ATOM 8152 N N . PHE A 1 24 ? 6.615 4.328 -1.450 1.00 0.00 67 PHE A N 15
ATOM 8153 C CA . PHE A 1 24 ? 5.720 3.908 -0.331 1.00 0.00 67 PHE A CA 15
ATOM 8154 C C . PHE A 1 24 ? 6.569 3.628 0.910 1.00 0.00 67 PHE A C 15
ATOM 8155 O O . PHE A 1 24 ? 7.162 2.575 1.041 1.00 0.00 67 PHE A O 15
ATOM 8172 N N . THR A 1 25 ? 6.657 4.570 1.811 1.00 0.00 68 THR A N 15
ATOM 8173 C CA . THR A 1 25 ? 7.499 4.353 3.022 1.00 0.00 68 THR A CA 15
ATOM 8174 C C . THR A 1 25 ? 8.950 4.153 2.579 1.00 0.00 68 THR A C 15
ATOM 8175 O O . THR A 1 25 ? 9.552 3.125 2.817 1.00 0.00 68 THR A O 15
ATOM 8186 N N . ASP A 1 26 ? 9.503 5.133 1.915 1.00 0.00 69 ASP A N 15
ATOM 8187 C CA . ASP A 1 26 ? 10.907 5.027 1.418 1.00 0.00 69 ASP A CA 15
ATOM 8188 C C . ASP A 1 26 ? 11.802 4.303 2.429 1.00 0.00 69 ASP A C 15
ATOM 8189 O O . ASP A 1 26 ? 12.758 3.648 2.067 1.00 0.00 69 ASP A O 15
ATOM 8198 N N . GLN A 1 27 ? 11.513 4.429 3.691 1.00 0.00 70 GLN A N 15
ATOM 8199 C CA . GLN A 1 27 ? 12.361 3.765 4.723 1.00 0.00 70 GLN A CA 15
ATOM 8200 C C . GLN A 1 27 ? 12.765 2.342 4.299 1.00 0.00 70 GLN A C 15
ATOM 8201 O O . GLN A 1 27 ? 13.776 1.834 4.739 1.00 0.00 70 GLN A O 15
ATOM 8215 N N . VAL A 1 28 ? 12.002 1.686 3.460 1.00 0.00 71 VAL A N 15
ATOM 8216 C CA . VAL A 1 28 ? 12.395 0.297 3.051 1.00 0.00 71 VAL A CA 15
ATOM 8217 C C . VAL A 1 28 ? 13.636 0.330 2.148 1.00 0.00 71 VAL A C 15
ATOM 8218 O O . VAL A 1 28 ? 14.141 -0.700 1.747 1.00 0.00 71 VAL A O 15
ATOM 8231 N N . LEU A 1 29 ? 14.134 1.492 1.816 1.00 0.00 72 LEU A N 15
ATOM 8232 C CA . LEU A 1 29 ? 15.338 1.544 0.933 1.00 0.00 72 LEU A CA 15
ATOM 8233 C C . LEU A 1 29 ? 16.615 1.748 1.760 1.00 0.00 72 LEU A C 15
ATOM 8234 O O . LEU A 1 29 ? 17.685 1.340 1.360 1.00 0.00 72 LEU A O 15
ATOM 8250 N N . SER A 1 30 ? 16.519 2.366 2.907 1.00 0.00 73 SER A N 15
ATOM 8251 C CA . SER A 1 30 ? 17.744 2.574 3.735 1.00 0.00 73 SER A CA 15
ATOM 8252 C C . SER A 1 30 ? 18.020 1.334 4.590 1.00 0.00 73 SER A C 15
ATOM 8253 O O . SER A 1 30 ? 19.004 1.262 5.301 1.00 0.00 73 SER A O 15
ATOM 8261 N N . VAL A 1 31 ? 17.165 0.349 4.515 1.00 0.00 74 VAL A N 15
ATOM 8262 C CA . VAL A 1 31 ? 17.383 -0.894 5.309 1.00 0.00 74 VAL A CA 15
ATOM 8263 C C . VAL A 1 31 ? 17.370 -2.102 4.370 1.00 0.00 74 VAL A C 15
ATOM 8264 O O . VAL A 1 31 ? 16.673 -3.072 4.592 1.00 0.00 74 VAL A O 15
ATOM 8277 N N . LEU A 1 32 ? 18.137 -2.039 3.316 1.00 0.00 75 LEU A N 15
ATOM 8278 C CA . LEU A 1 32 ? 18.179 -3.170 2.343 1.00 0.00 75 LEU A CA 15
ATOM 8279 C C . LEU A 1 32 ? 18.248 -4.512 3.081 1.00 0.00 75 LEU A C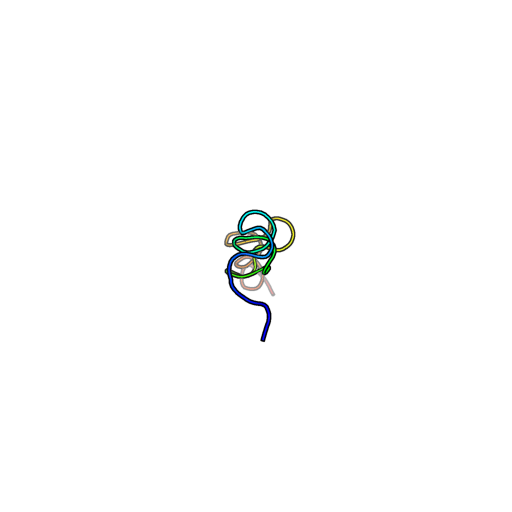 15
ATOM 8280 O O . LEU A 1 32 ? 17.570 -5.455 2.728 1.00 0.00 75 LEU A O 15
ATOM 8296 N N . LYS A 1 33 ? 19.056 -4.605 4.102 1.00 0.00 76 LYS A N 15
ATOM 8297 C CA . LYS A 1 33 ? 19.156 -5.890 4.855 1.00 0.00 76 LYS A CA 15
ATOM 8298 C C . LYS A 1 33 ? 20.256 -5.801 5.916 1.00 0.00 76 LYS A C 15
ATOM 8299 O O . LYS A 1 33 ? 21.226 -5.087 5.760 1.00 0.00 76 LYS A O 15
ATOM 8318 N N . GLY A 1 34 ? 20.112 -6.522 6.995 1.00 0.00 77 GLY A N 15
ATOM 8319 C CA . GLY A 1 34 ? 21.148 -6.481 8.067 1.00 0.00 77 GLY A CA 15
ATOM 8320 C C . GLY A 1 34 ? 21.574 -5.034 8.315 1.00 0.00 77 GLY A C 15
ATOM 8321 O O . GLY A 1 34 ? 20.895 -4.284 8.988 1.00 0.00 77 GLY A O 15
ATOM 8325 N N . GLU A 1 35 ? 22.693 -4.631 7.775 1.00 0.00 78 GLU A N 15
ATOM 8326 C CA . GLU A 1 35 ? 23.154 -3.230 7.983 1.00 0.00 78 GLU A CA 15
ATOM 8327 C C . GLU A 1 35 ? 24.425 -2.958 7.171 1.00 0.00 78 GLU A C 15
ATOM 8328 O O . GLU A 1 35 ? 25.307 -2.243 7.603 1.00 0.00 78 GLU A O 15
ATOM 8340 N N . GLU A 1 36 ? 24.522 -3.517 5.995 1.00 0.00 79 GLU A N 15
ATOM 8341 C CA . GLU A 1 36 ? 25.735 -3.282 5.157 1.00 0.00 79 GLU A CA 15
ATOM 8342 C C . GLU A 1 36 ? 25.357 -3.286 3.674 1.00 0.00 79 GLU A C 15
ATOM 8343 O O . GLU A 1 36 ? 26.123 -2.755 2.886 1.00 0.00 79 GLU A O 15
ATOM 8356 N N . ALA A 1 1 ? -19.507 -9.713 -0.178 1.00 0.00 44 ALA A N 16
ATOM 8357 C CA . ALA A 1 1 ? -18.835 -8.492 -0.711 1.00 0.00 44 ALA A CA 16
ATOM 8358 C C . ALA A 1 1 ? -19.823 -7.323 -0.770 1.00 0.00 44 ALA A C 16
ATOM 8359 O O . ALA A 1 1 ? -20.769 -7.335 -1.531 1.00 0.00 44 ALA A O 16
ATOM 8368 N N . VAL A 1 2 ? -19.607 -6.313 0.028 1.00 0.00 45 VAL A N 16
ATOM 8369 C CA . VAL A 1 2 ? -20.528 -5.141 0.018 1.00 0.00 45 VAL A CA 16
ATOM 8370 C C . VAL A 1 2 ? -19.723 -3.842 0.066 1.00 0.00 45 VAL A C 16
ATOM 8371 O O . VAL A 1 2 ? -19.571 -3.234 1.107 1.00 0.00 45 VAL A O 16
ATOM 8384 N N . ASP A 1 3 ? -19.204 -3.414 -1.051 1.00 0.00 46 ASP A N 16
ATOM 8385 C CA . ASP A 1 3 ? -18.405 -2.155 -1.073 1.00 0.00 46 ASP A CA 16
ATOM 8386 C C . ASP A 1 3 ? -18.484 -1.503 -2.455 1.00 0.00 46 ASP A C 16
ATOM 8387 O O . ASP A 1 3 ? -17.543 -0.888 -2.916 1.00 0.00 46 ASP A O 16
ATOM 8396 N N . GLU A 1 4 ? -19.598 -1.633 -3.122 1.00 0.00 47 GLU A N 16
ATOM 8397 C CA . GLU A 1 4 ? -19.731 -1.019 -4.474 1.00 0.00 47 GLU A CA 16
ATOM 8398 C C . GLU A 1 4 ? -19.666 0.507 -4.371 1.00 0.00 47 GLU A C 16
ATOM 8399 O O . GLU A 1 4 ? -20.648 1.196 -4.566 1.00 0.00 47 GLU A O 16
ATOM 8411 N N . LYS A 1 5 ? -18.515 1.040 -4.063 1.00 0.00 48 LYS A N 16
ATOM 8412 C CA . LYS A 1 5 ? -18.387 2.522 -3.947 1.00 0.00 48 LYS A CA 16
ATOM 8413 C C . LYS A 1 5 ? -16.953 2.896 -3.563 1.00 0.00 48 LYS A C 16
ATOM 8414 O O . LYS A 1 5 ? -16.466 2.525 -2.513 1.00 0.00 48 LYS A O 16
ATOM 8433 N N . LEU A 1 6 ? -16.271 3.621 -4.405 1.00 0.00 49 LEU A N 16
ATOM 8434 C CA . LEU A 1 6 ? -14.867 4.010 -4.087 1.00 0.00 49 LEU A CA 16
ATOM 8435 C C . LEU A 1 6 ? -14.839 4.992 -2.912 1.00 0.00 49 LEU A C 16
ATOM 8436 O O . LEU A 1 6 ? -14.372 6.109 -3.031 1.00 0.00 49 LEU A O 16
ATOM 8452 N N . ARG A 1 7 ? -15.334 4.579 -1.777 1.00 0.00 50 ARG A N 16
ATOM 8453 C CA . ARG A 1 7 ? -15.339 5.476 -0.584 1.00 0.00 50 ARG A CA 16
ATOM 8454 C C . ARG A 1 7 ? -14.936 4.687 0.664 1.00 0.00 50 ARG A C 16
ATOM 8455 O O . ARG A 1 7 ? -14.112 5.117 1.445 1.00 0.00 50 ARG A O 16
ATOM 8476 N N . ASP A 1 8 ? -15.517 3.534 0.855 1.00 0.00 51 ASP A N 16
ATOM 8477 C CA . ASP A 1 8 ? -15.172 2.713 2.050 1.00 0.00 51 ASP A CA 16
ATOM 8478 C C . ASP A 1 8 ? -13.669 2.415 2.076 1.00 0.00 51 ASP A C 16
ATOM 8479 O O . ASP A 1 8 ? -13.120 2.020 3.086 1.00 0.00 51 ASP A O 16
ATOM 8488 N N . LEU A 1 9 ? -13.000 2.600 0.970 1.00 0.00 52 LEU A N 16
ATOM 8489 C CA . LEU A 1 9 ? -11.532 2.327 0.925 1.00 0.00 52 LEU A CA 16
ATOM 8490 C C . LEU A 1 9 ? -10.833 2.912 2.160 1.00 0.00 52 LEU A C 16
ATOM 8491 O O . LEU A 1 9 ? -10.324 2.192 2.997 1.00 0.00 52 LEU A O 16
ATOM 8507 N N . TYR A 1 10 ? -10.799 4.212 2.278 1.00 0.00 53 TYR A N 16
ATOM 8508 C CA . TYR A 1 10 ? -10.127 4.842 3.454 1.00 0.00 53 TYR A CA 16
ATOM 8509 C C . TYR A 1 10 ? -10.603 4.199 4.762 1.00 0.00 53 TYR A C 16
ATOM 8510 O O . TYR A 1 10 ? -9.936 4.272 5.775 1.00 0.00 53 TYR A O 16
ATOM 8528 N N . SER A 1 11 ? -11.748 3.575 4.757 1.00 0.00 54 SER A N 16
ATOM 8529 C CA . SER A 1 11 ? -12.249 2.940 6.011 1.00 0.00 54 SER A CA 16
ATOM 8530 C C . SER A 1 11 ? -11.580 1.580 6.219 1.00 0.00 54 SER A C 16
ATOM 8531 O O . SER A 1 11 ? -11.926 0.844 7.119 1.00 0.00 54 SER A O 16
ATOM 8539 N N . LYS A 1 12 ? -10.630 1.247 5.387 1.00 0.00 55 LYS A N 16
ATOM 8540 C CA . LYS A 1 12 ? -9.933 -0.070 5.517 1.00 0.00 55 LYS A CA 16
ATOM 8541 C C . LYS A 1 12 ? -9.055 -0.319 4.287 1.00 0.00 55 LYS A C 16
ATOM 8542 O O . LYS A 1 12 ? -9.290 -1.236 3.525 1.00 0.00 55 LYS A O 16
ATOM 8561 N N . SER A 1 13 ? -8.049 0.489 4.078 1.00 0.00 56 SER A N 16
ATOM 8562 C CA . SER A 1 13 ? -7.173 0.288 2.886 1.00 0.00 56 SER A CA 16
ATOM 8563 C C . SER A 1 13 ? -5.739 0.755 3.170 1.00 0.00 56 SER A C 16
ATOM 8564 O O . SER A 1 13 ? -4.852 -0.041 3.406 1.00 0.00 56 SER A O 16
ATOM 8572 N N . THR A 1 14 ? -5.508 2.040 3.133 1.00 0.00 57 THR A N 16
ATOM 8573 C CA . THR A 1 14 ? -4.132 2.567 3.383 1.00 0.00 57 THR A CA 16
ATOM 8574 C C . THR A 1 14 ? -3.505 1.919 4.625 1.00 0.00 57 THR A C 16
ATOM 8575 O O . THR A 1 14 ? -2.300 1.909 4.780 1.00 0.00 57 THR A O 16
ATOM 8586 N N . ALA A 1 15 ? -4.311 1.388 5.508 1.00 0.00 58 ALA A N 16
ATOM 8587 C CA . ALA A 1 15 ? -3.762 0.748 6.744 1.00 0.00 58 ALA A CA 16
ATOM 8588 C C . ALA A 1 15 ? -2.493 -0.051 6.424 1.00 0.00 58 ALA A C 16
ATOM 8589 O O . ALA A 1 15 ? -1.493 0.059 7.103 1.00 0.00 58 ALA A O 16
ATOM 8596 N N . ALA A 1 16 ? -2.523 -0.853 5.396 1.00 0.00 59 ALA A N 16
ATOM 8597 C CA . ALA A 1 16 ? -1.316 -1.656 5.035 1.00 0.00 59 ALA A CA 16
ATOM 8598 C C . ALA A 1 16 ? -1.671 -2.682 3.957 1.00 0.00 59 ALA A C 16
ATOM 8599 O O . ALA A 1 16 ? -0.912 -2.922 3.039 1.00 0.00 59 ALA A O 16
ATOM 8606 N N . MET A 1 17 ? -2.818 -3.292 4.067 1.00 0.00 60 MET A N 16
ATOM 8607 C CA . MET A 1 17 ? -3.228 -4.306 3.056 1.00 0.00 60 MET A CA 16
ATOM 8608 C C . MET A 1 17 ? -2.074 -5.273 2.771 1.00 0.00 60 MET A C 16
ATOM 8609 O O . MET A 1 17 ? -1.494 -5.268 1.704 1.00 0.00 60 MET A O 16
ATOM 8623 N N . SER A 1 18 ? -1.746 -6.106 3.719 1.00 0.00 61 SER A N 16
ATOM 8624 C CA . SER A 1 18 ? -0.636 -7.082 3.512 1.00 0.00 61 SER A CA 16
ATOM 8625 C C . SER A 1 18 ? 0.537 -6.420 2.786 1.00 0.00 61 SER A C 16
ATOM 8626 O O . SER A 1 18 ? 0.789 -6.688 1.628 1.00 0.00 61 SER A O 16
ATOM 8634 N N . THR A 1 19 ? 1.260 -5.568 3.465 1.00 0.00 62 THR A N 16
ATOM 8635 C CA . THR A 1 19 ? 2.430 -4.885 2.835 1.00 0.00 62 THR A CA 16
ATOM 8636 C C . THR A 1 19 ? 2.139 -4.522 1.375 1.00 0.00 62 THR A C 16
ATOM 8637 O O . THR A 1 19 ? 3.015 -4.548 0.534 1.00 0.00 62 THR A O 16
ATOM 8648 N N . TYR A 1 20 ? 0.918 -4.177 1.068 1.00 0.00 63 TYR A N 16
ATOM 8649 C CA . TYR A 1 20 ? 0.586 -3.807 -0.340 1.00 0.00 63 TYR A CA 16
ATOM 8650 C C . TYR A 1 20 ? 0.244 -2.317 -0.429 1.00 0.00 63 TYR A C 16
ATOM 8651 O O . TYR A 1 20 ? -0.904 -1.925 -0.351 1.00 0.00 63 TYR A O 16
ATOM 8669 N N . THR A 1 21 ? 1.237 -1.485 -0.594 1.00 0.00 64 THR A N 16
ATOM 8670 C CA . THR A 1 21 ? 0.978 -0.018 -0.694 1.00 0.00 64 THR A CA 16
ATOM 8671 C C . THR A 1 21 ? 0.930 0.401 -2.162 1.00 0.00 64 THR A C 16
ATOM 8672 O O . THR A 1 21 ? -0.060 0.917 -2.641 1.00 0.00 64 THR A O 16
ATOM 8683 N N . GLY A 1 22 ? 1.997 0.176 -2.879 1.00 0.00 65 GLY A N 16
ATOM 8684 C CA . GLY A 1 22 ? 2.025 0.553 -4.318 1.00 0.00 65 GLY A CA 16
ATOM 8685 C C . GLY A 1 22 ? 2.940 -0.408 -5.077 1.00 0.00 65 GLY A C 16
ATOM 8686 O O . GLY A 1 22 ? 3.682 -0.013 -5.954 1.00 0.00 65 GLY A O 16
ATOM 8690 N N . ILE A 1 23 ? 2.891 -1.670 -4.751 1.00 0.00 66 ILE A N 16
ATOM 8691 C CA . ILE A 1 23 ? 3.756 -2.654 -5.461 1.00 0.00 66 ILE A CA 16
ATOM 8692 C C . ILE A 1 23 ? 5.213 -2.184 -5.450 1.00 0.00 66 ILE A C 16
ATOM 8693 O O . ILE A 1 23 ? 5.836 -2.060 -6.486 1.00 0.00 66 ILE A O 16
ATOM 8709 N N . PHE A 1 24 ? 5.766 -1.919 -4.296 1.00 0.00 67 PHE A N 16
ATOM 8710 C CA . PHE A 1 24 ? 7.182 -1.459 -4.257 1.00 0.00 67 PHE A CA 16
ATOM 8711 C C . PHE A 1 24 ? 8.051 -2.414 -5.072 1.00 0.00 67 PHE A C 16
ATOM 8712 O O . PHE A 1 24 ? 7.987 -3.616 -4.917 1.00 0.00 67 PHE A O 16
ATOM 8729 N N . THR A 1 25 ? 8.849 -1.892 -5.958 1.00 0.00 68 THR A N 16
ATOM 8730 C CA . THR A 1 25 ? 9.702 -2.780 -6.790 1.00 0.00 68 THR A CA 16
ATOM 8731 C C . THR A 1 25 ? 11.108 -2.195 -6.928 1.00 0.00 68 THR A C 16
ATOM 8732 O O . THR A 1 25 ? 11.305 -1.163 -7.539 1.00 0.00 68 THR A O 16
ATOM 8743 N N . ASP A 1 26 ? 12.089 -2.850 -6.370 1.00 0.00 69 ASP A N 16
ATOM 8744 C CA . ASP A 1 26 ? 13.480 -2.330 -6.478 1.00 0.00 69 ASP A CA 16
ATOM 8745 C C . ASP A 1 26 ? 13.543 -0.882 -5.985 1.00 0.00 69 ASP A C 16
ATOM 8746 O O . ASP A 1 26 ? 12.528 -0.253 -5.767 1.00 0.00 69 ASP A O 16
ATOM 8755 N N . GLN A 1 27 ? 14.731 -0.357 -5.818 1.00 0.00 70 GLN A N 16
ATOM 8756 C CA . GLN A 1 27 ? 14.897 1.057 -5.349 1.00 0.00 70 GLN A CA 16
ATOM 8757 C C . GLN A 1 27 ? 14.301 1.268 -3.948 1.00 0.00 70 GLN A C 16
ATOM 8758 O O . GLN A 1 27 ? 14.994 1.660 -3.030 1.00 0.00 70 GLN A O 16
ATOM 8772 N N . VAL A 1 28 ? 13.029 1.030 -3.772 1.00 0.00 71 VAL A N 16
ATOM 8773 C CA . VAL A 1 28 ? 12.412 1.242 -2.427 1.00 0.00 71 VAL A CA 16
ATOM 8774 C C . VAL A 1 28 ? 12.587 -0.001 -1.541 1.00 0.00 71 VAL A C 16
ATOM 8775 O O . VAL A 1 28 ? 11.770 -0.285 -0.687 1.00 0.00 71 VAL A O 16
ATOM 8788 N N . LEU A 1 29 ? 13.651 -0.738 -1.727 1.00 0.00 72 LEU A N 16
ATOM 8789 C CA . LEU A 1 29 ? 13.871 -1.950 -0.885 1.00 0.00 72 LEU A CA 16
ATOM 8790 C C . LEU A 1 29 ? 15.323 -2.001 -0.391 1.00 0.00 72 LEU A C 16
ATOM 8791 O O . LEU A 1 29 ? 15.942 -3.046 -0.354 1.00 0.00 72 LEU A O 16
ATOM 8807 N N . SER A 1 30 ? 15.868 -0.879 -0.004 1.00 0.00 73 SER A N 16
ATOM 8808 C CA . SER A 1 30 ? 17.273 -0.857 0.498 1.00 0.00 73 SER A CA 16
ATOM 8809 C C . SER A 1 30 ? 17.694 0.583 0.793 1.00 0.00 73 SER A C 16
ATOM 8810 O O . SER A 1 30 ? 18.583 1.124 0.164 1.00 0.00 73 SER A O 16
ATOM 8818 N N . VAL A 1 31 ? 17.055 1.210 1.740 1.00 0.00 74 VAL A N 16
ATOM 8819 C CA . VAL A 1 31 ? 17.406 2.619 2.073 1.00 0.00 74 VAL A CA 16
ATOM 8820 C C . VAL A 1 31 ? 18.006 2.703 3.480 1.00 0.00 74 VAL A C 16
ATOM 8821 O O . VAL A 1 31 ? 18.887 3.496 3.741 1.00 0.00 74 VAL A O 16
ATOM 8834 N N . LEU A 1 32 ? 17.529 1.893 4.386 1.00 0.00 75 LEU A N 16
ATOM 8835 C CA . LEU A 1 32 ? 18.058 1.925 5.782 1.00 0.00 75 LEU A CA 16
ATOM 8836 C C . LEU A 1 32 ? 19.578 2.114 5.796 1.00 0.00 75 LEU A C 16
ATOM 8837 O O . LEU A 1 32 ? 20.096 2.977 6.478 1.00 0.00 75 LEU A O 16
ATOM 8853 N N . LYS A 1 33 ? 20.297 1.313 5.063 1.00 0.00 76 LYS A N 16
ATOM 8854 C CA . LYS A 1 33 ? 21.782 1.453 5.057 1.00 0.00 76 LYS A CA 16
ATOM 8855 C C . LYS A 1 33 ? 22.234 2.376 3.922 1.00 0.00 76 LYS A C 16
ATOM 8856 O O . LYS A 1 33 ? 22.983 3.308 4.130 1.00 0.00 76 LYS A O 16
ATOM 8875 N N . GLY A 1 34 ? 21.792 2.121 2.720 1.00 0.00 77 GLY A N 16
ATOM 8876 C CA . GLY A 1 34 ? 22.209 2.984 1.579 1.00 0.00 77 GLY A CA 16
ATOM 8877 C C . GLY A 1 34 ? 23.587 2.535 1.092 1.00 0.00 77 GLY A C 16
ATOM 8878 O O . GLY A 1 34 ? 24.446 3.339 0.787 1.00 0.00 77 GLY A O 16
ATOM 8882 N N . GLU A 1 35 ? 23.803 1.251 1.024 1.00 0.00 78 GLU A N 16
ATOM 8883 C CA . GLU A 1 35 ? 25.121 0.733 0.564 1.00 0.00 78 GLU A CA 16
ATOM 8884 C C . GLU A 1 35 ? 25.137 -0.795 0.670 1.00 0.00 78 GLU A C 16
ATOM 8885 O O . GLU A 1 35 ? 26.119 -1.387 1.071 1.00 0.00 78 GLU A O 16
ATOM 8897 N N . GLU A 1 36 ? 24.045 -1.429 0.321 1.00 0.00 79 GLU A N 16
ATOM 8898 C CA . GLU A 1 36 ? 23.969 -2.923 0.402 1.00 0.00 79 GLU A CA 16
ATOM 8899 C C . GLU A 1 36 ? 25.294 -3.560 -0.021 1.00 0.00 79 GLU A C 16
ATOM 8900 O O . GLU A 1 36 ? 25.557 -4.671 0.408 1.00 0.00 79 GLU A O 16
ATOM 8913 N N . ALA A 1 1 ? -23.086 2.437 -9.294 1.00 0.00 44 ALA A N 17
ATOM 8914 C CA . ALA A 1 1 ? -22.088 2.080 -8.246 1.00 0.00 44 ALA A CA 17
ATOM 8915 C C . ALA A 1 1 ? -22.798 1.708 -6.941 1.00 0.00 44 ALA A C 17
ATOM 8916 O O . ALA A 1 1 ? -23.496 2.509 -6.350 1.00 0.00 44 ALA A O 17
ATOM 8925 N N . VAL A 1 2 ? -22.617 0.498 -6.488 1.00 0.00 45 VAL A N 17
ATOM 8926 C CA . VAL A 1 2 ? -23.270 0.066 -5.219 1.00 0.00 45 VAL A CA 17
ATOM 8927 C C . VAL A 1 2 ? -22.246 -0.652 -4.336 1.00 0.00 45 VAL A C 17
ATOM 8928 O O . VAL A 1 2 ? -22.127 -1.861 -4.365 1.00 0.00 45 VAL A O 17
ATOM 8941 N N . ASP A 1 3 ? -21.496 0.085 -3.560 1.00 0.00 46 ASP A N 17
ATOM 8942 C CA . ASP A 1 3 ? -20.470 -0.555 -2.684 1.00 0.00 46 ASP A CA 17
ATOM 8943 C C . ASP A 1 3 ? -20.603 -0.052 -1.244 1.00 0.00 46 ASP A C 17
ATOM 8944 O O . ASP A 1 3 ? -20.392 -0.787 -0.298 1.00 0.00 46 ASP A O 17
ATOM 8953 N N . GLU A 1 4 ? -20.941 1.196 -1.073 1.00 0.00 47 GLU A N 17
ATOM 8954 C CA . GLU A 1 4 ? -21.077 1.760 0.304 1.00 0.00 47 GLU A CA 17
ATOM 8955 C C . GLU A 1 4 ? -21.750 0.755 1.247 1.00 0.00 47 GLU A C 17
ATOM 8956 O O . GLU A 1 4 ? -22.949 0.563 1.215 1.00 0.00 47 GLU A O 17
ATOM 8968 N N . LYS A 1 5 ? -20.985 0.122 2.098 1.00 0.00 48 LYS A N 17
ATOM 8969 C CA . LYS A 1 5 ? -21.580 -0.857 3.054 1.00 0.00 48 LYS A CA 17
ATOM 8970 C C . LYS A 1 5 ? -20.541 -1.290 4.098 1.00 0.00 48 LYS A C 17
ATOM 8971 O O . LYS A 1 5 ? -19.778 -0.487 4.598 1.00 0.00 48 LYS A O 17
ATOM 8990 N N . LEU A 1 6 ? -20.513 -2.550 4.434 1.00 0.00 49 LEU A N 17
ATOM 8991 C CA . LEU A 1 6 ? -19.536 -3.038 5.451 1.00 0.00 49 LEU A CA 17
ATOM 8992 C C . LEU A 1 6 ? -18.110 -2.576 5.125 1.00 0.00 49 LEU A C 17
ATOM 8993 O O . LEU A 1 6 ? -17.543 -1.749 5.811 1.00 0.00 49 LEU A O 17
ATOM 9009 N N . ARG A 1 7 ? -17.513 -3.127 4.100 1.00 0.00 50 ARG A N 17
ATOM 9010 C CA . ARG A 1 7 ? -16.112 -2.743 3.753 1.00 0.00 50 ARG A CA 17
ATOM 9011 C C . ARG A 1 7 ? -16.078 -1.638 2.687 1.00 0.00 50 ARG A C 17
ATOM 9012 O O . ARG A 1 7 ? -15.360 -0.666 2.819 1.00 0.00 50 ARG A O 17
ATOM 9033 N N . ASP A 1 8 ? -16.836 -1.771 1.636 1.00 0.00 51 ASP A N 17
ATOM 9034 C CA . ASP A 1 8 ? -16.822 -0.717 0.578 1.00 0.00 51 ASP A CA 17
ATOM 9035 C C . ASP A 1 8 ? -15.389 -0.481 0.090 1.00 0.00 51 ASP A C 17
ATOM 9036 O O . ASP A 1 8 ? -14.913 0.636 0.053 1.00 0.00 51 ASP A O 17
ATOM 9045 N N . LEU A 1 9 ? -14.696 -1.524 -0.278 1.00 0.00 52 LEU A N 17
ATOM 9046 C CA . LEU A 1 9 ? -13.292 -1.360 -0.757 1.00 0.00 52 LEU A CA 17
ATOM 9047 C C . LEU A 1 9 ? -12.522 -0.418 0.177 1.00 0.00 52 LEU A C 17
ATOM 9048 O O . LEU A 1 9 ? -11.587 0.247 -0.221 1.00 0.00 52 LEU A O 17
ATOM 9064 N N . TYR A 1 10 ? -12.913 -0.370 1.421 1.00 0.00 53 TYR A N 17
ATOM 9065 C CA . TYR A 1 10 ? -12.218 0.510 2.407 1.00 0.00 53 TYR A CA 17
ATOM 9066 C C . TYR A 1 10 ? -11.870 1.878 1.803 1.00 0.00 53 TYR A C 17
ATOM 9067 O O . TYR A 1 10 ? -10.815 2.424 2.060 1.00 0.00 53 TYR A O 17
ATOM 9085 N N . SER A 1 11 ? -12.752 2.443 1.013 1.00 0.00 54 SER A N 17
ATOM 9086 C CA . SER A 1 11 ? -12.492 3.792 0.398 1.00 0.00 54 SER A CA 17
ATOM 9087 C C . SER A 1 11 ? -11.468 3.727 -0.751 1.00 0.00 54 SER A C 17
ATOM 9088 O O . SER A 1 11 ? -11.332 4.665 -1.510 1.00 0.00 54 SER A O 17
ATOM 9096 N N . LYS A 1 12 ? -10.750 2.644 -0.897 1.00 0.00 55 LYS A N 17
ATOM 9097 C CA . LYS A 1 12 ? -9.753 2.553 -2.006 1.00 0.00 55 LYS A CA 17
ATOM 9098 C C . LYS A 1 12 ? -8.649 3.603 -1.820 1.00 0.00 55 LYS A C 17
ATOM 9099 O O . LYS A 1 12 ? -8.920 4.775 -1.659 1.00 0.00 55 LYS A O 17
ATOM 9118 N N . SER A 1 13 ? -7.407 3.191 -1.856 1.00 0.00 56 SER A N 17
ATOM 9119 C CA . SER A 1 13 ? -6.282 4.166 -1.696 1.00 0.00 56 SER A CA 17
ATOM 9120 C C . SER A 1 13 ? -6.228 4.708 -0.255 1.00 0.00 56 SER A C 17
ATOM 9121 O O . SER A 1 13 ? -6.176 3.948 0.690 1.00 0.00 56 SER A O 17
ATOM 9129 N N . THR A 1 14 ? -6.225 6.012 -0.075 1.00 0.00 57 THR A N 17
ATOM 9130 C CA . THR A 1 14 ? -6.159 6.595 1.303 1.00 0.00 57 THR A CA 17
ATOM 9131 C C . THR A 1 14 ? -4.746 6.446 1.880 1.00 0.00 57 THR A C 17
ATOM 9132 O O . THR A 1 14 ? -4.542 6.538 3.074 1.00 0.00 57 THR A O 17
ATOM 9143 N N . ALA A 1 15 ? -3.771 6.234 1.036 1.00 0.00 58 ALA A N 17
ATOM 9144 C CA . ALA A 1 15 ? -2.362 6.095 1.519 1.00 0.00 58 ALA A CA 17
ATOM 9145 C C . ALA A 1 15 ? -2.301 5.304 2.831 1.00 0.00 58 ALA A C 17
ATOM 9146 O O . ALA A 1 15 ? -1.539 5.621 3.722 1.00 0.00 58 ALA A O 17
ATOM 9153 N N . ALA A 1 16 ? -3.089 4.275 2.955 1.00 0.00 59 ALA A N 17
ATOM 9154 C CA . ALA A 1 16 ? -3.069 3.465 4.205 1.00 0.00 59 ALA A CA 17
ATOM 9155 C C . ALA A 1 16 ? -3.529 2.039 3.902 1.00 0.00 59 ALA A C 17
ATOM 9156 O O . ALA A 1 16 ? -4.243 1.425 4.672 1.00 0.00 59 ALA A O 17
ATOM 9163 N N . MET A 1 17 ? -3.127 1.509 2.781 1.00 0.00 60 MET A N 17
ATOM 9164 C CA . MET A 1 17 ? -3.541 0.124 2.418 1.00 0.00 60 MET A CA 17
ATOM 9165 C C . MET A 1 17 ? -2.753 -0.897 3.243 1.00 0.00 60 MET A C 17
ATOM 9166 O O . MET A 1 17 ? -2.127 -1.790 2.711 1.00 0.00 60 MET A O 17
ATOM 9180 N N . SER A 1 18 ? -2.789 -0.771 4.543 1.00 0.00 61 SER A N 17
ATOM 9181 C CA . SER A 1 18 ? -2.052 -1.729 5.419 1.00 0.00 61 SER A CA 17
ATOM 9182 C C . SER A 1 18 ? -0.564 -1.766 5.057 1.00 0.00 61 SER A C 17
ATOM 9183 O O . SER A 1 18 ? -0.187 -2.125 3.959 1.00 0.00 61 SER A O 17
ATOM 9191 N N . THR A 1 19 ? 0.286 -1.407 5.979 1.00 0.00 62 THR A N 17
ATOM 9192 C CA . THR A 1 19 ? 1.750 -1.430 5.696 1.00 0.00 62 THR A CA 17
ATOM 9193 C C . THR A 1 19 ? 2.043 -0.761 4.350 1.00 0.00 62 THR A C 17
ATOM 9194 O O . THR A 1 19 ? 1.986 -1.385 3.310 1.00 0.00 62 THR A O 17
ATOM 9205 N N . TYR A 1 20 ? 2.365 0.501 4.366 1.00 0.00 63 TYR A N 17
ATOM 9206 C CA . TYR A 1 20 ? 2.671 1.208 3.090 1.00 0.00 63 TYR A CA 17
ATOM 9207 C C . TYR A 1 20 ? 3.037 2.668 3.372 1.00 0.00 63 TYR A C 17
ATOM 9208 O O . TYR A 1 20 ? 2.179 3.515 3.517 1.00 0.00 63 TYR A O 17
ATOM 9226 N N . THR A 1 21 ? 4.306 2.966 3.456 1.00 0.00 64 THR A N 17
ATOM 9227 C CA . THR A 1 21 ? 4.726 4.371 3.731 1.00 0.00 64 THR A CA 17
ATOM 9228 C C . THR A 1 21 ? 5.230 5.035 2.446 1.00 0.00 64 THR A C 17
ATOM 9229 O O . THR A 1 21 ? 4.791 6.107 2.079 1.00 0.00 64 THR A O 17
ATOM 9240 N N . GLY A 1 22 ? 6.151 4.409 1.764 1.00 0.00 65 GLY A N 17
ATOM 9241 C CA . GLY A 1 22 ? 6.686 5.008 0.507 1.00 0.00 65 GLY A CA 17
ATOM 9242 C C . GLY A 1 22 ? 5.985 4.386 -0.704 1.00 0.00 65 GLY A C 17
ATOM 9243 O O . GLY A 1 22 ? 4.904 3.842 -0.597 1.00 0.00 65 GLY A O 17
ATOM 9247 N N . ILE A 1 23 ? 6.594 4.462 -1.856 1.00 0.00 66 ILE A N 17
ATOM 9248 C CA . ILE A 1 23 ? 5.965 3.875 -3.075 1.00 0.00 66 ILE A CA 17
ATOM 9249 C C . ILE A 1 23 ? 7.043 3.436 -4.067 1.00 0.00 66 ILE A C 17
ATOM 9250 O O . ILE A 1 23 ? 6.984 3.748 -5.241 1.00 0.00 66 ILE A O 17
ATOM 9266 N N . PHE A 1 24 ? 8.027 2.715 -3.606 1.00 0.00 67 PHE A N 17
ATOM 9267 C CA . PHE A 1 24 ? 9.109 2.258 -4.525 1.00 0.00 67 PHE A CA 17
ATOM 9268 C C . PHE A 1 24 ? 9.466 0.795 -4.242 1.00 0.00 67 PHE A C 17
ATOM 9269 O O . PHE A 1 24 ? 9.616 0.390 -3.106 1.00 0.00 67 PHE A O 17
ATOM 9286 N N . THR A 1 25 ? 9.602 -0.001 -5.269 1.00 0.00 68 THR A N 17
ATOM 9287 C CA . THR A 1 25 ? 9.949 -1.437 -5.062 1.00 0.00 68 THR A CA 17
ATOM 9288 C C . THR A 1 25 ? 10.680 -1.988 -6.291 1.00 0.00 68 THR A C 17
ATOM 9289 O O . THR A 1 25 ? 10.414 -3.086 -6.742 1.00 0.00 68 THR A O 17
ATOM 9300 N N . ASP A 1 26 ? 11.596 -1.235 -6.838 1.00 0.00 69 ASP A N 17
ATOM 9301 C CA . ASP A 1 26 ? 12.339 -1.717 -8.039 1.00 0.00 69 ASP A CA 17
ATOM 9302 C C . ASP A 1 26 ? 13.756 -1.133 -8.052 1.00 0.00 69 ASP A C 17
ATOM 9303 O O . ASP A 1 26 ? 13.954 0.024 -7.747 1.00 0.00 69 ASP A O 17
ATOM 9312 N N . GLN A 1 27 ? 14.733 -1.933 -8.407 1.00 0.00 70 GLN A N 17
ATOM 9313 C CA . GLN A 1 27 ? 16.155 -1.457 -8.453 1.00 0.00 70 GLN A CA 17
ATOM 9314 C C . GLN A 1 27 ? 16.650 -1.036 -7.061 1.00 0.00 70 GLN A C 17
ATOM 9315 O O . GLN A 1 27 ? 17.658 -1.519 -6.586 1.00 0.00 70 GLN A O 17
ATOM 9329 N N . VAL A 1 28 ? 15.966 -0.138 -6.407 1.00 0.00 71 VAL A N 17
ATOM 9330 C CA . VAL A 1 28 ? 16.422 0.304 -5.058 1.00 0.00 71 VAL A CA 17
ATOM 9331 C C . VAL A 1 28 ? 15.966 -0.682 -3.980 1.00 0.00 71 VAL A C 17
ATOM 9332 O O . VAL A 1 28 ? 15.477 -0.293 -2.938 1.00 0.00 71 VAL A O 17
ATOM 9345 N N . LEU A 1 29 ? 16.134 -1.955 -4.215 1.00 0.00 72 LEU A N 17
ATOM 9346 C CA . LEU A 1 29 ? 15.723 -2.958 -3.191 1.00 0.00 72 LEU A CA 17
ATOM 9347 C C . LEU A 1 29 ? 16.922 -3.816 -2.782 1.00 0.00 72 LEU A C 17
ATOM 9348 O O . LEU A 1 29 ? 16.821 -4.672 -1.925 1.00 0.00 72 LEU A O 17
ATOM 9364 N N . SER A 1 30 ? 18.062 -3.584 -3.374 1.00 0.00 73 SER A N 17
ATOM 9365 C CA . SER A 1 30 ? 19.270 -4.373 -2.999 1.00 0.00 73 SER A CA 17
ATOM 9366 C C . SER A 1 30 ? 20.202 -3.511 -2.134 1.00 0.00 73 SER A C 17
ATOM 9367 O O . SER A 1 30 ? 21.318 -3.887 -1.834 1.00 0.00 73 SER A O 17
ATOM 9375 N N . VAL A 1 31 ? 19.735 -2.363 -1.721 1.00 0.00 74 VAL A N 17
ATOM 9376 C CA . VAL A 1 31 ? 20.562 -1.470 -0.860 1.00 0.00 74 VAL A CA 17
ATOM 9377 C C . VAL A 1 31 ? 19.738 -1.076 0.365 1.00 0.00 74 VAL A C 17
ATOM 9378 O O . VAL A 1 31 ? 19.566 0.087 0.670 1.00 0.00 74 VAL A O 17
ATOM 9391 N N . LEU A 1 32 ? 19.215 -2.051 1.056 1.00 0.00 75 LEU A N 17
ATOM 9392 C CA . LEU A 1 32 ? 18.381 -1.767 2.258 1.00 0.00 75 LEU A CA 17
ATOM 9393 C C . LEU A 1 32 ? 18.976 -0.617 3.073 1.00 0.00 75 LEU A C 17
ATOM 9394 O O . LEU A 1 32 ? 18.276 0.288 3.484 1.00 0.00 75 LEU A O 17
ATOM 9410 N N . LYS A 1 33 ? 20.257 -0.642 3.317 1.00 0.00 76 LYS A N 17
ATOM 9411 C CA . LYS A 1 33 ? 20.882 0.453 4.114 1.00 0.00 76 LYS A CA 17
ATOM 9412 C C . LYS A 1 33 ? 22.342 0.110 4.426 1.00 0.00 76 LYS A C 17
ATOM 9413 O O . LYS A 1 33 ? 22.632 -0.611 5.359 1.00 0.00 76 LYS A O 17
ATOM 9432 N N . GLY A 1 34 ? 23.263 0.620 3.655 1.00 0.00 77 GLY A N 17
ATOM 9433 C CA . GLY A 1 34 ? 24.698 0.316 3.917 1.00 0.00 77 GLY A CA 17
ATOM 9434 C C . GLY A 1 34 ? 25.021 -1.098 3.433 1.00 0.00 77 GLY A C 17
ATOM 9435 O O . GLY A 1 34 ? 25.342 -1.311 2.280 1.00 0.00 77 GLY A O 17
ATOM 9439 N N . GLU A 1 35 ? 24.944 -2.066 4.306 1.00 0.00 78 GLU A N 17
ATOM 9440 C CA . GLU A 1 35 ? 25.253 -3.467 3.896 1.00 0.00 78 GLU A CA 17
ATOM 9441 C C . GLU A 1 35 ? 24.503 -4.465 4.785 1.00 0.00 78 GLU A C 17
ATOM 9442 O O . GLU A 1 35 ? 24.286 -4.229 5.957 1.00 0.00 78 GLU A O 17
ATOM 9454 N N . GLU A 1 36 ? 24.106 -5.581 4.232 1.00 0.00 79 GLU A N 17
ATOM 9455 C CA . GLU A 1 36 ? 23.372 -6.597 5.040 1.00 0.00 79 GLU A CA 17
ATOM 9456 C C . GLU A 1 36 ? 23.780 -8.009 4.609 1.00 0.00 79 GLU A C 17
ATOM 9457 O O . GLU A 1 36 ? 24.722 -8.532 5.181 1.00 0.00 79 GLU A O 17
ATOM 9470 N N . ALA A 1 1 ? -16.444 -10.686 -0.026 1.00 0.00 44 ALA A N 18
ATOM 9471 C CA . ALA A 1 1 ? -17.522 -9.683 -0.265 1.00 0.00 44 ALA A CA 18
ATOM 9472 C C . ALA A 1 1 ? -17.639 -9.390 -1.763 1.00 0.00 44 ALA A C 18
ATOM 9473 O O . ALA A 1 1 ? -16.730 -8.864 -2.375 1.00 0.00 44 ALA A O 18
ATOM 9482 N N . VAL A 1 2 ? -18.751 -9.734 -2.360 1.00 0.00 45 VAL A N 18
ATOM 9483 C CA . VAL A 1 2 ? -18.920 -9.481 -3.821 1.00 0.00 45 VAL A CA 18
ATOM 9484 C C . VAL A 1 2 ? -20.100 -8.538 -4.076 1.00 0.00 45 VAL A C 18
ATOM 9485 O O . VAL A 1 2 ? -21.174 -8.963 -4.452 1.00 0.00 45 VAL A O 18
ATOM 9498 N N . ASP A 1 3 ? -19.912 -7.262 -3.883 1.00 0.00 46 ASP A N 18
ATOM 9499 C CA . ASP A 1 3 ? -21.028 -6.298 -4.122 1.00 0.00 46 ASP A CA 18
ATOM 9500 C C . ASP A 1 3 ? -20.466 -4.890 -4.342 1.00 0.00 46 ASP A C 18
ATOM 9501 O O . ASP A 1 3 ? -20.799 -3.961 -3.633 1.00 0.00 46 ASP A O 18
ATOM 9510 N N . GLU A 1 4 ? -19.607 -4.728 -5.313 1.00 0.00 47 GLU A N 18
ATOM 9511 C CA . GLU A 1 4 ? -19.011 -3.382 -5.567 1.00 0.00 47 GLU A CA 18
ATOM 9512 C C . GLU A 1 4 ? -18.203 -2.951 -4.344 1.00 0.00 47 GLU A C 18
ATOM 9513 O O . GLU A 1 4 ? -17.952 -1.781 -4.128 1.00 0.00 47 GLU A O 18
ATOM 9525 N N . LYS A 1 5 ? -17.803 -3.894 -3.537 1.00 0.00 48 LYS A N 18
ATOM 9526 C CA . LYS A 1 5 ? -17.019 -3.559 -2.316 1.00 0.00 48 LYS A CA 18
ATOM 9527 C C . LYS A 1 5 ? -15.894 -2.579 -2.653 1.00 0.00 48 LYS A C 18
ATOM 9528 O O . LYS A 1 5 ? -15.435 -1.834 -1.812 1.00 0.00 48 LYS A O 18
ATOM 9547 N N . LEU A 1 6 ? -15.448 -2.571 -3.879 1.00 0.00 49 LEU A N 18
ATOM 9548 C CA . LEU A 1 6 ? -14.355 -1.634 -4.264 1.00 0.00 49 LEU A CA 18
ATOM 9549 C C . LEU A 1 6 ? -13.239 -1.657 -3.215 1.00 0.00 49 LEU A C 18
ATOM 9550 O O . LEU A 1 6 ? -12.573 -0.668 -2.980 1.00 0.00 49 LEU A O 18
ATOM 9566 N N . ARG A 1 7 ? -13.026 -2.779 -2.584 1.00 0.00 50 ARG A N 18
ATOM 9567 C CA . ARG A 1 7 ? -11.951 -2.868 -1.553 1.00 0.00 50 ARG A CA 18
ATOM 9568 C C . ARG A 1 7 ? -12.143 -1.787 -0.485 1.00 0.00 50 ARG A C 18
ATOM 9569 O O . ARG A 1 7 ? -11.456 -0.785 -0.475 1.00 0.00 50 ARG A O 18
ATOM 9590 N N . ASP A 1 8 ? -13.056 -1.986 0.424 1.00 0.00 51 ASP A N 18
ATOM 9591 C CA . ASP A 1 8 ? -13.265 -0.969 1.493 1.00 0.00 51 ASP A CA 18
ATOM 9592 C C . ASP A 1 8 ? -11.916 -0.596 2.120 1.00 0.00 51 ASP A C 18
ATOM 9593 O O . ASP A 1 8 ? -11.734 0.492 2.630 1.00 0.00 51 ASP A O 18
ATOM 9602 N N . LEU A 1 9 ? -10.970 -1.495 2.079 1.00 0.00 52 LEU A N 18
ATOM 9603 C CA . LEU A 1 9 ? -9.627 -1.205 2.665 1.00 0.00 52 LEU A CA 18
ATOM 9604 C C . LEU A 1 9 ? -9.091 0.123 2.128 1.00 0.00 52 LEU A C 18
ATOM 9605 O O . LEU A 1 9 ? -8.545 0.927 2.857 1.00 0.00 52 LEU A O 18
ATOM 9621 N N . TYR A 1 10 ? -9.243 0.358 0.855 1.00 0.00 53 TYR A N 18
ATOM 9622 C CA . TYR A 1 10 ? -8.747 1.632 0.261 1.00 0.00 53 TYR A CA 18
ATOM 9623 C C . TYR A 1 10 ? -9.306 2.830 1.048 1.00 0.00 53 TYR A C 18
ATOM 9624 O O . TYR A 1 10 ? -8.778 3.922 0.987 1.00 0.00 53 TYR A O 18
ATOM 9642 N N . SER A 1 11 ? -10.366 2.632 1.780 1.00 0.00 54 SER A N 18
ATOM 9643 C CA . SER A 1 11 ? -10.952 3.759 2.561 1.00 0.00 54 SER A CA 18
ATOM 9644 C C . SER A 1 11 ? -10.326 3.828 3.958 1.00 0.00 54 SER A C 18
ATOM 9645 O O . SER A 1 11 ? -10.918 4.344 4.888 1.00 0.00 54 SER A O 18
ATOM 9653 N N . LYS A 1 12 ? -9.134 3.313 4.118 1.00 0.00 55 LYS A N 18
ATOM 9654 C CA . LYS A 1 12 ? -8.480 3.354 5.460 1.00 0.00 55 LYS A CA 18
ATOM 9655 C C . LYS A 1 12 ? -6.952 3.343 5.321 1.00 0.00 55 LYS A C 18
ATOM 9656 O O . LYS A 1 12 ? -6.259 4.139 5.923 1.00 0.00 55 LYS A O 18
ATOM 9675 N N . SER A 1 13 ? -6.422 2.432 4.552 1.00 0.00 56 SER A N 18
ATOM 9676 C CA . SER A 1 13 ? -4.939 2.349 4.394 1.00 0.00 56 SER A CA 18
ATOM 9677 C C . SER A 1 13 ? -4.322 3.735 4.125 1.00 0.00 56 SER A C 18
ATOM 9678 O O . SER A 1 13 ? -4.118 4.514 5.034 1.00 0.00 56 SER A O 18
ATOM 9686 N N . THR A 1 14 ? -4.002 4.042 2.892 1.00 0.00 57 THR A N 18
ATOM 9687 C CA . THR A 1 14 ? -3.379 5.363 2.587 1.00 0.00 57 THR A CA 18
ATOM 9688 C C . THR A 1 14 ? -4.352 6.513 2.857 1.00 0.00 57 THR A C 18
ATOM 9689 O O . THR A 1 14 ? -4.673 7.287 1.977 1.00 0.00 57 THR A O 18
ATOM 9700 N N . ALA A 1 15 ? -4.813 6.644 4.071 1.00 0.00 58 ALA A N 18
ATOM 9701 C CA . ALA A 1 15 ? -5.750 7.758 4.393 1.00 0.00 58 ALA A CA 18
ATOM 9702 C C . ALA A 1 15 ? -4.989 8.892 5.089 1.00 0.00 58 ALA A C 18
ATOM 9703 O O . ALA A 1 15 ? -5.486 9.512 6.008 1.00 0.00 58 ALA A O 18
ATOM 9710 N N . ALA A 1 16 ? -3.784 9.162 4.661 1.00 0.00 59 ALA A N 18
ATOM 9711 C CA . ALA A 1 16 ? -2.986 10.251 5.296 1.00 0.00 59 ALA A CA 18
ATOM 9712 C C . ALA A 1 16 ? -2.618 9.870 6.733 1.00 0.00 59 ALA A C 18
ATOM 9713 O O . ALA A 1 16 ? -2.462 10.717 7.590 1.00 0.00 59 ALA A O 18
ATOM 9720 N N . MET A 1 17 ? -2.485 8.599 7.005 1.00 0.00 60 MET A N 18
ATOM 9721 C CA . MET A 1 17 ? -2.137 8.170 8.392 1.00 0.00 60 MET A CA 18
ATOM 9722 C C . MET A 1 17 ? -1.173 6.982 8.369 1.00 0.00 60 MET A C 18
ATOM 9723 O O . MET A 1 17 ? -0.484 6.742 7.398 1.00 0.00 60 MET A O 18
ATOM 9737 N N . SER A 1 18 ? -1.122 6.238 9.441 1.00 0.00 61 SER A N 18
ATOM 9738 C CA . SER A 1 18 ? -0.207 5.063 9.498 1.00 0.00 61 SER A CA 18
ATOM 9739 C C . SER A 1 18 ? 1.209 5.469 9.081 1.00 0.00 61 SER A C 18
ATOM 9740 O O . SER A 1 18 ? 2.010 5.889 9.894 1.00 0.00 61 SER A O 18
ATOM 9748 N N . THR A 1 19 ? 1.526 5.352 7.820 1.00 0.00 62 THR A N 18
ATOM 9749 C CA . THR A 1 19 ? 2.891 5.734 7.355 1.00 0.00 62 THR A CA 18
ATOM 9750 C C . THR A 1 19 ? 2.862 6.066 5.863 1.00 0.00 62 THR A C 18
ATOM 9751 O O . THR A 1 19 ? 2.294 5.341 5.069 1.00 0.00 62 THR A O 18
ATOM 9762 N N . TYR A 1 20 ? 3.469 7.152 5.473 1.00 0.00 63 TYR A N 18
ATOM 9763 C CA . TYR A 1 20 ? 3.469 7.515 4.032 1.00 0.00 63 TYR A CA 18
ATOM 9764 C C . TYR A 1 20 ? 4.219 8.831 3.809 1.00 0.00 63 TYR A C 18
ATOM 9765 O O . TYR A 1 20 ? 3.651 9.901 3.882 1.00 0.00 63 TYR A O 18
ATOM 9783 N N . THR A 1 21 ? 5.490 8.756 3.531 1.00 0.00 64 THR A N 18
ATOM 9784 C CA . THR A 1 21 ? 6.277 10.000 3.292 1.00 0.00 64 THR A CA 18
ATOM 9785 C C . THR A 1 21 ? 6.449 10.223 1.788 1.00 0.00 64 THR A C 18
ATOM 9786 O O . THR A 1 21 ? 6.129 11.271 1.265 1.00 0.00 64 THR A O 18
ATOM 9797 N N . GLY A 1 22 ? 6.944 9.238 1.090 1.00 0.00 65 GLY A N 18
ATOM 9798 C CA . GLY A 1 22 ? 7.126 9.385 -0.381 1.00 0.00 65 GLY A CA 18
ATOM 9799 C C . GLY A 1 22 ? 6.006 8.633 -1.100 1.00 0.00 65 GLY A C 18
ATOM 9800 O O . GLY A 1 22 ? 4.847 8.750 -0.752 1.00 0.00 65 GLY A O 18
ATOM 9804 N N . ILE A 1 23 ? 6.338 7.861 -2.096 1.00 0.00 66 ILE A N 18
ATOM 9805 C CA . ILE A 1 23 ? 5.281 7.104 -2.828 1.00 0.00 66 ILE A CA 18
ATOM 9806 C C . ILE A 1 23 ? 5.900 6.120 -3.829 1.00 0.00 66 ILE A C 18
ATOM 9807 O O . ILE A 1 23 ? 5.272 5.741 -4.798 1.00 0.00 66 ILE A O 18
ATOM 9823 N N . PHE A 1 24 ? 7.117 5.698 -3.610 1.00 0.00 67 PHE A N 18
ATOM 9824 C CA . PHE A 1 24 ? 7.742 4.739 -4.565 1.00 0.00 67 PHE A CA 18
ATOM 9825 C C . PHE A 1 24 ? 9.132 4.307 -4.074 1.00 0.00 67 PHE A C 18
ATOM 9826 O O . PHE A 1 24 ? 10.067 4.206 -4.842 1.00 0.00 67 PHE A O 18
ATOM 9843 N N . THR A 1 25 ? 9.272 4.042 -2.806 1.00 0.00 68 THR A N 18
ATOM 9844 C CA . THR A 1 25 ? 10.599 3.607 -2.287 1.00 0.00 68 THR A CA 18
ATOM 9845 C C . THR A 1 25 ? 10.506 2.179 -1.747 1.00 0.00 68 THR A C 18
ATOM 9846 O O . THR A 1 25 ? 11.495 1.482 -1.635 1.00 0.00 68 THR A O 18
ATOM 9857 N N . ASP A 1 26 ? 9.326 1.743 -1.402 1.00 0.00 69 ASP A N 18
ATOM 9858 C CA . ASP A 1 26 ? 9.168 0.364 -0.857 1.00 0.00 69 ASP A CA 18
ATOM 9859 C C . ASP A 1 26 ? 9.534 -0.697 -1.905 1.00 0.00 69 ASP A C 18
ATOM 9860 O O . ASP A 1 26 ? 10.498 -1.422 -1.754 1.00 0.00 69 ASP A O 18
ATOM 9869 N N . GLN A 1 27 ? 8.757 -0.813 -2.949 1.00 0.00 70 GLN A N 18
ATOM 9870 C CA . GLN A 1 27 ? 9.039 -1.847 -3.991 1.00 0.00 70 GLN A CA 18
ATOM 9871 C C . GLN A 1 27 ? 10.512 -1.840 -4.411 1.00 0.00 70 GLN A C 18
ATOM 9872 O O . GLN A 1 27 ? 11.240 -2.782 -4.159 1.00 0.00 70 GLN A O 18
ATOM 9886 N N . VAL A 1 28 ? 10.951 -0.802 -5.068 1.00 0.00 71 VAL A N 18
ATOM 9887 C CA . VAL A 1 28 ? 12.370 -0.750 -5.527 1.00 0.00 71 VAL A CA 18
ATOM 9888 C C . VAL A 1 28 ? 13.318 -1.297 -4.454 1.00 0.00 71 VAL A C 18
ATOM 9889 O O . VAL A 1 28 ? 14.265 -1.997 -4.754 1.00 0.00 71 VAL A O 18
ATOM 9902 N N . LEU A 1 29 ? 13.088 -0.977 -3.210 1.00 0.00 72 LEU A N 18
ATOM 9903 C CA . LEU A 1 29 ? 14.001 -1.479 -2.144 1.00 0.00 72 LEU A CA 18
ATOM 9904 C C . LEU A 1 29 ? 13.548 -2.842 -1.622 1.00 0.00 72 LEU A C 18
ATOM 9905 O O . LEU A 1 29 ? 13.968 -3.282 -0.568 1.00 0.00 72 LEU A O 18
ATOM 9921 N N . SER A 1 30 ? 12.712 -3.525 -2.349 1.00 0.00 73 SER A N 18
ATOM 9922 C CA . SER A 1 30 ? 12.258 -4.866 -1.885 1.00 0.00 73 SER A CA 18
ATOM 9923 C C . SER A 1 30 ? 12.787 -5.940 -2.839 1.00 0.00 73 SER A C 18
ATOM 9924 O O . SER A 1 30 ? 12.185 -6.976 -3.028 1.00 0.00 73 SER A O 18
ATOM 9932 N N . VAL A 1 31 ? 13.916 -5.687 -3.438 1.00 0.00 74 VAL A N 18
ATOM 9933 C CA . VAL A 1 31 ? 14.513 -6.671 -4.386 1.00 0.00 74 VAL A CA 18
ATOM 9934 C C . VAL A 1 31 ? 16.018 -6.780 -4.127 1.00 0.00 74 VAL A C 18
ATOM 9935 O O . VAL A 1 31 ? 16.586 -7.855 -4.117 1.00 0.00 74 VAL A O 18
ATOM 9948 N N . LEU A 1 32 ? 16.660 -5.665 -3.916 1.00 0.00 75 LEU A N 18
ATOM 9949 C CA . LEU A 1 32 ? 18.129 -5.676 -3.654 1.00 0.00 75 LEU A CA 18
ATOM 9950 C C . LEU A 1 32 ? 18.448 -6.579 -2.462 1.00 0.00 75 LEU A C 18
ATOM 9951 O O . LEU A 1 32 ? 19.347 -7.395 -2.512 1.00 0.00 75 LEU A O 18
ATOM 9967 N N . LYS A 1 33 ? 17.724 -6.435 -1.385 1.00 0.00 76 LYS A N 18
ATOM 9968 C CA . LYS A 1 33 ? 17.992 -7.279 -0.186 1.00 0.00 76 LYS A CA 18
ATOM 9969 C C . LYS A 1 33 ? 16.704 -7.957 0.292 1.00 0.00 76 LYS A C 18
ATOM 9970 O O . LYS A 1 33 ? 16.587 -8.351 1.437 1.00 0.00 76 LYS A O 18
ATOM 9989 N N . GLY A 1 34 ? 15.736 -8.098 -0.574 1.00 0.00 77 GLY A N 18
ATOM 9990 C CA . GLY A 1 34 ? 14.458 -8.750 -0.165 1.00 0.00 77 GLY A CA 18
ATOM 9991 C C . GLY A 1 34 ? 14.026 -8.221 1.204 1.00 0.00 77 GLY A C 18
ATOM 9992 O O . GLY A 1 34 ? 13.696 -7.062 1.354 1.00 0.00 77 GLY A O 18
ATOM 9996 N N . GLU A 1 35 ? 14.026 -9.060 2.205 1.00 0.00 78 GLU A N 18
ATOM 9997 C CA . GLU A 1 35 ? 13.617 -8.599 3.566 1.00 0.00 78 GLU A CA 18
ATOM 9998 C C . GLU A 1 35 ? 14.520 -7.448 4.020 1.00 0.00 78 GLU A C 18
ATOM 9999 O O . GLU A 1 35 ? 15.472 -7.642 4.749 1.00 0.00 78 GLU A O 18
ATOM 10011 N N . GLU A 1 36 ? 14.230 -6.250 3.589 1.00 0.00 79 GLU A N 18
ATOM 10012 C CA . GLU A 1 36 ? 15.072 -5.086 3.988 1.00 0.00 79 GLU A CA 18
ATOM 10013 C C . GLU A 1 36 ? 14.188 -3.955 4.524 1.00 0.00 79 GLU A C 18
ATOM 10014 O O . GLU A 1 36 ? 14.724 -3.058 5.156 1.00 0.00 79 GLU A O 18
ATOM 10027 N N . ALA A 1 1 ? -27.026 -6.981 8.718 1.00 0.00 44 ALA A N 19
ATOM 10028 C CA . ALA A 1 1 ? -26.162 -6.776 7.519 1.00 0.00 44 ALA A CA 19
ATOM 10029 C C . ALA A 1 1 ? -24.894 -6.014 7.908 1.00 0.00 44 ALA A C 19
ATOM 10030 O O . ALA A 1 1 ? -24.947 -4.867 8.307 1.00 0.00 44 ALA A O 19
ATOM 10039 N N . VAL A 1 2 ? -23.755 -6.642 7.801 1.00 0.00 45 VAL A N 19
ATOM 10040 C CA . VAL A 1 2 ? -22.485 -5.951 8.171 1.00 0.00 45 VAL A CA 19
ATOM 10041 C C . VAL A 1 2 ? -21.363 -6.343 7.204 1.00 0.00 45 VAL A C 19
ATOM 10042 O O . VAL A 1 2 ? -20.627 -7.281 7.441 1.00 0.00 45 VAL A O 19
ATOM 10055 N N . ASP A 1 3 ? -21.219 -5.628 6.120 1.00 0.00 46 ASP A N 19
ATOM 10056 C CA . ASP A 1 3 ? -20.138 -5.961 5.148 1.00 0.00 46 ASP A CA 19
ATOM 10057 C C . ASP A 1 3 ? -18.770 -5.671 5.775 1.00 0.00 46 ASP A C 19
ATOM 10058 O O . ASP A 1 3 ? -17.768 -6.244 5.395 1.00 0.00 46 ASP A O 19
ATOM 10067 N N . GLU A 1 4 ? -18.730 -4.791 6.742 1.00 0.00 47 GLU A N 19
ATOM 10068 C CA . GLU A 1 4 ? -17.440 -4.454 7.419 1.00 0.00 47 GLU A CA 19
ATOM 10069 C C . GLU A 1 4 ? -16.286 -4.409 6.412 1.00 0.00 47 GLU A C 19
ATOM 10070 O O . GLU A 1 4 ? -15.150 -4.677 6.748 1.00 0.00 47 GLU A O 19
ATOM 10082 N N . LYS A 1 5 ? -16.563 -4.070 5.185 1.00 0.00 48 LYS A N 19
ATOM 10083 C CA . LYS A 1 5 ? -15.470 -4.009 4.173 1.00 0.00 48 LYS A CA 19
ATOM 10084 C C . LYS A 1 5 ? -14.530 -2.840 4.490 1.00 0.00 48 LYS A C 19
ATOM 10085 O O . LYS A 1 5 ? -14.404 -1.906 3.725 1.00 0.00 48 LYS A O 19
ATOM 10104 N N . LEU A 1 6 ? -13.873 -2.887 5.619 1.00 0.00 49 LEU A N 19
ATOM 10105 C CA . LEU A 1 6 ? -12.945 -1.780 5.994 1.00 0.00 49 LEU A CA 19
ATOM 10106 C C . LEU A 1 6 ? -12.096 -1.361 4.794 1.00 0.00 49 LEU A C 19
ATOM 10107 O O . LEU A 1 6 ? -11.105 -1.987 4.473 1.00 0.00 49 LEU A O 19
ATOM 10123 N N . ARG A 1 7 ? -12.469 -0.299 4.135 1.00 0.00 50 ARG A N 19
ATOM 10124 C CA . ARG A 1 7 ? -11.674 0.165 2.964 1.00 0.00 50 ARG A CA 19
ATOM 10125 C C . ARG A 1 7 ? -11.517 -0.965 1.943 1.00 0.00 50 ARG A C 19
ATOM 10126 O O . ARG A 1 7 ? -10.420 -1.391 1.639 1.00 0.00 50 ARG A O 19
ATOM 10147 N N . ASP A 1 8 ? -12.605 -1.445 1.404 1.00 0.00 51 ASP A N 19
ATOM 10148 C CA . ASP A 1 8 ? -12.521 -2.538 0.393 1.00 0.00 51 ASP A CA 19
ATOM 10149 C C . ASP A 1 8 ? -11.504 -2.171 -0.693 1.00 0.00 51 ASP A C 19
ATOM 10150 O O . ASP A 1 8 ? -10.983 -3.022 -1.385 1.00 0.00 51 ASP A O 19
ATOM 10159 N N . LEU A 1 9 ? -11.224 -0.905 -0.844 1.00 0.00 52 LEU A N 19
ATOM 10160 C CA . LEU A 1 9 ? -10.244 -0.463 -1.879 1.00 0.00 52 LEU A CA 19
ATOM 10161 C C . LEU A 1 9 ? -8.997 -1.352 -1.856 1.00 0.00 52 LEU A C 19
ATOM 10162 O O . LEU A 1 9 ? -8.516 -1.792 -2.881 1.00 0.00 52 LEU A O 19
ATOM 10178 N N . TYR A 1 10 ? -8.468 -1.606 -0.691 1.00 0.00 53 TYR A N 19
ATOM 10179 C CA . TYR A 1 10 ? -7.242 -2.451 -0.587 1.00 0.00 53 TYR A CA 19
ATOM 10180 C C . TYR A 1 10 ? -7.299 -3.636 -1.560 1.00 0.00 53 TYR A C 19
ATOM 10181 O O . TYR A 1 10 ? -6.299 -4.029 -2.127 1.00 0.00 53 TYR A O 19
ATOM 10199 N N . SER A 1 11 ? -8.450 -4.219 -1.752 1.00 0.00 54 SER A N 19
ATOM 10200 C CA . SER A 1 11 ? -8.541 -5.389 -2.676 1.00 0.00 54 SER A CA 19
ATOM 10201 C C . SER A 1 11 ? -8.613 -4.939 -4.140 1.00 0.00 54 SER A C 19
ATOM 10202 O O . SER A 1 11 ? -7.987 -5.522 -5.004 1.00 0.00 54 SER A O 19
ATOM 10210 N N . LYS A 1 12 ? -9.375 -3.921 -4.435 1.00 0.00 55 LYS A N 19
ATOM 10211 C CA . LYS A 1 12 ? -9.478 -3.462 -5.854 1.00 0.00 55 LYS A CA 19
ATOM 10212 C C . LYS A 1 12 ? -8.128 -2.917 -6.344 1.00 0.00 55 LYS A C 19
ATOM 10213 O O . LYS A 1 12 ? -7.087 -3.471 -6.056 1.00 0.00 55 LYS A O 19
ATOM 10232 N N . SER A 1 13 ? -8.140 -1.844 -7.092 1.00 0.00 56 SER A N 19
ATOM 10233 C CA . SER A 1 13 ? -6.858 -1.275 -7.610 1.00 0.00 56 SER A CA 19
ATOM 10234 C C . SER A 1 13 ? -6.142 -0.455 -6.531 1.00 0.00 56 SER A C 19
ATOM 10235 O O . SER A 1 13 ? -4.976 -0.664 -6.257 1.00 0.00 56 SER A O 19
ATOM 10243 N N . THR A 1 14 ? -6.829 0.484 -5.928 1.00 0.00 57 THR A N 19
ATOM 10244 C CA . THR A 1 14 ? -6.200 1.339 -4.869 1.00 0.00 57 THR A CA 19
ATOM 10245 C C . THR A 1 14 ? -5.251 2.361 -5.503 1.00 0.00 57 THR A C 19
ATOM 10246 O O . THR A 1 14 ? -4.206 2.669 -4.965 1.00 0.00 57 THR A O 19
ATOM 10257 N N . ALA A 1 15 ? -5.607 2.893 -6.641 1.00 0.00 58 ALA A N 19
ATOM 10258 C CA . ALA A 1 15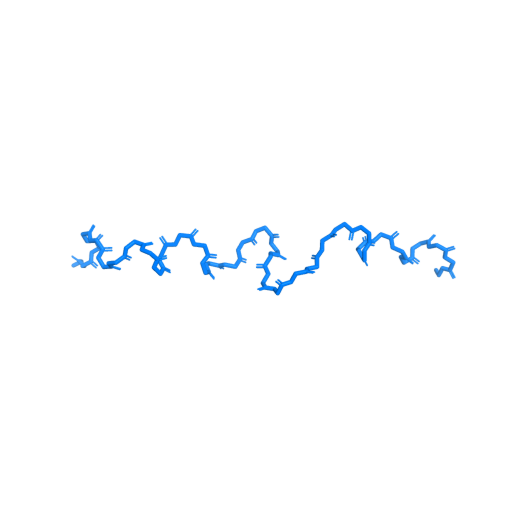 ? -4.725 3.896 -7.304 1.00 0.00 58 ALA A CA 19
ATOM 10259 C C . ALA A 1 15 ? -3.263 3.445 -7.233 1.00 0.00 58 ALA A C 19
ATOM 10260 O O . ALA A 1 15 ? -2.532 3.823 -6.339 1.00 0.00 58 ALA A O 19
ATOM 10267 N N . ALA A 1 16 ? -2.832 2.640 -8.166 1.00 0.00 59 ALA A N 19
ATOM 10268 C CA . ALA A 1 16 ? -1.416 2.167 -8.145 1.00 0.00 59 ALA A CA 19
ATOM 10269 C C . ALA A 1 16 ? -0.648 2.727 -9.345 1.00 0.00 59 ALA A C 19
ATOM 10270 O O . ALA A 1 16 ? 0.562 2.640 -9.415 1.00 0.00 59 ALA A O 19
ATOM 10277 N N . MET A 1 17 ? -1.340 3.300 -10.293 1.00 0.00 60 MET A N 19
ATOM 10278 C CA . MET A 1 17 ? -0.645 3.859 -11.489 1.00 0.00 60 MET A CA 19
ATOM 10279 C C . MET A 1 17 ? -0.747 5.388 -11.503 1.00 0.00 60 MET A C 19
ATOM 10280 O O . MET A 1 17 ? 0.207 6.086 -11.221 1.00 0.00 60 MET A O 19
ATOM 10294 N N . SER A 1 18 ? -1.895 5.912 -11.836 1.00 0.00 61 SER A N 19
ATOM 10295 C CA . SER A 1 18 ? -2.060 7.395 -11.879 1.00 0.00 61 SER A CA 19
ATOM 10296 C C . SER A 1 18 ? -1.368 8.059 -10.683 1.00 0.00 61 SER A C 19
ATOM 10297 O O . SER A 1 18 ? -0.379 8.748 -10.832 1.00 0.00 61 SER A O 19
ATOM 10305 N N . THR A 1 19 ? -1.885 7.867 -9.500 1.00 0.00 62 THR A N 19
ATOM 10306 C CA . THR A 1 19 ? -1.262 8.504 -8.301 1.00 0.00 62 THR A CA 19
ATOM 10307 C C . THR A 1 19 ? 0.034 7.783 -7.916 1.00 0.00 62 THR A C 19
ATOM 10308 O O . THR A 1 19 ? 0.021 6.631 -7.530 1.00 0.00 62 THR A O 19
ATOM 10319 N N . TYR A 1 20 ? 1.149 8.461 -8.003 1.00 0.00 63 TYR A N 19
ATOM 10320 C CA . TYR A 1 20 ? 2.447 7.825 -7.628 1.00 0.00 63 TYR A CA 19
ATOM 10321 C C . TYR A 1 20 ? 3.613 8.773 -7.915 1.00 0.00 63 TYR A C 19
ATOM 10322 O O . TYR A 1 20 ? 3.821 9.201 -9.033 1.00 0.00 63 TYR A O 19
ATOM 10340 N N . THR A 1 21 ? 4.378 9.095 -6.910 1.00 0.00 64 THR A N 19
ATOM 10341 C CA . THR A 1 21 ? 5.540 10.007 -7.114 1.00 0.00 64 THR A CA 19
ATOM 10342 C C . THR A 1 21 ? 6.379 10.071 -5.835 1.00 0.00 64 THR A C 19
ATOM 10343 O O . THR A 1 21 ? 7.541 9.717 -5.828 1.00 0.00 64 THR A O 19
ATOM 10354 N N . GLY A 1 22 ? 5.797 10.511 -4.752 1.00 0.00 65 GLY A N 19
ATOM 10355 C CA . GLY A 1 22 ? 6.560 10.588 -3.471 1.00 0.00 65 GLY A CA 19
ATOM 10356 C C . GLY A 1 22 ? 6.588 9.207 -2.813 1.00 0.00 65 GLY A C 19
ATOM 10357 O O . GLY A 1 22 ? 5.931 8.966 -1.819 1.00 0.00 65 GLY A O 19
ATOM 10361 N N . ILE A 1 23 ? 7.341 8.297 -3.366 1.00 0.00 66 ILE A N 19
ATOM 10362 C CA . ILE A 1 23 ? 7.414 6.926 -2.787 1.00 0.00 66 ILE A CA 19
ATOM 10363 C C . ILE A 1 23 ? 8.863 6.587 -2.412 1.00 0.00 66 ILE A C 19
ATOM 10364 O O . ILE A 1 23 ? 9.276 5.445 -2.464 1.00 0.00 66 ILE A O 19
ATOM 10380 N N . PHE A 1 24 ? 9.637 7.569 -2.040 1.00 0.00 67 PHE A N 19
ATOM 10381 C CA . PHE A 1 24 ? 11.058 7.300 -1.670 1.00 0.00 67 PHE A CA 19
ATOM 10382 C C . PHE A 1 24 ? 11.131 6.376 -0.452 1.00 0.00 67 PHE A C 19
ATOM 10383 O O . PHE A 1 24 ? 12.136 5.741 -0.203 1.00 0.00 67 PHE A O 19
ATOM 10400 N N . THR A 1 25 ? 10.080 6.304 0.317 1.00 0.00 68 THR A N 19
ATOM 10401 C CA . THR A 1 25 ? 10.102 5.430 1.525 1.00 0.00 68 THR A CA 19
ATOM 10402 C C . THR A 1 25 ? 9.645 4.010 1.176 1.00 0.00 68 THR A C 19
ATOM 10403 O O . THR A 1 25 ? 10.343 3.048 1.426 1.00 0.00 68 THR A O 19
ATOM 10414 N N . ASP A 1 26 ? 8.481 3.861 0.605 1.00 0.00 69 ASP A N 19
ATOM 10415 C CA . ASP A 1 26 ? 8.000 2.491 0.256 1.00 0.00 69 ASP A CA 19
ATOM 10416 C C . ASP A 1 26 ? 9.124 1.691 -0.411 1.00 0.00 69 ASP A C 19
ATOM 10417 O O . ASP A 1 26 ? 9.945 2.236 -1.119 1.00 0.00 69 ASP A O 19
ATOM 10426 N N . GLN A 1 27 ? 9.159 0.401 -0.183 1.00 0.00 70 GLN A N 19
ATOM 10427 C CA . GLN A 1 27 ? 10.220 -0.463 -0.792 1.00 0.00 70 GLN A CA 19
ATOM 10428 C C . GLN A 1 27 ? 11.615 -0.036 -0.313 1.00 0.00 70 GLN A C 19
ATOM 10429 O O . GLN A 1 27 ? 12.286 -0.765 0.389 1.00 0.00 70 GLN A O 19
ATOM 10443 N N . VAL A 1 28 ? 12.058 1.129 -0.692 1.00 0.00 71 VAL A N 19
ATOM 10444 C CA . VAL A 1 28 ? 13.410 1.594 -0.261 1.00 0.00 71 VAL A CA 19
ATOM 10445 C C . VAL A 1 28 ? 13.639 1.295 1.224 1.00 0.00 71 VAL A C 19
ATOM 10446 O O . VAL A 1 28 ? 14.731 0.961 1.638 1.00 0.00 71 VAL A O 19
ATOM 10459 N N . LEU A 1 29 ? 12.621 1.423 2.032 1.00 0.00 72 LEU A N 19
ATOM 10460 C CA . LEU A 1 29 ? 12.789 1.156 3.491 1.00 0.00 72 LEU A CA 19
ATOM 10461 C C . LEU A 1 29 ? 12.633 -0.337 3.790 1.00 0.00 72 LEU A C 19
ATOM 10462 O O . LEU A 1 29 ? 12.634 -0.754 4.930 1.00 0.00 72 LEU A O 19
ATOM 10478 N N . SER A 1 30 ? 12.502 -1.148 2.777 1.00 0.00 73 SER A N 19
ATOM 10479 C CA . SER A 1 30 ? 12.352 -2.612 3.010 1.00 0.00 73 SER A CA 19
ATOM 10480 C C . SER A 1 30 ? 13.594 -3.355 2.511 1.00 0.00 73 SER A C 19
ATOM 10481 O O . SER A 1 30 ? 13.526 -4.496 2.100 1.00 0.00 73 SER A O 19
ATOM 10489 N N . VAL A 1 31 ? 14.732 -2.714 2.549 1.00 0.00 74 VAL A N 19
ATOM 10490 C CA . VAL A 1 31 ? 15.981 -3.381 2.084 1.00 0.00 74 VAL A CA 19
ATOM 10491 C C . VAL A 1 31 ? 16.964 -3.506 3.250 1.00 0.00 74 VAL A C 19
ATOM 10492 O O . VAL A 1 31 ? 17.640 -4.505 3.403 1.00 0.00 74 VAL A O 19
ATOM 10505 N N . LEU A 1 32 ? 17.045 -2.497 4.073 1.00 0.00 75 LEU A N 19
ATOM 10506 C CA . LEU A 1 32 ? 17.979 -2.546 5.235 1.00 0.00 75 LEU A CA 19
ATOM 10507 C C . LEU A 1 32 ? 17.927 -3.926 5.895 1.00 0.00 75 LEU A C 19
ATOM 10508 O O . LEU A 1 32 ? 18.942 -4.506 6.230 1.00 0.00 75 LEU A O 19
ATOM 10524 N N . LYS A 1 33 ? 16.750 -4.454 6.084 1.00 0.00 76 LYS A N 19
ATOM 10525 C CA . LYS A 1 33 ? 16.627 -5.795 6.724 1.00 0.00 76 LYS A CA 19
ATOM 10526 C C . LYS A 1 33 ? 17.325 -6.858 5.873 1.00 0.00 76 LYS A C 19
ATOM 10527 O O . LYS A 1 33 ? 18.060 -7.686 6.375 1.00 0.00 76 LYS A O 19
ATOM 10546 N N . GLY A 1 34 ? 17.091 -6.847 4.590 1.00 0.00 77 GLY A N 19
ATOM 10547 C CA . GLY A 1 34 ? 17.728 -7.861 3.704 1.00 0.00 77 GLY A CA 19
ATOM 10548 C C . GLY A 1 34 ? 16.636 -8.597 2.928 1.00 0.00 77 GLY A C 19
ATOM 10549 O O . GLY A 1 34 ? 16.653 -8.652 1.714 1.00 0.00 77 GLY A O 19
ATOM 10553 N N . GLU A 1 35 ? 15.682 -9.156 3.620 1.00 0.00 78 GLU A N 19
ATOM 10554 C CA . GLU A 1 35 ? 14.583 -9.882 2.922 1.00 0.00 78 GLU A CA 19
ATOM 10555 C C . GLU A 1 35 ? 13.309 -9.853 3.771 1.00 0.00 78 GLU A C 19
ATOM 10556 O O . GLU A 1 35 ? 12.553 -10.803 3.809 1.00 0.00 78 GLU A O 19
ATOM 10568 N N . GLU A 1 36 ? 13.064 -8.763 4.448 1.00 0.00 79 GLU A N 19
ATOM 10569 C CA . GLU A 1 36 ? 11.837 -8.663 5.290 1.00 0.00 79 GLU A CA 19
ATOM 10570 C C . GLU A 1 36 ? 11.093 -7.362 4.970 1.00 0.00 79 GLU A C 19
ATOM 10571 O O . GLU A 1 36 ? 10.022 -7.441 4.391 1.00 0.00 79 GLU A O 19
#

Nearest PDB structures (foldseek):
  1by6-assembly1_A  TM=2.877E-01  e=3.723E-03  Homo sapiens
  1by6-assembly1_A  TM=4.388E-01  e=4.999E-03  Homo sapiens
  1by6-assembly1_A  TM=1.029E+00  e=7.114E-05  Homo sapiens

GO terms:
  GO:0060230 lipoprotein lipase activator activity (F, IDA)
  GO:0005576 extracellular region (C, EXP)
  GO:0005576 extracellular region (C, TAS)
  GO:0005769 early endosome (C, TAS)
  GO:0005515 protein binding (F, IPI)
  GO:0055102 lipase inhibitor activity (F, IDA)
  GO:0016004 phospholipase activator activity (F, IDA)
  GO:0034371 chylomicron remodeling (P, IDA)
  GO:0034382 chylomicron remnant clearance (P, IDA)
  GO:0005576 extracellular region (C, IDA)
  GO:0008289 lipid binding (F, IDA)
  GO:0045723 positive regulation of fatty acid biosynthetic process (P, IDA)
  GO:0045833 negative regulation of lipid metabolic process (P, IDA)
  GO:0010898 positive regulation of triglyceride catabolic process (P, IDA)
  GO:0010902 positive regulation of very-low-density lipoprotein particle remodeling (P, IDA)
  GO:0010916 negative regulation of very-low-density lipoprotein particle clearance (P, IDA)
  GO:0034361 very-low-density lipoprotein particle (C, IDA)
  GO:0034362 low-density lipoprotein particle (C, IDA)
  GO:0034363 intermediate-density lipoprotein particle (C, IDA)
  GO:0034366 spherical high-density lipoprotein particle (C, IDA)

Foldseek 3Di:
DCPVCVPVVVVPPVPPDPDDDPCCCPPVVCPVVPHD